Protein AF-A0A4S2KB00-F1 (afdb_monomer)

Organism: NCBI:txid300112

Radius of gyration: 30.95 Å; Cα contacts (8 Å, |Δi|>4): 1066; chains: 1; bounding box: 90×119×76 Å

Sequence (701 aa):
MSARQDRNDSQGSDDGSSSEGDQTPLPVSDSTGADSFLIVTDSTAAQTSSRVTNTDDLDTAAWRSNNGSSSTGMTTKRKRRTRVPEKPNYPLNLWSIMKNCIGKDLSKIPMPVNFSEPLSMLQRLTEDYEYADILDRAAECSDSYEQMAFVAAFTVSSYATTAARTGKPFNPLLGETYECDRTDDLGWRAISEQVSHHPPMLAQHCEGKKWRCWQEFTMASKFRGKYLQVIPLGTAHLEFNSGQQHYTWRKVTTTVHNIIVGKLWVDQSGDMDIVNHKEGIKCHLKYIPYSYFSRDSQRKVKGVVMNSNKEVKWVVQGTWDSKIEIAPVISTSGTPDNPVYKTGPYILAWKRRLPPEDCEKYYSFTELACQLNEPEEGVAPTDSRLRPDQRLMEDGRWDEANAEKLRLEEKQRAVRRAREHDAERAAAQGLPYEAYEPLWFKKKQDPYTDSRCFVYNGEYWDHKSREMVEAMKKVASLDVELTVEERNLLSVAYKNVIGARRASWRIISSIEQKEENKGAEGKLEMIRQYRSQVEKELRDICADILGVLDKHLIPCASTGESKVFYYKMKGDYHRYLAEFAIGNDRKEAAENSLVAYKAASDIAMTELPPTHPIRLGLALNFSVFYYEILNSPDRACRLAKAAFDDAIAELDTLSEESYKDSTLIMQLLRDNLTLWTSDMQGDGEAEQKEQLQDVEDQDVS

Nearest PDB structures (foldseek):
  7dej-assembly2_B  TM=9.333E-01  e=4.538E-31  Homo sapiens
  7cyz-assembly2_B  TM=9.242E-01  e=1.687E-31  Homo sapiens
  7v9b-assembly1_A  TM=9.707E-01  e=9.545E-25  Homo sapiens
  8dgp-assembly2_D  TM=9.718E-01  e=1.761E-24  Homo sapiens
  1o9c-assembly1_A-2  TM=9.526E-01  e=2.495E-21  Nicotiana tabacum

Foldseek 3Di:
DDDDDDDDDDDDDDDDDDDDDDDPDDPPPPDPFPLAAAEDEDPVQPPPPPPPPPPPDDDDFDPPPPFQAPPPQDDPPDDFDQDFDFADDDDDQLQVQCVVCAPHFCLPGDDALSLAALAAVQLLQVLLCVVVVLQVVLLPDPDVLVSVLSVVQSLLLSCQLQFQFRRHHHHAFQQFKAKDDCCRPSQKIKIKGQFDVVVTKMWMWMDGDFKIKIKIWGWTWDDDPFKIKIAIDIKIWMAGRVRLKIKIKGAFIKIWGRSRHDDIGIATFDWMWIATPNFRKIKIKGQDTDDPPDPDDGQKIKIFIAGNVRDTQKIWIDGSNFFIKMWGFPDWDDDPSYIYTYTYDIDTSDGDDQADPCLVRRSSDRSSSRRRLPDDPLDDCSHSNVQVLSVCSSVNNSVVSSVSSVVSVVVSVVVVVVLVVVVVVCVVVVHDRDDDGHDQWDFDQDPPDRDTDTDGPPCPQLVSLVVLLVVLLVVLVVLAADDSVSLVSNVVSLCSNQVVLLVVLVVLVVVLVVVVVVPPVVVNVVSVVVNVVSLVSLVVSLVVLLCSLVPGQCVNDDALLSNLSSLLVNLVSLLSQLLPDDDPSNVVSLVSSVVSLVSSQVSCVPHPQLLALSNLSSLSSVLSSCVRRVVNNVVSLVSLVVSLVRNVVCLVVDDPSSNVSSVSSSSSSVVVNVVSVVVVVVVVVVVVVVVVVVVVVVVPD

pLDDT: mean 83.0, std 20.93, range [21.61, 98.75]

Structure (mmCIF, N/CA/C/O backbone):
data_AF-A0A4S2KB00-F1
#
_entry.id   AF-A0A4S2KB00-F1
#
loop_
_atom_site.group_PDB
_atom_site.id
_atom_site.type_symbol
_atom_site.label_atom_id
_atom_site.label_alt_id
_atom_site.label_comp_id
_atom_site.label_asym_id
_atom_site.label_entity_id
_atom_site.label_seq_id
_atom_site.pdbx_PDB_ins_code
_atom_site.Cartn_x
_atom_site.Cartn_y
_atom_site.Cartn_z
_atom_site.occupancy
_atom_site.B_iso_or_equiv
_atom_site.auth_seq_id
_atom_site.auth_comp_id
_atom_site.auth_asym_id
_atom_site.auth_atom_id
_atom_site.pdbx_PDB_model_num
ATOM 1 N N . MET A 1 1 ? 29.018 76.445 -24.819 1.00 32.91 1 MET A N 1
ATOM 2 C CA . MET A 1 1 ? 27.766 76.064 -25.503 1.00 32.91 1 MET A CA 1
ATOM 3 C C . MET A 1 1 ? 27.960 74.674 -26.074 1.00 32.91 1 MET A C 1
ATOM 5 O O . MET A 1 1 ? 28.898 74.465 -26.826 1.00 32.91 1 MET A O 1
ATOM 9 N N . SER A 1 2 ? 27.148 73.738 -25.591 1.00 26.41 2 SER A N 1
ATOM 10 C CA . SER A 1 2 ? 27.146 72.319 -25.953 1.00 26.41 2 SER A CA 1
ATOM 11 C C . SER A 1 2 ? 26.659 72.120 -27.392 1.00 26.41 2 SER A C 1
ATOM 13 O O . SER A 1 2 ? 25.695 72.770 -27.797 1.00 26.41 2 SER A O 1
ATOM 15 N N . ALA A 1 3 ? 27.299 71.215 -28.136 1.00 28.62 3 ALA A N 1
ATOM 16 C CA . ALA A 1 3 ? 26.804 70.717 -29.413 1.00 28.62 3 ALA A CA 1
ATOM 17 C C . ALA A 1 3 ? 26.997 69.192 -29.518 1.00 28.62 3 ALA A C 1
ATOM 19 O O . ALA A 1 3 ? 28.113 68.689 -29.561 1.00 28.62 3 ALA A O 1
ATOM 20 N N . ARG A 1 4 ? 25.840 68.523 -29.497 1.00 30.25 4 ARG A N 1
ATOM 21 C CA . ARG A 1 4 ? 25.388 67.297 -30.184 1.00 30.25 4 ARG A CA 1
ATOM 22 C C . ARG A 1 4 ? 26.387 66.427 -30.964 1.00 30.25 4 ARG A C 1
ATOM 24 O O . ARG A 1 4 ? 27.035 66.906 -31.884 1.00 30.25 4 ARG A O 1
ATOM 31 N N . GLN A 1 5 ? 26.246 65.121 -30.725 1.00 28.47 5 GLN A N 1
ATOM 32 C CA . GLN A 1 5 ? 26.181 63.982 -31.666 1.00 28.47 5 GLN A CA 1
ATOM 33 C C . GLN A 1 5 ? 25.832 62.742 -30.813 1.00 28.47 5 GLN A C 1
ATOM 35 O O . GLN A 1 5 ? 26.263 62.686 -29.667 1.00 28.47 5 GLN A O 1
ATOM 40 N N . ASP A 1 6 ? 25.126 61.691 -31.216 1.00 28.78 6 ASP A N 1
ATOM 41 C CA . ASP A 1 6 ? 24.029 61.427 -32.151 1.00 28.78 6 ASP A CA 1
ATOM 42 C C . ASP A 1 6 ? 23.448 60.052 -31.719 1.00 28.78 6 ASP A C 1
ATOM 44 O O . ASP A 1 6 ? 24.082 59.319 -30.956 1.00 28.78 6 ASP A O 1
ATOM 48 N N . ARG A 1 7 ? 22.216 59.743 -32.132 1.00 28.72 7 ARG A N 1
ATOM 49 C CA . ARG A 1 7 ? 21.366 58.615 -31.684 1.00 28.72 7 ARG A CA 1
ATOM 50 C C . ARG A 1 7 ? 21.685 57.243 -32.301 1.00 28.72 7 ARG A C 1
ATOM 52 O O . ARG A 1 7 ? 22.163 57.184 -33.427 1.00 28.72 7 ARG A O 1
ATOM 59 N N . ASN A 1 8 ? 21.277 56.186 -31.578 1.00 29.59 8 ASN A N 1
ATOM 60 C CA . ASN A 1 8 ? 20.438 55.016 -31.964 1.00 29.59 8 ASN A CA 1
ATOM 61 C C . ASN A 1 8 ? 20.784 53.853 -31.006 1.00 29.59 8 ASN A C 1
ATOM 63 O O . ASN A 1 8 ? 21.954 53.682 -30.689 1.00 29.59 8 ASN A O 1
ATOM 67 N N . ASP A 1 9 ? 19.941 52.957 -30.492 1.00 28.30 9 ASP A N 1
ATOM 68 C CA . ASP A 1 9 ? 18.507 52.615 -30.497 1.00 28.30 9 ASP A CA 1
ATOM 69 C C . ASP A 1 9 ? 18.497 51.103 -30.170 1.00 28.30 9 ASP A C 1
ATOM 71 O O . ASP A 1 9 ? 19.126 50.323 -30.882 1.00 28.30 9 ASP A O 1
ATOM 75 N N . SER A 1 10 ? 17.782 50.672 -29.130 1.00 27.72 10 SER A N 1
ATOM 76 C CA . SER A 1 10 ? 17.130 49.352 -29.108 1.00 27.72 10 SER A CA 1
ATOM 77 C C . SER A 1 10 ? 16.077 49.342 -28.001 1.00 27.72 10 SER A C 1
ATOM 79 O O . SER A 1 10 ? 16.384 49.187 -26.818 1.00 27.72 10 SER A O 1
ATOM 81 N N . GLN A 1 11 ? 14.836 49.581 -28.419 1.00 27.06 11 GLN A N 1
ATOM 82 C CA . GLN A 1 11 ? 13.616 49.469 -27.630 1.00 27.06 11 GLN A CA 1
ATOM 83 C C . GLN A 1 11 ? 13.303 47.987 -27.375 1.00 27.06 11 GLN A C 1
ATOM 85 O O . GLN A 1 11 ? 13.290 47.194 -28.314 1.00 27.06 11 GLN A O 1
ATOM 90 N N . GLY A 1 12 ? 13.047 47.629 -26.116 1.00 26.09 12 GLY A N 1
ATOM 91 C CA . GLY A 1 12 ? 12.376 46.389 -25.730 1.00 26.09 12 GLY A CA 1
ATOM 92 C C . GLY A 1 12 ? 10.910 46.700 -25.454 1.00 26.09 12 GLY A C 1
ATOM 93 O O . GLY A 1 12 ? 10.616 47.556 -24.622 1.00 26.09 12 GLY A O 1
ATOM 94 N N . SER A 1 13 ? 10.027 46.061 -26.213 1.00 27.88 13 SER A N 1
ATOM 95 C CA . SER A 1 13 ? 8.573 46.168 -26.143 1.00 27.88 13 SER A CA 1
ATOM 96 C C . SER A 1 13 ? 8.002 45.454 -24.917 1.00 27.88 13 SER A C 1
ATOM 98 O O . SER A 1 13 ? 8.426 44.348 -24.584 1.00 27.88 13 SER A O 1
ATOM 100 N N . ASP A 1 14 ? 7.031 46.119 -24.293 1.00 30.31 14 ASP A N 1
ATOM 101 C CA . ASP A 1 14 ? 6.068 45.591 -23.327 1.00 30.31 14 ASP A CA 1
ATOM 102 C C . ASP A 1 14 ? 5.365 44.332 -23.848 1.00 30.31 14 ASP A C 1
ATOM 104 O O . ASP A 1 14 ? 4.786 44.370 -24.930 1.00 30.31 14 ASP A O 1
ATOM 108 N N . ASP A 1 15 ? 5.310 43.289 -23.018 1.00 27.81 15 ASP A N 1
ATOM 109 C CA . ASP A 1 15 ? 4.234 42.297 -23.039 1.00 27.81 15 ASP A CA 1
ATOM 110 C C . ASP A 1 15 ? 3.634 42.220 -21.630 1.00 27.81 15 ASP A C 1
ATOM 112 O O . ASP A 1 15 ? 4.226 41.703 -20.677 1.00 27.81 15 ASP A O 1
ATOM 116 N N . GLY A 1 16 ? 2.448 42.815 -21.499 1.00 25.31 16 GLY A N 1
ATOM 117 C CA . GLY A 1 16 ? 1.637 42.793 -20.294 1.00 25.31 16 GLY A CA 1
ATOM 118 C C . GLY A 1 16 ? 1.024 41.414 -20.069 1.00 25.31 16 GLY A C 1
ATOM 119 O O . GLY A 1 16 ? 0.203 40.951 -20.854 1.00 25.31 16 GLY A O 1
ATOM 120 N N . SER A 1 17 ? 1.378 40.787 -18.949 1.00 26.11 17 SER A N 1
ATOM 121 C CA . SER A 1 17 ? 0.644 39.650 -18.394 1.00 26.11 17 SER A CA 1
ATOM 122 C C . SER A 1 17 ? -0.455 40.180 -17.475 1.00 26.11 17 SER A C 1
ATOM 124 O O . SER A 1 17 ? -0.206 40.516 -16.316 1.00 26.11 17 SER A O 1
ATOM 126 N N . SER A 1 18 ? -1.678 40.251 -17.990 1.00 25.14 18 SER A N 1
ATOM 127 C CA . SER A 1 18 ? -2.905 40.448 -17.220 1.00 25.14 18 SER A CA 1
ATOM 128 C C . SER A 1 18 ? -3.146 39.240 -16.308 1.00 25.14 18 SER A C 1
ATOM 130 O O . SER A 1 18 ? -3.641 38.201 -16.733 1.00 25.14 18 SER A O 1
ATOM 132 N N . SER A 1 19 ? -2.784 39.374 -15.031 1.00 27.70 19 SER A N 1
ATOM 133 C CA . SER A 1 19 ? -3.245 38.481 -13.969 1.00 27.70 19 SER A CA 1
ATOM 134 C C . SER A 1 19 ? -4.617 38.955 -13.483 1.00 27.70 19 SER A C 1
ATOM 136 O O . SER A 1 19 ? -4.701 39.807 -12.594 1.00 27.70 19 SER A O 1
ATOM 138 N N . GLU A 1 20 ? -5.694 38.430 -14.062 1.00 27.11 20 GLU A N 1
ATOM 139 C CA . GLU A 1 20 ? -6.987 38.440 -13.376 1.00 27.11 20 GLU A CA 1
ATOM 140 C C . GLU A 1 20 ? -6.970 37.357 -12.293 1.00 27.11 20 GLU A C 1
ATOM 142 O O . GLU A 1 20 ? -6.526 36.229 -12.508 1.00 27.11 20 GLU A O 1
ATOM 147 N N . GLY A 1 21 ? -7.322 37.773 -11.078 1.00 30.88 21 GLY A N 1
ATOM 148 C CA . GLY A 1 21 ? -7.120 37.010 -9.861 1.00 30.88 21 GLY A CA 1
ATOM 149 C C . GLY A 1 21 ? -8.132 35.891 -9.672 1.00 30.88 21 GLY A C 1
ATOM 150 O O . GLY A 1 21 ? -9.326 36.082 -9.878 1.00 30.88 21 GLY A O 1
ATOM 151 N N . ASP A 1 22 ? -7.642 34.775 -9.146 1.00 24.47 22 ASP A N 1
ATOM 152 C CA . ASP A 1 22 ? -8.459 33.840 -8.386 1.00 24.47 22 ASP A CA 1
ATOM 153 C C . ASP A 1 22 ? -8.050 33.970 -6.912 1.00 24.47 22 ASP A C 1
ATOM 155 O O . ASP A 1 22 ? -7.030 33.444 -6.456 1.00 24.47 22 ASP A O 1
ATOM 159 N N . GLN A 1 23 ? -8.783 34.812 -6.179 1.00 24.95 23 GLN A N 1
ATOM 160 C CA . GLN A 1 23 ? -8.662 34.914 -4.729 1.00 24.95 23 GLN A CA 1
ATOM 161 C C . GLN A 1 23 ? -9.471 33.775 -4.109 1.00 24.95 23 GLN A C 1
ATOM 163 O O . GLN A 1 23 ? -10.619 33.966 -3.725 1.00 24.95 23 GLN A O 1
ATOM 168 N N . THR A 1 24 ? -8.867 32.601 -3.944 1.00 27.31 24 THR A N 1
ATOM 169 C CA . THR A 1 24 ? -9.333 31.665 -2.915 1.00 27.31 24 THR A CA 1
ATOM 170 C C . THR A 1 24 ? -8.935 32.232 -1.549 1.00 27.31 24 THR A C 1
ATOM 172 O O . THR A 1 24 ? -7.731 32.324 -1.272 1.00 27.31 24 THR A O 1
ATOM 175 N N . PRO A 1 25 ? -9.878 32.629 -0.675 1.00 25.02 25 PRO A N 1
ATOM 176 C CA . PRO A 1 25 ? -9.537 33.065 0.667 1.00 25.02 25 PRO A CA 1
ATOM 177 C C . PRO A 1 25 ? -9.071 31.835 1.445 1.00 25.02 25 PRO A C 1
ATOM 179 O O . PRO A 1 25 ? -9.832 30.894 1.663 1.00 25.02 25 PRO A O 1
ATOM 182 N N . LEU A 1 26 ? -7.809 31.831 1.867 1.00 28.41 26 LEU A N 1
ATOM 183 C CA . LEU A 1 26 ? -7.364 30.932 2.925 1.00 28.41 26 LEU A CA 1
ATOM 184 C C . LEU A 1 26 ? -8.170 31.286 4.184 1.00 28.41 26 LEU A C 1
ATOM 186 O O . LEU A 1 26 ? -8.137 32.453 4.586 1.00 28.41 26 LEU A O 1
ATOM 190 N N . PRO A 1 27 ? -8.876 30.342 4.832 1.00 26.69 27 PRO A N 1
ATOM 191 C CA . PRO A 1 27 ? -9.456 30.626 6.127 1.00 26.69 27 PRO A CA 1
ATOM 192 C C . PRO A 1 27 ? -8.299 30.812 7.108 1.00 26.69 27 PRO A C 1
ATOM 194 O O . PRO A 1 27 ? -7.571 29.876 7.440 1.00 26.69 27 PRO A O 1
ATOM 197 N N . VAL A 1 28 ? -8.101 32.055 7.538 1.00 26.45 28 VAL A N 1
ATOM 198 C CA . VAL A 1 28 ? -7.292 32.371 8.710 1.00 26.45 28 VAL A CA 1
ATOM 199 C C . VAL A 1 28 ? -8.089 31.849 9.898 1.00 26.45 28 VAL A C 1
ATOM 201 O O . VAL A 1 28 ? -9.072 32.458 10.313 1.00 26.45 28 VAL A O 1
ATOM 204 N N . SER A 1 29 ? -7.720 30.675 10.403 1.00 28.00 29 SER A N 1
ATOM 205 C CA . SER A 1 29 ? -8.203 30.208 11.695 1.00 28.00 29 SER A CA 1
ATOM 206 C C . SER A 1 29 ? -7.575 31.088 12.775 1.00 28.00 29 SER A C 1
ATOM 208 O O . SER A 1 29 ? -6.460 30.833 13.234 1.00 28.00 29 SER A O 1
ATOM 210 N N . ASP A 1 30 ? -8.286 32.144 13.160 1.00 27.67 30 ASP A N 1
ATOM 211 C CA . ASP A 1 30 ? -8.070 32.819 14.434 1.00 27.67 30 ASP A CA 1
ATOM 212 C C . ASP A 1 30 ? -8.527 31.867 15.548 1.00 27.67 30 ASP A C 1
ATOM 214 O O . ASP A 1 30 ? -9.691 31.820 15.941 1.00 27.67 30 ASP A O 1
ATOM 218 N N . SER A 1 31 ? -7.596 31.052 16.035 1.00 28.83 31 SER A N 1
ATOM 219 C CA . SER A 1 31 ? -7.733 30.336 17.302 1.00 28.83 31 SER A CA 1
ATOM 220 C C . SER A 1 31 ? -6.447 30.484 18.108 1.00 28.83 31 SER A C 1
ATOM 222 O O . SER A 1 31 ? -5.749 29.520 18.418 1.00 28.83 31 SER A O 1
ATOM 224 N N . THR A 1 32 ? -6.115 31.722 18.478 1.00 29.53 32 THR A N 1
ATOM 225 C CA . THR A 1 32 ? -5.234 31.982 19.622 1.00 29.53 32 THR A CA 1
ATOM 226 C C . THR A 1 32 ? -6.024 31.778 20.916 1.00 29.53 32 THR A C 1
ATOM 228 O O . THR A 1 32 ? -6.319 32.724 21.640 1.00 29.53 32 THR A O 1
ATOM 231 N N . GLY A 1 33 ? -6.393 30.528 21.185 1.00 27.52 33 GLY A N 1
ATOM 232 C CA . GLY A 1 33 ? -6.819 30.038 22.489 1.00 27.52 33 GLY A CA 1
ATOM 233 C C . GLY A 1 33 ? -5.844 28.939 22.883 1.00 27.52 33 GLY A C 1
ATOM 234 O O . GLY A 1 33 ? -5.722 27.925 22.198 1.00 27.52 33 GLY A O 1
ATOM 235 N N . ALA A 1 34 ? -5.055 29.158 23.929 1.00 31.03 34 ALA A N 1
ATOM 236 C CA . ALA A 1 34 ? -4.270 28.082 24.505 1.00 31.03 34 ALA A CA 1
ATOM 237 C C . ALA A 1 34 ? -5.241 27.142 25.231 1.00 31.03 34 ALA A C 1
ATOM 239 O O . ALA A 1 34 ? -5.491 27.341 26.412 1.00 31.03 34 ALA A O 1
ATOM 240 N N . ASP A 1 35 ? -5.789 26.146 24.529 1.00 44.03 35 ASP A N 1
ATOM 241 C CA . ASP A 1 35 ? -6.579 25.079 25.153 1.00 44.03 35 ASP A CA 1
ATOM 242 C C . ASP A 1 35 ? -5.647 24.226 26.026 1.00 44.03 35 ASP A C 1
ATOM 244 O O . ASP A 1 35 ? -5.048 23.233 25.592 1.00 44.03 35 ASP A O 1
ATOM 248 N N . SER A 1 36 ? -5.431 24.676 27.260 1.00 57.88 36 SER A N 1
ATOM 249 C CA . SER A 1 36 ? -4.725 23.928 28.287 1.00 57.88 36 SER A CA 1
ATOM 250 C C . SER A 1 36 ? -5.699 22.985 28.977 1.00 57.88 36 SER A C 1
ATOM 252 O O . SER A 1 36 ? -6.566 23.408 29.727 1.00 57.88 36 SER A O 1
ATOM 254 N N . PHE A 1 37 ? -5.529 21.682 28.768 1.00 62.50 37 PHE A N 1
ATOM 255 C CA . PHE A 1 37 ? -6.238 20.658 29.531 1.00 62.50 37 PHE A CA 1
ATOM 256 C C . PHE A 1 37 ? -5.270 19.849 30.397 1.00 62.50 37 PHE A C 1
ATOM 258 O O . PHE A 1 37 ? -4.092 19.660 30.053 1.00 62.50 37 PHE A O 1
ATOM 265 N N . LEU A 1 38 ? -5.775 19.367 31.532 1.00 66.56 38 LEU A N 1
ATOM 266 C CA . LEU A 1 38 ? -5.047 18.504 32.460 1.00 66.56 38 LEU A CA 1
ATOM 267 C C . LEU A 1 38 ? -5.614 17.084 32.394 1.00 66.56 38 LEU A C 1
ATOM 269 O O . LEU A 1 38 ? -6.816 16.887 32.235 1.00 66.56 38 LEU A O 1
ATOM 273 N N . ILE A 1 39 ? -4.743 16.086 32.533 1.00 71.44 39 ILE A N 1
ATOM 274 C CA . ILE A 1 39 ? -5.147 14.681 32.611 1.00 71.44 39 ILE A CA 1
ATOM 275 C C . ILE A 1 39 ? -4.788 14.154 33.998 1.00 71.44 39 ILE A C 1
ATOM 277 O O . ILE A 1 39 ? -3.653 14.320 34.449 1.00 71.44 39 ILE A O 1
ATOM 281 N N . VAL A 1 40 ? -5.752 13.518 34.662 1.00 66.38 40 VAL A N 1
ATOM 282 C CA . VAL A 1 40 ? -5.570 12.853 35.957 1.00 66.38 40 VAL A CA 1
ATOM 283 C C . VAL A 1 40 ? -5.904 11.373 35.787 1.00 66.38 40 VAL A C 1
ATOM 285 O O . VAL A 1 40 ? -6.994 11.016 35.343 1.00 66.38 40 VAL A O 1
ATOM 288 N N . THR A 1 41 ? -4.961 10.498 36.116 1.00 63.38 41 THR A N 1
ATOM 289 C CA . THR A 1 41 ? -5.150 9.042 36.027 1.00 63.38 41 THR A CA 1
ATOM 290 C C . THR A 1 41 ? -5.697 8.511 37.346 1.00 63.38 41 THR A C 1
ATOM 292 O O . THR A 1 41 ? -5.176 8.862 38.406 1.00 63.38 41 THR A O 1
ATOM 295 N N . ASP A 1 42 ? -6.725 7.659 37.309 1.00 52.03 42 ASP A N 1
ATOM 296 C CA . ASP A 1 42 ? -7.190 6.978 38.519 1.00 52.03 42 ASP A CA 1
ATOM 297 C C . ASP A 1 42 ? -6.340 5.736 38.817 1.00 52.03 42 ASP A C 1
ATOM 299 O O . ASP A 1 42 ? -6.522 4.671 38.227 1.00 52.03 42 ASP A O 1
ATOM 303 N N . SER A 1 43 ? -5.405 5.864 39.758 1.00 44.88 43 SER A N 1
ATOM 304 C CA . SER A 1 43 ? -4.525 4.769 40.181 1.00 44.88 43 SER A CA 1
ATOM 305 C C . SER A 1 43 ? -5.252 3.631 40.917 1.00 44.88 43 SER A C 1
ATOM 307 O O . SER A 1 43 ? -4.641 2.592 41.160 1.00 44.88 43 SER A O 1
ATOM 309 N N . THR A 1 44 ? -6.532 3.792 41.288 1.00 45.84 44 THR A N 1
ATOM 310 C CA . THR A 1 44 ? -7.291 2.767 42.036 1.00 45.84 44 THR A CA 1
ATOM 311 C C . THR A 1 44 ? -7.961 1.712 41.150 1.00 45.84 44 THR A C 1
ATOM 313 O O . THR A 1 44 ? -8.322 0.648 41.645 1.00 45.84 44 THR A O 1
ATOM 316 N N . ALA A 1 45 ? -8.033 1.936 39.833 1.00 41.16 45 ALA A N 1
ATOM 317 C CA . ALA A 1 45 ? -8.554 0.962 38.867 1.00 41.16 45 ALA A CA 1
ATOM 318 C C . ALA A 1 45 ? -7.519 -0.102 38.431 1.00 41.16 45 ALA A C 1
ATOM 320 O O . ALA A 1 45 ? -7.840 -1.008 37.668 1.00 41.16 45 ALA A O 1
ATOM 321 N N . ALA A 1 46 ? -6.274 -0.033 38.923 1.00 36.22 46 ALA A N 1
ATOM 322 C CA . ALA A 1 46 ? -5.172 -0.913 38.513 1.00 36.22 46 ALA A CA 1
ATOM 323 C C . ALA A 1 46 ? -5.225 -2.349 39.093 1.00 36.22 46 ALA A C 1
ATOM 325 O O . ALA A 1 46 ? -4.278 -3.116 38.926 1.00 36.22 46 ALA A O 1
ATOM 326 N N . GLN A 1 47 ? -6.312 -2.742 39.767 1.00 31.45 47 GLN A N 1
ATOM 327 C CA . GLN A 1 47 ? -6.477 -4.070 40.375 1.00 31.45 47 GLN A CA 1
ATOM 328 C C . GLN A 1 47 ? -7.647 -4.846 39.763 1.00 31.45 47 GLN A C 1
ATOM 330 O O . GLN A 1 47 ? -8.580 -5.257 40.437 1.00 31.45 47 GLN A O 1
ATOM 335 N N . THR A 1 48 ? -7.584 -5.074 38.459 1.00 31.69 48 THR A N 1
ATOM 336 C CA . THR A 1 48 ? -8.171 -6.254 37.804 1.00 31.69 48 THR A CA 1
ATOM 337 C C . THR A 1 48 ? -7.330 -6.514 36.563 1.00 31.69 48 THR A C 1
ATOM 339 O O . THR A 1 48 ? -7.720 -6.265 35.431 1.00 31.69 48 THR A O 1
ATOM 342 N N . SER A 1 49 ? -6.091 -6.953 36.798 1.00 27.95 49 SER A N 1
ATOM 343 C CA . SER A 1 49 ? -5.236 -7.485 35.741 1.00 27.95 49 SER A CA 1
ATOM 344 C C . SER A 1 49 ? -5.835 -8.813 35.281 1.00 27.95 49 SER A C 1
ATOM 346 O O . SER A 1 49 ? -5.513 -9.878 35.810 1.00 27.95 49 SER A O 1
ATOM 348 N N . SER A 1 50 ? -6.751 -8.761 34.311 1.00 24.77 50 SER A N 1
ATOM 349 C CA . SER A 1 50 ? -6.893 -9.872 33.381 1.00 24.77 50 SER A CA 1
ATOM 350 C C . SER A 1 50 ? -5.551 -9.977 32.677 1.00 24.77 50 SER A C 1
ATOM 352 O O . SER A 1 50 ? -5.129 -9.045 31.996 1.00 24.77 50 SER A O 1
ATOM 354 N N . ARG A 1 51 ? -4.854 -11.079 32.935 1.00 23.81 51 ARG A N 1
ATOM 355 C CA . ARG A 1 51 ? -3.555 -11.440 32.377 1.00 23.81 51 ARG A CA 1
ATOM 356 C C . ARG A 1 51 ? -3.613 -11.281 30.850 1.00 23.81 51 ARG A C 1
ATOM 358 O O . ARG A 1 51 ? -4.048 -12.193 30.159 1.00 23.81 51 ARG A O 1
ATOM 365 N N . VAL A 1 52 ? -3.226 -10.112 30.337 1.00 24.98 52 VAL A N 1
ATOM 366 C CA . VAL A 1 52 ? -3.023 -9.897 28.904 1.00 24.98 52 VAL A CA 1
ATOM 367 C C . VAL A 1 52 ? -1.802 -10.731 28.561 1.00 24.98 52 VAL A C 1
ATOM 369 O O . VAL A 1 52 ? -0.676 -10.407 28.938 1.00 24.98 52 VAL A O 1
ATOM 372 N N . THR A 1 53 ? -2.044 -11.882 27.950 1.00 21.61 53 THR A N 1
ATOM 373 C CA . THR A 1 53 ? -1.009 -12.671 27.299 1.00 21.61 53 THR A CA 1
ATOM 374 C C . THR A 1 53 ? -0.309 -11.774 26.286 1.00 21.61 53 THR A C 1
ATOM 376 O O . THR A 1 53 ? -0.959 -11.244 25.385 1.00 21.61 53 THR A O 1
ATOM 379 N N . ASN A 1 54 ? 1.008 -11.597 26.449 1.00 21.67 54 ASN A N 1
ATOM 380 C CA . ASN A 1 54 ? 1.888 -11.171 25.364 1.00 21.67 54 ASN A CA 1
ATOM 381 C C . ASN A 1 54 ? 1.550 -12.039 24.150 1.00 21.67 54 ASN A C 1
ATOM 383 O O . ASN A 1 54 ? 1.742 -13.252 24.184 1.00 21.67 54 ASN A O 1
ATOM 387 N N . THR A 1 55 ? 0.974 -11.419 23.132 1.00 24.09 55 THR A N 1
ATOM 388 C CA . THR A 1 55 ? 0.578 -12.050 21.875 1.00 24.09 55 THR A CA 1
ATOM 389 C C . THR A 1 55 ? 1.440 -11.444 20.781 1.00 24.09 55 THR A C 1
ATOM 391 O O . THR A 1 55 ? 0.959 -10.755 19.895 1.00 24.09 55 THR A O 1
ATOM 394 N N . ASP A 1 56 ? 2.745 -11.700 20.883 1.00 24.41 56 ASP A N 1
ATOM 395 C CA . ASP A 1 56 ? 3.691 -11.484 19.782 1.00 24.41 56 ASP A CA 1
ATOM 396 C C . ASP A 1 56 ? 3.621 -12.640 18.746 1.00 24.41 56 ASP A C 1
ATOM 398 O O . ASP A 1 56 ? 4.304 -12.579 17.733 1.00 24.41 56 ASP A O 1
ATOM 402 N N . ASP A 1 57 ? 2.762 -13.657 18.953 1.00 24.80 57 ASP A N 1
ATOM 403 C CA . ASP A 1 57 ? 2.756 -14.929 18.195 1.00 24.80 57 ASP A CA 1
ATOM 404 C C . ASP A 1 57 ? 1.363 -15.435 17.722 1.00 24.80 57 ASP A C 1
ATOM 406 O O . ASP A 1 57 ? 1.186 -16.627 17.474 1.00 24.80 57 ASP A O 1
ATOM 410 N N . LEU A 1 58 ? 0.338 -14.583 17.565 1.00 22.77 58 LEU A N 1
ATOM 411 C CA . LEU A 1 58 ? -0.959 -15.021 17.000 1.00 22.77 58 LEU A CA 1
ATOM 412 C C . LEU A 1 58 ? -1.168 -14.522 15.566 1.00 22.77 58 LEU A C 1
ATOM 414 O O . LEU A 1 58 ? -1.845 -13.536 15.283 1.00 22.77 58 LEU A O 1
ATOM 418 N N . ASP A 1 59 ? -0.542 -15.287 14.677 1.00 24.39 59 ASP A N 1
ATOM 419 C CA . ASP A 1 59 ? -0.660 -15.311 13.224 1.00 24.39 59 ASP A CA 1
ATOM 420 C C . ASP A 1 59 ? -2.119 -15.342 12.701 1.00 24.39 59 ASP A C 1
ATOM 422 O O . ASP A 1 59 ? -2.916 -16.223 13.018 1.00 24.39 59 ASP A O 1
ATOM 426 N N . THR A 1 60 ? -2.431 -14.412 11.793 1.00 28.28 60 THR A N 1
ATOM 427 C CA . THR A 1 60 ? -2.736 -14.683 10.367 1.00 28.28 60 THR A CA 1
ATOM 428 C C . THR A 1 60 ? -3.865 -15.682 9.979 1.00 28.28 60 THR A C 1
ATOM 430 O O . THR A 1 60 ? -4.006 -16.006 8.799 1.00 28.28 60 THR A O 1
ATOM 433 N N . ALA A 1 61 ? -4.733 -16.145 10.886 1.00 24.47 61 ALA A N 1
ATOM 434 C CA . ALA A 1 61 ? -5.697 -17.222 10.577 1.00 24.47 61 ALA A CA 1
ATOM 435 C C . ALA A 1 61 ? -7.122 -16.789 10.138 1.00 24.47 61 ALA A C 1
ATOM 437 O O . ALA A 1 61 ? -7.780 -17.518 9.399 1.00 24.47 61 ALA A O 1
ATOM 438 N N . ALA A 1 62 ? -7.620 -15.604 10.509 1.00 23.78 62 ALA A N 1
ATOM 439 C CA . ALA A 1 62 ? -9.073 -15.338 10.506 1.00 23.78 62 ALA A CA 1
ATOM 440 C C . ALA A 1 62 ? -9.715 -14.786 9.204 1.00 23.78 62 ALA A C 1
ATOM 442 O O . ALA A 1 62 ? -10.887 -14.416 9.221 1.00 23.78 62 ALA A O 1
ATOM 443 N N . TRP A 1 63 ? -9.011 -14.719 8.062 1.00 30.22 63 TRP A N 1
ATOM 444 C CA . TRP A 1 63 ? -9.606 -14.240 6.787 1.00 30.22 63 TRP A CA 1
ATOM 445 C C . TRP A 1 63 ? -9.517 -15.227 5.612 1.00 30.22 63 TRP A C 1
ATOM 447 O O . TRP A 1 63 ? -9.922 -14.928 4.490 1.00 30.22 63 TRP A O 1
ATOM 457 N N . ARG A 1 64 ? -9.057 -16.458 5.849 1.00 29.62 64 ARG A N 1
ATOM 458 C CA . ARG A 1 64 ? -9.054 -17.496 4.804 1.00 29.62 64 ARG A CA 1
ATOM 459 C C . ARG A 1 64 ? -10.448 -18.065 4.507 1.00 29.62 64 ARG A C 1
ATOM 461 O O . ARG A 1 64 ? -10.624 -18.715 3.481 1.00 29.62 64 ARG A O 1
ATOM 468 N N . SER A 1 65 ? -11.440 -17.769 5.346 1.00 25.03 65 SER A N 1
ATOM 469 C CA . SER A 1 65 ? -12.745 -18.439 5.321 1.00 25.03 65 SER A CA 1
ATOM 470 C C . SER A 1 65 ? -13.768 -17.877 4.327 1.00 25.03 65 SER A C 1
ATOM 472 O O . SER A 1 65 ? -14.806 -18.495 4.154 1.00 25.03 65 SER A O 1
ATOM 474 N N . ASN A 1 66 ? -13.497 -16.768 3.622 1.00 24.27 66 ASN A N 1
ATOM 475 C CA . ASN A 1 66 ? -14.469 -16.188 2.671 1.00 24.27 66 ASN A CA 1
ATOM 476 C C . ASN A 1 66 ? -14.081 -16.283 1.188 1.00 24.27 66 ASN A C 1
ATOM 478 O O . ASN A 1 66 ? -14.725 -15.679 0.329 1.00 24.27 66 ASN A O 1
ATOM 482 N N . ASN A 1 67 ? -13.059 -17.073 0.856 1.00 26.73 67 ASN A N 1
ATOM 483 C CA . ASN A 1 67 ? -12.739 -17.406 -0.529 1.00 26.73 67 ASN A CA 1
ATOM 484 C C . ASN A 1 67 ? -12.300 -18.875 -0.607 1.00 26.73 67 ASN A C 1
ATOM 486 O O . ASN A 1 67 ? -11.107 -19.174 -0.630 1.00 26.73 67 ASN A O 1
ATOM 490 N N . GLY A 1 68 ? -13.279 -19.790 -0.627 1.00 29.38 68 GLY A N 1
ATOM 491 C CA . GLY A 1 68 ? -13.088 -21.235 -0.780 1.00 29.38 68 GLY A CA 1
ATOM 492 C C . GLY A 1 68 ? -12.226 -21.585 -2.000 1.00 29.38 68 GLY A C 1
ATOM 493 O O . GLY A 1 68 ? -12.714 -21.639 -3.137 1.00 29.38 68 GLY A O 1
ATOM 494 N N . SER A 1 69 ? -10.919 -21.713 -1.741 1.00 31.91 69 SER A N 1
ATOM 495 C CA . SER A 1 69 ? -9.834 -22.367 -2.497 1.00 31.91 69 SER A CA 1
ATOM 496 C C . SER A 1 69 ? -8.473 -21.841 -2.031 1.00 31.91 69 SER A C 1
ATOM 498 O O . SER A 1 69 ? -7.792 -21.093 -2.742 1.00 31.91 69 SER A O 1
ATOM 500 N N . SER A 1 70 ? -8.030 -22.221 -0.841 1.00 32.78 70 SER A N 1
ATOM 501 C CA . SER A 1 70 ? -6.636 -22.045 -0.433 1.00 32.78 70 SER A CA 1
ATOM 502 C C . SER A 1 70 ? -5.797 -23.185 -1.012 1.00 32.78 70 SER A C 1
ATOM 504 O O . SER A 1 70 ? -5.392 -24.118 -0.329 1.00 32.78 70 SER A O 1
ATOM 506 N N . SER A 1 71 ? -5.474 -23.079 -2.303 1.00 31.81 71 SER A N 1
ATOM 507 C CA . SER A 1 71 ? -4.281 -23.728 -2.843 1.00 31.81 71 SER A CA 1
ATOM 508 C C . SER A 1 71 ? -3.045 -22.972 -2.338 1.00 31.81 71 SER A C 1
ATOM 510 O O . SER A 1 71 ? -2.534 -22.073 -3.008 1.00 31.81 71 SER A O 1
ATOM 512 N N . THR A 1 72 ? -2.590 -23.266 -1.124 1.00 37.22 72 THR A N 1
ATOM 513 C CA . THR A 1 72 ? -1.258 -22.863 -0.653 1.00 37.22 72 THR A CA 1
ATOM 514 C C . THR A 1 72 ? -0.218 -23.711 -1.380 1.00 37.22 72 THR A C 1
ATOM 516 O O . THR A 1 72 ? 0.206 -24.754 -0.895 1.00 37.22 72 THR A O 1
ATOM 519 N N . GLY A 1 73 ? 0.133 -23.290 -2.597 1.00 34.97 73 GLY A N 1
ATOM 520 C CA . GLY A 1 73 ? 1.453 -23.587 -3.146 1.00 34.97 73 GLY A CA 1
ATOM 521 C C . GLY A 1 73 ? 2.501 -22.854 -2.310 1.00 34.97 73 GLY A C 1
ATOM 522 O O . GLY A 1 73 ? 2.207 -21.775 -1.794 1.00 34.97 73 GLY A O 1
ATOM 523 N N . MET A 1 74 ? 3.673 -23.467 -2.150 1.00 38.16 74 MET A N 1
ATOM 524 C CA . MET A 1 74 ? 4.840 -22.927 -1.445 1.00 38.16 74 MET A CA 1
ATOM 525 C C . MET A 1 74 ? 5.070 -21.453 -1.809 1.00 38.16 74 MET A C 1
ATOM 527 O O . MET A 1 74 ? 5.582 -21.139 -2.879 1.00 38.16 74 MET A O 1
ATOM 531 N N . THR A 1 75 ? 4.709 -20.531 -0.924 1.00 41.94 75 THR A N 1
ATOM 532 C CA . THR A 1 75 ? 5.237 -19.167 -0.963 1.00 41.94 75 THR A CA 1
ATOM 533 C C . THR A 1 75 ? 6.192 -19.060 0.204 1.00 41.94 75 THR A C 1
ATOM 535 O O . THR A 1 75 ? 5.787 -18.715 1.315 1.00 41.94 75 THR A O 1
ATOM 538 N N . THR A 1 76 ? 7.456 -19.406 -0.027 1.00 47.81 76 THR A N 1
ATOM 539 C CA . THR A 1 76 ? 8.523 -19.031 0.896 1.00 47.81 76 THR A CA 1
ATOM 540 C C . THR A 1 76 ? 8.464 -17.510 1.041 1.00 47.81 76 THR A C 1
ATOM 542 O O . THR A 1 76 ? 8.571 -16.785 0.051 1.00 47.81 76 THR A O 1
ATOM 545 N N . LYS A 1 77 ? 8.196 -17.011 2.261 1.00 61.62 77 LYS A N 1
ATOM 546 C CA . LYS A 1 77 ? 8.184 -15.563 2.536 1.00 61.62 77 LYS A CA 1
ATOM 547 C C . LYS A 1 77 ? 9.476 -14.973 1.983 1.00 61.62 77 LYS A C 1
ATOM 549 O O . LYS A 1 77 ? 10.561 -15.474 2.303 1.00 61.62 77 LYS A O 1
ATOM 554 N N . ARG A 1 78 ? 9.373 -13.937 1.146 1.00 73.94 78 ARG A N 1
ATOM 555 C CA . ARG A 1 78 ? 10.555 -13.355 0.507 1.00 73.94 78 ARG A CA 1
ATOM 556 C C . ARG A 1 78 ? 11.537 -12.905 1.584 1.00 73.94 78 ARG A C 1
ATOM 558 O O . ARG A 1 78 ? 11.205 -12.095 2.448 1.00 73.94 78 ARG A O 1
ATOM 565 N N . LYS A 1 79 ? 12.780 -13.379 1.506 1.00 85.81 79 LYS A N 1
ATOM 566 C CA . LYS A 1 79 ? 13.848 -12.868 2.364 1.00 85.81 79 LYS A CA 1
ATOM 567 C C . LYS A 1 79 ? 14.263 -11.484 1.869 1.00 85.81 79 LYS A C 1
ATOM 569 O O . LYS A 1 79 ? 14.943 -11.373 0.855 1.00 85.81 79 LYS A O 1
ATOM 574 N N . ARG A 1 80 ? 13.841 -10.440 2.581 1.00 92.12 80 ARG A N 1
ATOM 575 C CA . ARG A 1 80 ? 14.147 -9.042 2.248 1.00 92.12 80 ARG A CA 1
ATOM 576 C C . ARG A 1 80 ? 15.465 -8.589 2.872 1.00 92.12 80 ARG A C 1
ATOM 578 O O . ARG A 1 80 ? 15.883 -9.105 3.914 1.00 92.12 80 ARG A O 1
ATOM 585 N N . ARG A 1 81 ? 16.133 -7.615 2.249 1.00 94.62 81 ARG A N 1
ATOM 586 C CA . ARG A 1 81 ? 17.377 -7.045 2.786 1.00 94.62 81 ARG A CA 1
ATOM 587 C C . ARG A 1 81 ? 17.106 -6.247 4.061 1.00 94.62 81 ARG A C 1
ATOM 589 O O . ARG A 1 81 ? 16.116 -5.535 4.167 1.00 94.62 81 ARG A O 1
ATOM 596 N N . THR A 1 82 ? 18.026 -6.305 5.014 1.00 93.50 82 THR A N 1
ATOM 597 C CA . THR A 1 82 ? 17.937 -5.539 6.271 1.00 93.50 82 THR A CA 1
ATOM 598 C C . THR A 1 82 ? 18.767 -4.255 6.240 1.00 93.50 82 THR A C 1
ATOM 600 O O . THR A 1 82 ? 18.662 -3.413 7.130 1.00 93.50 82 THR A O 1
ATOM 603 N N . ARG A 1 83 ? 19.608 -4.087 5.211 1.00 94.62 83 ARG A N 1
ATOM 604 C CA . ARG A 1 83 ? 20.592 -3.007 5.114 1.00 94.62 83 ARG A CA 1
ATOM 605 C C . ARG A 1 83 ? 20.904 -2.648 3.659 1.00 94.62 83 ARG A C 1
ATOM 607 O O . ARG A 1 83 ? 20.847 -3.510 2.783 1.00 94.62 83 ARG A O 1
ATOM 614 N N . VAL A 1 84 ? 21.265 -1.385 3.428 1.00 95.69 84 VAL A N 1
ATOM 615 C CA . VAL A 1 84 ? 21.802 -0.868 2.154 1.00 95.69 84 VAL A CA 1
ATOM 616 C C . VAL A 1 84 ? 23.300 -0.538 2.289 1.00 95.69 84 VAL A C 1
ATOM 618 O O . VAL A 1 84 ? 23.793 -0.452 3.421 1.00 95.69 84 VAL A O 1
ATOM 621 N N . PRO A 1 85 ? 24.047 -0.371 1.180 1.00 95.38 85 PRO A N 1
ATOM 622 C CA . PRO A 1 85 ? 25.455 0.020 1.235 1.00 95.38 85 PRO A CA 1
ATOM 623 C C . PRO A 1 85 ? 25.693 1.286 2.072 1.00 95.38 85 PRO A C 1
ATOM 625 O O . PRO A 1 85 ? 24.829 2.158 2.189 1.00 95.38 85 PRO A O 1
ATOM 628 N N . GLU A 1 86 ? 26.875 1.387 2.683 1.00 94.44 86 GLU A N 1
ATOM 629 C CA . GLU A 1 86 ? 27.235 2.581 3.449 1.00 94.44 86 GLU A CA 1
ATOM 630 C C . GLU A 1 86 ? 27.386 3.793 2.525 1.00 94.44 86 GLU A C 1
ATOM 632 O O . GLU A 1 86 ? 27.998 3.725 1.458 1.00 94.44 86 GLU A O 1
ATOM 637 N N . LYS A 1 87 ? 26.852 4.932 2.965 1.00 90.56 87 LYS A N 1
ATOM 638 C CA . LYS A 1 87 ? 26.964 6.182 2.228 1.00 90.56 87 LYS A CA 1
ATOM 639 C C . LYS A 1 87 ? 28.415 6.685 2.263 1.00 90.56 87 LYS A C 1
ATOM 641 O O . LYS A 1 87 ? 29.039 6.680 3.331 1.00 90.56 87 LYS A O 1
ATOM 646 N N . PRO A 1 88 ? 28.935 7.228 1.154 1.00 88.00 88 PRO A N 1
ATOM 647 C CA . PRO A 1 88 ? 30.221 7.911 1.148 1.00 88.00 88 PRO A CA 1
ATOM 648 C C . PRO A 1 88 ? 30.324 9.030 2.203 1.00 88.00 88 PRO A C 1
ATOM 650 O O . PRO A 1 88 ? 29.368 9.771 2.469 1.00 88.00 88 PRO A O 1
ATOM 653 N N . ASN A 1 89 ? 31.504 9.178 2.811 1.00 79.94 89 ASN A N 1
ATOM 654 C CA . ASN A 1 89 ? 31.752 10.176 3.852 1.00 79.94 89 ASN A CA 1
ATOM 655 C C . ASN A 1 89 ? 32.217 11.514 3.254 1.00 79.94 89 ASN A C 1
ATOM 657 O O . ASN A 1 89 ? 33.407 11.826 3.256 1.00 79.94 89 ASN A O 1
ATOM 661 N N . TYR A 1 90 ? 31.274 12.308 2.740 1.00 71.75 90 TYR A N 1
ATOM 662 C CA . TYR A 1 90 ? 31.542 13.673 2.278 1.00 71.75 90 TYR A CA 1
ATOM 663 C C . TYR A 1 90 ? 30.991 14.713 3.264 1.00 71.75 90 TYR A C 1
ATOM 665 O O . TYR A 1 90 ? 29.821 14.624 3.649 1.00 71.75 90 TYR A O 1
ATOM 673 N N . PRO A 1 91 ? 31.777 15.735 3.651 1.00 66.31 91 PRO A N 1
ATOM 674 C CA . PRO A 1 91 ? 31.263 16.842 4.445 1.00 66.31 91 PRO A CA 1
ATOM 675 C C . PRO A 1 91 ? 30.285 17.675 3.605 1.00 66.31 91 PRO A C 1
ATOM 677 O O . PRO A 1 91 ? 30.644 18.233 2.569 1.00 66.31 91 PRO A O 1
ATOM 680 N N . LEU A 1 92 ? 29.035 17.764 4.056 1.00 66.94 92 LEU A N 1
ATOM 681 C CA . LEU A 1 92 ? 27.976 18.514 3.382 1.00 66.94 92 LEU A CA 1
ATOM 682 C C . LEU A 1 92 ? 27.825 19.905 3.999 1.00 66.94 92 LEU A C 1
ATOM 684 O O . LEU A 1 92 ? 27.667 20.035 5.211 1.00 66.94 92 LEU A O 1
ATOM 688 N N . ASN A 1 93 ? 27.798 20.949 3.167 1.00 69.44 93 ASN A N 1
ATOM 689 C CA . ASN A 1 93 ? 27.475 22.310 3.602 1.00 69.44 93 ASN A CA 1
ATOM 690 C C . ASN A 1 93 ? 26.210 22.820 2.898 1.00 69.44 93 ASN A C 1
ATOM 692 O O . ASN A 1 93 ? 26.286 23.414 1.820 1.00 69.44 93 ASN A O 1
ATOM 696 N N . LEU A 1 94 ? 25.046 22.605 3.520 1.00 68.25 94 LEU A N 1
ATOM 697 C CA . LEU A 1 94 ? 23.739 22.981 2.965 1.00 68.25 94 LEU A CA 1
ATOM 698 C C . LEU A 1 94 ? 23.613 24.498 2.731 1.00 68.25 94 LEU A C 1
ATOM 700 O O . LEU A 1 94 ? 22.997 24.933 1.756 1.00 68.25 94 LEU A O 1
ATOM 704 N N . TRP A 1 95 ? 24.261 25.314 3.568 1.00 69.06 95 TRP A N 1
ATOM 705 C CA . TRP A 1 95 ? 24.240 26.772 3.446 1.00 69.06 95 TRP A CA 1
ATOM 706 C C . TRP A 1 95 ? 24.830 27.276 2.124 1.00 69.06 95 TRP A C 1
ATOM 708 O O . TRP A 1 95 ? 24.342 28.261 1.565 1.00 69.06 95 TRP A O 1
ATOM 718 N N . SER A 1 96 ? 25.843 26.582 1.591 1.00 71.62 96 SER A N 1
ATOM 719 C CA . SER A 1 96 ? 26.486 26.954 0.322 1.00 71.62 96 SER A CA 1
ATOM 720 C C . SER A 1 96 ? 25.494 27.031 -0.848 1.00 71.62 96 SER A C 1
ATOM 722 O O . SER A 1 96 ? 25.654 27.886 -1.722 1.00 71.62 96 SER A O 1
ATOM 724 N N . ILE A 1 97 ? 24.438 26.212 -0.801 1.00 69.50 97 ILE A N 1
ATOM 725 C CA . ILE A 1 97 ? 23.338 26.170 -1.769 1.00 69.50 97 ILE A CA 1
ATOM 726 C C . ILE A 1 97 ? 22.214 27.116 -1.329 1.00 69.50 97 ILE A C 1
ATOM 728 O O . ILE A 1 97 ? 21.767 27.966 -2.101 1.00 69.50 97 ILE A O 1
ATOM 732 N N . MET A 1 98 ? 21.788 27.018 -0.064 1.00 68.38 98 MET A N 1
ATOM 733 C CA . MET A 1 98 ? 20.600 27.715 0.448 1.00 68.38 98 MET A CA 1
ATOM 734 C C . MET A 1 98 ? 20.727 29.244 0.458 1.00 68.38 98 MET A C 1
ATOM 736 O O . MET A 1 98 ? 19.715 29.931 0.322 1.00 68.38 98 MET A O 1
ATOM 740 N N . LYS A 1 99 ? 21.944 29.805 0.539 1.00 71.19 99 LYS A N 1
ATOM 741 C CA . LYS A 1 99 ? 22.157 31.267 0.506 1.00 71.19 99 LYS A CA 1
ATOM 742 C C . LYS A 1 99 ? 21.598 31.939 -0.758 1.00 71.19 99 LYS A C 1
ATOM 744 O O . LYS A 1 99 ? 21.127 33.068 -0.694 1.00 71.19 99 LYS A O 1
ATOM 749 N N . ASN A 1 100 ? 21.598 31.232 -1.892 1.00 66.88 100 ASN A N 1
ATOM 750 C CA . ASN A 1 100 ? 21.089 31.737 -3.176 1.00 66.88 100 ASN A CA 1
ATOM 751 C C . ASN A 1 100 ? 19.578 31.480 -3.361 1.00 66.88 100 ASN A C 1
ATOM 753 O O . ASN A 1 100 ? 18.990 31.862 -4.379 1.00 66.88 100 ASN A O 1
ATOM 757 N N . CYS A 1 101 ? 18.963 30.810 -2.383 1.00 63.97 101 CYS A N 1
ATOM 758 C CA . CYS A 1 101 ? 17.586 30.326 -2.410 1.00 63.97 101 CYS A CA 1
ATOM 759 C C . CYS A 1 101 ? 16.632 31.183 -1.562 1.00 63.97 101 CYS A C 1
ATOM 761 O O . CYS A 1 101 ? 15.438 30.897 -1.498 1.00 63.97 101 CYS A O 1
ATOM 763 N N . ILE A 1 102 ? 17.141 32.222 -0.892 1.00 66.12 102 ILE A N 1
ATOM 764 C CA . ILE A 1 102 ? 16.355 33.076 0.005 1.00 66.12 102 ILE A CA 1
ATOM 765 C C . ILE A 1 102 ? 15.220 33.746 -0.784 1.00 66.12 102 ILE A C 1
ATOM 767 O O . ILE A 1 102 ? 15.466 34.425 -1.776 1.00 66.12 102 ILE A O 1
ATOM 771 N N . GLY A 1 103 ? 13.975 33.530 -0.345 1.00 63.03 103 GLY A N 1
ATOM 772 C CA . GLY A 1 103 ? 12.771 34.082 -0.980 1.00 63.03 103 GLY A CA 1
ATOM 773 C C . GLY A 1 103 ? 12.280 33.338 -2.230 1.00 63.03 103 GLY A C 1
ATOM 774 O O . GLY A 1 103 ? 11.284 33.754 -2.814 1.00 63.03 103 GLY A O 1
ATOM 775 N N . LYS A 1 104 ? 12.938 32.244 -2.641 1.00 66.50 104 LYS A N 1
ATOM 776 C CA . LYS A 1 104 ? 12.533 31.418 -3.790 1.00 66.50 104 LYS A CA 1
ATOM 777 C C . LYS A 1 104 ? 11.821 30.141 -3.341 1.00 66.50 104 LYS A C 1
ATOM 779 O O . LYS A 1 104 ? 12.064 29.623 -2.254 1.00 66.50 104 LYS A O 1
ATOM 784 N N . ASP A 1 105 ? 10.979 29.607 -4.220 1.00 63.81 105 ASP A N 1
ATOM 785 C CA . ASP A 1 105 ? 10.401 28.271 -4.073 1.00 63.81 105 ASP A CA 1
ATOM 786 C C . ASP A 1 105 ? 11.496 27.199 -4.231 1.00 63.81 105 ASP A C 1
ATOM 788 O O . ASP A 1 105 ? 12.078 27.037 -5.307 1.00 63.81 105 ASP A O 1
ATOM 792 N N . LEU A 1 106 ? 11.785 26.473 -3.146 1.00 63.47 106 LEU A N 1
ATOM 793 C CA . LEU A 1 106 ? 12.852 25.467 -3.095 1.00 63.47 106 LEU A CA 1
ATOM 794 C C . LEU A 1 106 ? 12.588 24.244 -3.975 1.00 63.47 106 LEU A C 1
ATOM 796 O O . LEU A 1 106 ? 13.533 23.531 -4.317 1.00 63.47 106 LEU A O 1
ATOM 800 N N . SER A 1 107 ? 11.335 23.989 -4.362 1.00 61.88 107 SER A N 1
ATOM 801 C CA . SER A 1 107 ? 11.009 22.881 -5.267 1.00 61.88 107 SER A CA 1
ATOM 802 C C . SER A 1 107 ? 11.635 23.068 -6.656 1.00 61.88 107 SER A C 1
ATOM 804 O O . SER A 1 107 ? 11.951 22.088 -7.327 1.00 61.88 107 SER A O 1
ATOM 806 N N . LYS A 1 108 ? 11.893 24.324 -7.053 1.00 63.25 108 LYS A N 1
ATOM 807 C CA . LYS A 1 108 ? 12.464 24.708 -8.353 1.00 63.25 108 LYS A CA 1
ATOM 808 C C . LYS A 1 108 ? 13.993 24.736 -8.370 1.00 63.25 108 LYS A C 1
ATOM 810 O O . LYS A 1 108 ? 14.581 25.041 -9.406 1.00 63.25 108 LYS A O 1
ATOM 815 N N . ILE A 1 109 ? 14.641 24.454 -7.240 1.00 66.50 109 ILE A N 1
ATOM 816 C CA . ILE A 1 109 ? 16.096 24.538 -7.105 1.00 66.50 109 ILE A CA 1
ATOM 817 C C . ILE A 1 109 ? 16.681 23.121 -7.119 1.00 66.50 109 ILE A C 1
ATOM 819 O O . ILE A 1 109 ? 16.358 22.318 -6.234 1.00 66.50 109 ILE A O 1
ATOM 823 N N . PRO A 1 110 ? 17.533 22.784 -8.106 1.00 65.69 110 PRO A N 1
ATOM 824 C CA . PRO A 1 110 ? 18.143 21.466 -8.181 1.00 65.69 110 PRO A CA 1
ATOM 825 C C . PRO A 1 110 ? 19.108 21.279 -7.007 1.00 65.69 110 PRO A C 1
ATOM 827 O O . PRO A 1 110 ? 20.094 21.998 -6.856 1.00 65.69 110 PRO A O 1
ATOM 830 N N . MET A 1 111 ? 18.796 20.304 -6.155 1.00 73.88 111 MET A N 1
ATOM 831 C CA . MET A 1 111 ? 19.654 19.901 -5.041 1.00 73.88 111 MET A CA 1
ATOM 832 C C . MET A 1 111 ? 20.646 18.837 -5.527 1.00 73.88 111 MET A C 1
ATOM 834 O O . MET A 1 111 ? 20.195 17.865 -6.144 1.00 73.88 111 MET A O 1
ATOM 838 N N . PRO A 1 112 ? 21.955 18.959 -5.243 1.00 75.25 112 PRO A N 1
ATOM 839 C CA . PRO A 1 112 ? 22.923 17.904 -5.531 1.00 75.25 112 PRO A CA 1
ATOM 840 C C . PRO A 1 112 ? 22.545 16.588 -4.848 1.00 75.25 112 PRO A C 1
ATOM 842 O O . PRO A 1 112 ? 21.972 16.592 -3.751 1.00 75.25 112 PRO A O 1
ATOM 845 N N . VAL A 1 113 ? 22.898 15.463 -5.474 1.00 84.06 113 VAL A N 1
ATOM 846 C CA . VAL A 1 113 ? 22.620 14.109 -4.960 1.00 84.06 113 VAL A CA 1
ATOM 847 C C . VAL A 1 113 ? 23.183 13.906 -3.550 1.00 84.06 113 VAL A C 1
ATOM 849 O O . VAL A 1 113 ? 22.577 13.223 -2.736 1.00 84.06 113 VAL A O 1
ATOM 852 N N . ASN A 1 114 ? 24.265 14.598 -3.198 1.00 82.75 114 ASN A N 1
ATOM 853 C CA . ASN A 1 114 ? 24.914 14.517 -1.892 1.00 82.75 114 ASN A CA 1
ATOM 854 C C . ASN A 1 114 ? 23.999 14.932 -0.715 1.00 82.75 114 ASN A C 1
ATOM 856 O O . ASN A 1 114 ? 24.245 14.524 0.413 1.00 82.75 114 ASN A O 1
ATOM 860 N N . PHE A 1 115 ? 22.956 15.737 -0.959 1.00 83.25 115 PHE A N 1
ATOM 861 C CA . PHE A 1 115 ? 21.941 16.115 0.043 1.00 83.25 115 PHE A CA 1
ATOM 862 C C . PHE A 1 115 ? 20.681 15.251 -0.022 1.00 83.25 115 PHE A C 1
ATOM 864 O O . PHE A 1 115 ? 19.714 15.512 0.696 1.00 83.25 115 PHE A O 1
ATOM 871 N N . SER A 1 116 ? 20.664 14.281 -0.931 1.00 90.12 116 SER A N 1
ATOM 872 C CA . SER A 1 116 ? 19.531 13.397 -1.123 1.00 90.12 116 SER A CA 1
ATOM 873 C C . SER A 1 116 ? 19.662 12.158 -0.237 1.00 90.12 116 SER A C 1
ATOM 875 O O . SER A 1 116 ? 20.632 11.988 0.503 1.00 90.12 116 SER A O 1
ATOM 877 N N . GLU A 1 117 ? 18.674 11.288 -0.315 1.00 93.69 117 GLU A N 1
ATOM 878 C CA . GLU A 1 117 ? 18.708 9.902 0.150 1.00 93.69 117 GLU A CA 1
ATOM 879 C C . GLU A 1 117 ? 18.269 9.010 -1.023 1.00 93.69 117 GLU A C 1
ATOM 881 O O . GLU A 1 117 ? 17.533 9.500 -1.884 1.00 93.69 117 GLU A O 1
ATOM 886 N N . PRO A 1 118 ? 18.703 7.738 -1.106 1.00 96.44 118 PRO A N 1
ATOM 887 C CA . PRO A 1 118 ? 18.444 6.868 -2.259 1.00 96.44 118 PRO A CA 1
ATOM 888 C C . PRO A 1 118 ? 17.004 6.317 -2.312 1.00 96.44 118 PRO A C 1
ATOM 890 O O . PRO A 1 118 ? 16.784 5.163 -2.668 1.00 96.44 118 PRO A O 1
ATOM 893 N N . LEU A 1 119 ? 16.020 7.151 -1.968 1.00 97.88 119 LEU A N 1
ATOM 894 C CA . LEU A 1 119 ? 14.589 6.884 -2.087 1.00 97.88 119 LEU A CA 1
ATOM 895 C C . LEU A 1 119 ? 13.906 8.023 -2.848 1.00 97.88 119 LEU A C 1
ATOM 897 O O . LEU A 1 119 ? 14.232 9.198 -2.652 1.00 97.88 119 LEU A O 1
ATOM 901 N N . SER A 1 120 ? 12.933 7.689 -3.691 1.00 97.31 120 SER A N 1
ATOM 902 C CA . SER A 1 120 ? 12.016 8.656 -4.288 1.00 97.31 120 SER A CA 1
ATOM 903 C C . SER A 1 120 ? 10.989 9.121 -3.255 1.00 97.31 120 SER A C 1
ATOM 905 O O . SER A 1 120 ? 10.772 8.489 -2.217 1.00 97.31 120 SER A O 1
ATOM 907 N N . MET A 1 121 ? 10.313 10.238 -3.523 1.00 95.81 121 MET A N 1
ATOM 908 C CA . MET A 1 121 ? 9.221 10.678 -2.651 1.00 95.81 121 MET A CA 1
ATOM 909 C C . MET A 1 121 ? 8.064 9.652 -2.638 1.00 95.81 121 MET A C 1
ATOM 911 O O . MET A 1 121 ? 7.423 9.481 -1.608 1.00 95.81 121 MET A O 1
ATOM 915 N N . LEU A 1 122 ? 7.834 8.902 -3.728 1.00 98.25 122 LEU A N 1
ATOM 916 C CA . LEU A 1 122 ? 6.826 7.825 -3.762 1.00 98.25 122 LEU A CA 1
ATOM 917 C C . LEU A 1 122 ? 7.148 6.728 -2.731 1.00 98.25 122 LEU A C 1
ATOM 919 O O . LEU A 1 122 ? 6.276 6.277 -1.985 1.00 98.25 122 LEU A O 1
ATOM 923 N N . GLN A 1 123 ? 8.426 6.357 -2.630 1.00 98.50 123 GLN A N 1
ATOM 924 C CA . GLN A 1 123 ? 8.917 5.434 -1.606 1.00 98.50 123 GLN A CA 1
ATOM 92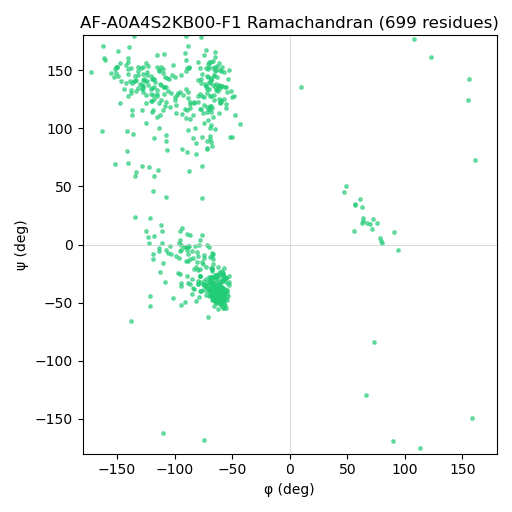5 C C . GLN A 1 123 ? 8.813 6.044 -0.204 1.00 98.50 123 GLN A C 1
ATOM 927 O O . GLN A 1 123 ? 8.285 5.399 0.697 1.00 98.50 123 GLN A O 1
ATOM 932 N N . ARG A 1 124 ? 9.226 7.307 -0.020 1.00 96.25 124 ARG A N 1
ATOM 933 C CA . ARG A 1 124 ? 9.126 8.006 1.275 1.00 96.25 124 ARG A CA 1
ATOM 934 C C . ARG A 1 124 ? 7.691 8.036 1.805 1.00 96.25 124 ARG A C 1
ATOM 936 O O . ARG A 1 124 ? 7.485 7.837 2.995 1.00 96.25 124 ARG A O 1
ATOM 943 N N . LEU A 1 125 ? 6.709 8.260 0.930 1.00 96.19 125 LEU A N 1
ATOM 944 C CA . LEU A 1 125 ? 5.291 8.258 1.296 1.00 96.19 125 LEU A CA 1
ATOM 945 C C . LEU A 1 125 ? 4.787 6.860 1.671 1.00 96.19 125 LEU A C 1
ATOM 947 O O . LEU A 1 125 ? 3.869 6.725 2.469 1.00 96.19 125 LEU A O 1
ATOM 951 N N . THR A 1 126 ? 5.378 5.805 1.109 1.00 98.06 126 THR A N 1
ATOM 952 C CA . THR A 1 126 ? 5.024 4.415 1.442 1.00 98.06 126 THR A CA 1
ATOM 953 C C . THR A 1 126 ? 5.417 4.051 2.878 1.00 98.06 126 THR A C 1
ATOM 955 O O . THR A 1 126 ? 4.781 3.196 3.488 1.00 98.06 126 THR A O 1
ATOM 958 N N . GLU A 1 127 ? 6.383 4.754 3.477 1.00 97.06 127 GLU A N 1
ATOM 959 C CA . GLU A 1 127 ? 6.742 4.580 4.894 1.00 97.06 127 GLU A CA 1
ATOM 960 C C . GLU A 1 127 ? 5.640 5.013 5.871 1.00 97.06 127 GLU A C 1
ATOM 962 O O . GLU A 1 127 ? 5.710 4.653 7.045 1.00 97.06 127 GLU A O 1
ATOM 967 N N . ASP A 1 128 ? 4.596 5.717 5.415 1.00 96.75 128 ASP A N 1
ATOM 968 C CA . ASP A 1 128 ? 3.398 5.966 6.231 1.00 96.75 128 ASP A CA 1
ATOM 969 C C . ASP A 1 128 ? 2.781 4.652 6.748 1.00 96.75 128 ASP A C 1
ATOM 971 O O . ASP A 1 128 ? 2.195 4.627 7.829 1.00 96.75 128 ASP A O 1
ATOM 975 N N . TYR A 1 129 ? 2.962 3.554 6.007 1.00 97.75 129 TYR A N 1
ATOM 976 C CA . TYR A 1 129 ? 2.463 2.219 6.340 1.00 97.75 129 TYR A CA 1
ATOM 977 C C . TYR A 1 129 ? 3.484 1.359 7.091 1.00 97.75 129 TYR A C 1
ATOM 979 O O . TYR A 1 129 ? 3.277 0.154 7.232 1.00 97.75 129 TYR A O 1
ATOM 987 N N . GLU A 1 130 ? 4.569 1.947 7.619 1.00 96.50 130 GLU A N 1
ATOM 988 C CA . GLU A 1 130 ? 5.511 1.210 8.467 1.00 96.50 130 GLU A CA 1
ATOM 989 C C . GLU A 1 130 ? 4.760 0.533 9.626 1.00 96.50 130 GLU A C 1
ATOM 991 O O . GLU A 1 130 ? 4.962 -0.652 9.868 1.00 96.50 130 GLU A O 1
ATOM 996 N N . TYR A 1 131 ? 3.830 1.237 10.275 1.00 97.69 131 TYR A N 1
ATOM 997 C CA . TYR A 1 131 ? 3.027 0.732 11.400 1.00 97.69 131 TYR A CA 1
ATOM 998 C C . TYR A 1 131 ? 1.566 0.463 11.004 1.00 97.69 131 TYR A C 1
ATOM 1000 O O . TYR A 1 131 ? 0.631 0.808 11.730 1.00 97.69 131 TYR A O 1
ATOM 1008 N N . ALA A 1 132 ? 1.355 -0.105 9.814 1.00 97.50 132 ALA A N 1
ATOM 1009 C CA . ALA A 1 132 ? 0.021 -0.420 9.302 1.00 97.50 132 ALA A CA 1
ATOM 1010 C C . ALA A 1 132 ? -0.751 -1.446 10.159 1.00 97.50 132 ALA A C 1
ATOM 1012 O O . ALA A 1 132 ? -1.978 -1.482 10.113 1.00 97.50 132 ALA A O 1
ATOM 1013 N N . ASP A 1 133 ? -0.061 -2.219 11.001 1.00 96.25 133 ASP A N 1
ATOM 1014 C CA . ASP A 1 133 ? -0.654 -3.123 11.993 1.00 96.25 133 ASP A CA 1
ATOM 1015 C C . ASP A 1 133 ? -1.579 -2.401 12.993 1.00 96.25 133 ASP A C 1
ATOM 1017 O O . ASP A 1 133 ? -2.553 -2.980 13.478 1.00 96.25 133 ASP A O 1
ATOM 1021 N N . ILE A 1 134 ? -1.358 -1.102 13.235 1.00 98.31 134 ILE A N 1
ATOM 1022 C CA . ILE A 1 134 ? -2.270 -0.270 14.034 1.00 98.31 134 ILE A CA 1
ATOM 1023 C C . ILE A 1 134 ? -3.654 -0.194 13.378 1.00 98.31 134 ILE A C 1
ATOM 1025 O O . ILE A 1 134 ? -4.665 -0.191 14.079 1.00 98.31 134 ILE A O 1
ATOM 1029 N N . LEU A 1 135 ? -3.716 -0.136 12.044 1.00 98.50 135 LEU A N 1
ATOM 1030 C CA . LEU A 1 135 ? -4.978 -0.100 11.306 1.00 98.50 135 LEU A CA 1
ATOM 1031 C C . LEU A 1 135 ? -5.676 -1.458 11.327 1.00 98.50 135 LEU A C 1
ATOM 1033 O O . LEU A 1 135 ? -6.897 -1.502 11.455 1.00 98.50 135 LEU A O 1
ATOM 1037 N N . ASP A 1 136 ? -4.923 -2.558 11.271 1.00 96.38 136 ASP A N 1
ATOM 1038 C CA . ASP A 1 136 ? -5.490 -3.896 11.464 1.00 96.38 136 ASP A CA 1
ATOM 1039 C C . ASP A 1 136 ? -6.168 -4.002 12.839 1.00 96.38 136 ASP A C 1
ATOM 1041 O O . ASP A 1 136 ? -7.327 -4.406 12.919 1.00 96.38 136 ASP A O 1
ATOM 1045 N N . ARG A 1 137 ? -5.501 -3.530 13.902 1.00 96.12 137 ARG A N 1
ATOM 1046 C CA . ARG A 1 137 ? -6.075 -3.474 15.255 1.00 96.12 137 ARG A CA 1
ATOM 1047 C C . ARG A 1 137 ? -7.277 -2.530 15.344 1.00 96.12 137 ARG A C 1
ATOM 1049 O O . ARG A 1 137 ? -8.284 -2.876 15.953 1.00 96.12 137 ARG A O 1
ATOM 1056 N N . ALA A 1 138 ? -7.203 -1.357 14.716 1.00 97.81 138 ALA A N 1
ATOM 1057 C CA . ALA A 1 138 ? -8.310 -0.402 14.682 1.00 97.81 138 ALA A CA 1
ATOM 1058 C C . ALA A 1 138 ? -9.562 -1.005 14.021 1.00 97.81 138 ALA A C 1
ATOM 1060 O O . ALA A 1 138 ? -10.679 -0.765 14.479 1.00 97.81 138 ALA A O 1
ATOM 1061 N N . ALA A 1 139 ? -9.389 -1.820 12.976 1.00 96.19 139 ALA A N 1
ATOM 1062 C CA . ALA A 1 139 ? -10.486 -2.480 12.269 1.00 96.19 139 ALA A CA 1
ATOM 1063 C C . ALA A 1 139 ? -11.235 -3.525 13.120 1.00 96.19 139 ALA A C 1
ATOM 1065 O O . ALA A 1 139 ? -12.333 -3.938 12.745 1.00 96.19 139 ALA A O 1
ATOM 1066 N N . GLU A 1 140 ? -10.648 -3.967 14.234 1.00 94.62 140 GLU A N 1
ATOM 1067 C CA . GLU A 1 140 ? -11.227 -4.944 15.166 1.00 94.62 140 GLU A CA 1
ATOM 1068 C C . GLU A 1 140 ? -11.940 -4.289 16.358 1.00 94.62 140 GLU A C 1
ATOM 1070 O O . GLU A 1 140 ? -12.680 -4.958 17.081 1.00 94.62 140 GLU A O 1
ATOM 1075 N N . CYS A 1 141 ? -11.767 -2.979 16.553 1.00 94.44 141 CYS A N 1
ATOM 1076 C CA . CYS A 1 141 ? -12.446 -2.238 17.610 1.00 94.44 141 CYS A CA 1
ATOM 1077 C C . CYS A 1 141 ? -13.969 -2.249 17.416 1.00 94.44 141 CYS A C 1
ATOM 1079 O O . CYS A 1 141 ? -14.480 -1.971 16.332 1.00 94.44 141 CYS A O 1
ATOM 1081 N N . SER A 1 142 ? -14.691 -2.514 18.507 1.00 92.50 142 SER A N 1
ATOM 1082 C CA . SER A 1 142 ? -16.155 -2.386 18.560 1.00 92.50 142 SER A CA 1
ATOM 1083 C C . SER A 1 142 ? -16.606 -0.981 18.980 1.00 92.50 142 SER A C 1
ATOM 1085 O O . SER A 1 142 ? -17.693 -0.553 18.606 1.00 92.50 142 SER A O 1
ATOM 1087 N N . ASP A 1 143 ? -15.779 -0.262 19.748 1.00 94.81 143 ASP A N 1
ATOM 1088 C CA . ASP A 1 143 ? -15.990 1.149 20.083 1.00 94.81 143 ASP A CA 1
ATOM 1089 C C . ASP A 1 143 ? -15.381 2.048 18.994 1.00 94.81 143 ASP A C 1
ATOM 1091 O O . ASP A 1 143 ? -14.164 2.070 18.790 1.00 94.81 143 ASP A O 1
ATOM 1095 N N . SER A 1 144 ? -16.218 2.837 18.316 1.00 96.75 144 SER A N 1
ATOM 1096 C CA . SER A 1 144 ? -15.785 3.787 17.285 1.00 96.75 144 SER A CA 1
ATOM 1097 C C . SER A 1 144 ? -14.864 4.893 17.823 1.00 96.75 144 SER A C 1
ATOM 1099 O O . SER A 1 144 ? -14.040 5.433 17.072 1.00 96.75 144 SER A O 1
ATOM 1101 N N . TYR A 1 145 ? -14.950 5.238 19.115 1.00 97.62 145 TYR A N 1
ATOM 1102 C CA . TYR A 1 145 ? -14.045 6.214 19.730 1.00 97.62 145 TYR A CA 1
ATOM 1103 C C . TYR A 1 145 ? -12.653 5.622 19.980 1.00 97.62 145 TYR A C 1
ATOM 1105 O O . TYR A 1 145 ? -11.651 6.301 19.738 1.00 97.62 145 TYR A O 1
ATOM 1113 N N . GLU A 1 146 ? -12.585 4.357 20.401 1.00 97.75 146 GLU A N 1
ATOM 1114 C CA . GLU A 1 146 ? -11.335 3.600 20.493 1.00 97.75 146 GLU A CA 1
ATOM 1115 C C . GLU A 1 146 ? -10.701 3.426 19.106 1.00 97.75 146 GLU A C 1
ATOM 1117 O O . GLU A 1 146 ? -9.517 3.721 18.928 1.00 97.75 146 GLU A O 1
ATOM 1122 N N . GLN A 1 147 ? -11.501 3.052 18.097 1.00 98.12 147 GLN A N 1
ATOM 1123 C CA . GLN A 1 147 ? -11.053 2.965 16.704 1.00 98.12 147 GLN A CA 1
ATOM 1124 C C . GLN A 1 147 ? -10.423 4.290 16.246 1.00 98.12 147 GLN A C 1
ATOM 1126 O O . GLN A 1 147 ? -9.314 4.297 15.715 1.00 98.12 147 GLN A O 1
ATOM 1131 N N . MET A 1 148 ? -11.078 5.428 16.513 1.00 98.56 148 MET A N 1
ATOM 1132 C CA . MET A 1 148 ? -10.530 6.758 16.220 1.00 98.56 148 MET A CA 1
ATOM 1133 C C . MET A 1 148 ? -9.210 7.033 16.965 1.00 98.56 148 MET A C 1
ATOM 1135 O O . MET A 1 148 ? -8.303 7.641 16.395 1.00 98.56 148 MET A O 1
ATOM 1139 N N . ALA A 1 149 ? -9.065 6.588 18.216 1.00 98.50 149 ALA A N 1
ATOM 1140 C CA . ALA A 1 149 ? -7.826 6.750 18.977 1.00 98.50 149 ALA A CA 1
ATOM 1141 C C . ALA A 1 149 ? -6.658 5.936 18.376 1.00 98.50 149 ALA A C 1
ATOM 1143 O O . ALA A 1 149 ? -5.530 6.434 18.325 1.00 98.50 149 ALA A O 1
ATOM 1144 N N . PHE A 1 150 ? -6.916 4.733 17.847 1.00 98.69 150 PHE A N 1
ATOM 1145 C CA . PHE A 1 150 ? -5.918 3.975 17.079 1.00 98.69 150 PHE A CA 1
ATOM 1146 C C . PHE A 1 150 ? -5.592 4.624 15.733 1.00 98.69 150 PHE A C 1
ATOM 1148 O O . PHE A 1 150 ? -4.416 4.723 15.384 1.00 98.69 150 PHE A O 1
ATOM 1155 N N . VAL A 1 151 ? -6.591 5.144 15.008 1.00 98.75 151 VAL A N 1
ATOM 1156 C CA . VAL A 1 151 ? -6.350 5.925 13.780 1.00 98.75 151 VAL A CA 1
ATOM 1157 C C . VAL A 1 151 ? -5.442 7.121 14.084 1.00 98.75 151 VAL A C 1
ATOM 1159 O O . VAL A 1 151 ? -4.482 7.361 13.355 1.00 98.75 151 VAL A O 1
ATOM 1162 N N . ALA A 1 152 ? -5.662 7.822 15.199 1.00 98.75 152 ALA A N 1
ATOM 1163 C CA . ALA A 1 152 ? -4.789 8.905 15.649 1.00 98.75 152 ALA A CA 1
ATOM 1164 C C . ALA A 1 152 ? -3.354 8.441 15.955 1.00 98.75 152 ALA A C 1
ATOM 1166 O O . ALA A 1 152 ? -2.393 9.121 15.597 1.00 98.75 152 ALA A O 1
ATOM 1167 N N . ALA A 1 153 ? -3.175 7.273 16.575 1.00 98.75 153 ALA A N 1
ATOM 1168 C CA . ALA A 1 153 ? -1.843 6.705 16.785 1.00 98.75 153 ALA A CA 1
ATOM 1169 C C . ALA A 1 153 ? -1.142 6.369 15.453 1.00 98.75 153 ALA A C 1
ATOM 1171 O O . ALA A 1 153 ? 0.045 6.666 15.296 1.00 98.75 153 ALA A O 1
ATOM 1172 N N . PHE A 1 154 ? -1.878 5.828 14.475 1.00 98.62 154 PHE A N 1
ATOM 1173 C CA . PHE A 1 154 ? -1.371 5.563 13.127 1.00 98.62 154 PHE A CA 1
ATOM 1174 C C . PHE A 1 154 ? -0.901 6.849 12.432 1.00 98.62 154 PHE A C 1
ATOM 1176 O O . PHE A 1 154 ? 0.234 6.894 11.949 1.00 98.62 154 PHE A O 1
ATOM 1183 N N . THR A 1 155 ? -1.696 7.928 12.443 1.00 98.38 155 THR A N 1
ATOM 1184 C CA . THR A 1 155 ? -1.282 9.189 11.799 1.00 98.38 155 THR A CA 1
ATOM 1185 C C . THR A 1 155 ? -0.022 9.777 12.438 1.00 98.38 155 THR A C 1
ATOM 1187 O O . THR A 1 155 ? 0.850 10.278 11.722 1.00 98.38 155 THR A O 1
ATOM 119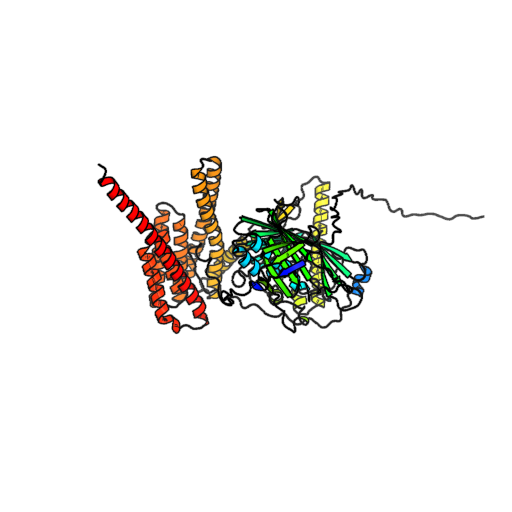0 N N . VAL A 1 156 ? 0.131 9.669 13.764 1.00 98.44 156 VAL A N 1
ATOM 1191 C CA . VAL A 1 156 ? 1.346 10.096 14.474 1.00 98.44 156 VAL A CA 1
ATOM 1192 C C . VAL A 1 156 ? 2.555 9.240 14.090 1.00 98.44 156 VAL A C 1
ATOM 1194 O O . VAL A 1 156 ? 3.638 9.793 13.876 1.00 98.44 156 VAL A O 1
ATOM 1197 N N . SER A 1 157 ? 2.378 7.923 13.952 1.00 97.94 157 SER A N 1
ATOM 1198 C CA . SER A 1 157 ? 3.465 6.985 13.637 1.00 97.94 157 SER A CA 1
ATOM 1199 C C . SER A 1 157 ? 4.195 7.322 12.327 1.00 97.94 157 SER A C 1
ATOM 1201 O O . SER A 1 157 ? 5.415 7.162 12.249 1.00 97.94 157 SER A O 1
ATOM 1203 N N . SER A 1 158 ? 3.485 7.898 11.345 1.00 95.88 158 SER A N 1
ATOM 1204 C CA . SER A 1 158 ? 4.044 8.293 10.040 1.00 95.88 158 SER A CA 1
ATOM 1205 C C . SER A 1 158 ? 5.195 9.309 10.128 1.00 95.88 158 SER A C 1
ATOM 1207 O O . SER A 1 158 ? 6.053 9.379 9.248 1.00 95.88 158 SER A O 1
ATOM 1209 N N . TYR A 1 159 ? 5.283 10.073 11.222 1.00 96.00 159 TYR A N 1
ATOM 1210 C CA . TYR A 1 159 ? 6.352 11.056 11.420 1.00 96.00 159 TYR A CA 1
ATOM 1211 C C . TYR A 1 159 ? 7.606 10.479 12.080 1.00 96.00 159 TYR A C 1
ATOM 1213 O O . TYR A 1 159 ? 8.658 11.124 12.048 1.00 96.00 159 TYR A O 1
ATOM 1221 N N . ALA A 1 160 ? 7.545 9.281 12.664 1.00 93.56 160 ALA A N 1
ATOM 1222 C CA . ALA A 1 160 ? 8.632 8.732 13.473 1.00 93.56 160 ALA A CA 1
ATOM 1223 C C . ALA A 1 160 ? 9.943 8.573 12.687 1.00 93.56 160 ALA A C 1
ATOM 1225 O O . ALA A 1 160 ? 11.033 8.835 13.205 1.00 93.56 160 ALA A O 1
ATOM 1226 N N . THR A 1 161 ? 9.841 8.215 11.405 1.00 88.19 161 THR A N 1
ATOM 1227 C CA . THR A 1 161 ? 10.989 8.044 10.502 1.00 88.19 161 THR A CA 1
ATOM 1228 C C . THR A 1 161 ? 11.703 9.368 10.200 1.00 88.19 161 THR A C 1
ATOM 1230 O O . THR A 1 161 ? 12.879 9.374 9.845 1.00 88.19 161 THR A O 1
ATOM 1233 N N . THR A 1 162 ? 11.035 10.516 10.379 1.00 90.50 162 THR A N 1
ATOM 1234 C CA . THR A 1 162 ? 11.616 11.851 10.136 1.00 90.50 162 THR A CA 1
ATOM 1235 C C . THR A 1 162 ? 12.582 12.297 11.237 1.00 90.50 162 THR A C 1
ATOM 1237 O O . THR A 1 162 ? 13.403 13.181 11.006 1.00 90.50 162 THR A O 1
ATOM 1240 N N . ALA A 1 163 ? 12.554 11.659 12.416 1.00 87.12 163 ALA A N 1
ATOM 1241 C CA . ALA A 1 163 ? 13.334 12.084 13.583 1.00 87.12 163 ALA A CA 1
ATOM 1242 C C . ALA A 1 163 ? 14.856 12.099 13.349 1.00 87.12 163 ALA A C 1
ATOM 1244 O O . ALA A 1 163 ? 15.564 12.897 13.965 1.00 87.12 163 ALA A O 1
ATOM 1245 N N . ALA A 1 164 ? 15.353 11.199 12.494 1.00 83.69 164 ALA A N 1
ATOM 1246 C CA . ALA A 1 164 ? 16.781 11.009 12.220 1.00 83.69 164 ALA A CA 1
ATOM 1247 C C . ALA A 1 164 ? 17.154 11.192 10.737 1.00 83.69 164 ALA A C 1
ATOM 1249 O O . ALA A 1 164 ? 18.324 11.042 10.382 1.00 83.69 164 ALA A O 1
ATOM 1250 N N . ARG A 1 165 ? 16.181 11.520 9.873 1.00 88.75 165 ARG A N 1
ATOM 1251 C CA . ARG A 1 165 ? 16.359 11.595 8.417 1.00 88.75 165 ARG A CA 1
ATOM 1252 C C . ARG A 1 165 ? 16.242 13.023 7.917 1.00 88.75 165 ARG A C 1
ATOM 1254 O O . ARG A 1 165 ? 15.172 13.622 7.941 1.00 88.75 165 ARG A O 1
ATOM 1261 N N . THR A 1 166 ? 17.370 13.553 7.461 1.00 83.75 166 THR A N 1
ATOM 1262 C CA . THR A 1 166 ? 17.503 14.920 6.932 1.00 83.75 166 THR A CA 1
ATOM 1263 C C . THR A 1 166 ? 17.836 14.951 5.440 1.00 83.75 166 THR A C 1
ATOM 1265 O O . THR A 1 166 ? 17.910 16.035 4.861 1.00 83.75 166 THR A O 1
ATOM 1268 N N . GLY A 1 167 ? 18.031 13.782 4.816 1.00 87.00 167 GLY A N 1
ATOM 1269 C CA . GLY A 1 167 ? 18.213 13.649 3.374 1.00 87.00 167 GLY A CA 1
ATOM 1270 C C . GLY A 1 167 ? 16.924 13.977 2.624 1.00 87.00 167 GLY A C 1
ATOM 1271 O O . GLY A 1 167 ? 15.826 13.655 3.075 1.00 87.00 167 GLY A O 1
ATOM 1272 N N . LYS A 1 168 ? 17.050 14.652 1.481 1.00 87.88 168 LYS A N 1
ATOM 1273 C CA . LYS A 1 168 ? 15.915 14.953 0.603 1.00 87.88 168 LYS A CA 1
ATOM 1274 C C . LYS A 1 168 ? 15.629 13.738 -0.299 1.00 87.88 168 LYS A C 1
ATOM 1276 O O . LYS A 1 168 ? 16.515 13.370 -1.066 1.00 87.88 168 LYS A O 1
ATOM 1281 N N . PRO A 1 169 ? 14.426 13.148 -0.303 1.00 93.25 169 PRO A N 1
ATOM 1282 C CA . PRO A 1 169 ? 14.109 12.108 -1.278 1.00 93.25 169 PRO A CA 1
ATOM 1283 C C . PRO A 1 169 ? 14.149 12.668 -2.710 1.00 93.25 169 PRO A C 1
ATOM 1285 O O . PRO A 1 169 ? 13.938 13.869 -2.936 1.00 93.25 169 PRO A O 1
ATOM 1288 N N . PHE A 1 170 ? 14.413 11.812 -3.696 1.00 94.00 170 PHE A N 1
ATOM 1289 C CA . PHE A 1 170 ? 14.368 12.208 -5.102 1.00 94.00 170 PHE A CA 1
ATOM 1290 C C . PHE A 1 170 ? 12.962 12.687 -5.466 1.00 94.00 170 PHE A C 1
ATOM 1292 O O . PHE A 1 170 ? 11.962 12.053 -5.128 1.00 94.00 170 PHE A O 1
ATOM 1299 N N . ASN A 1 171 ? 12.888 13.817 -6.174 1.00 92.88 171 ASN A N 1
ATOM 1300 C CA . ASN A 1 171 ? 11.632 14.266 -6.763 1.00 92.88 171 ASN A CA 1
ATOM 1301 C C . ASN A 1 171 ? 11.278 13.303 -7.909 1.00 92.88 171 ASN A C 1
ATOM 1303 O O . ASN A 1 171 ? 12.088 13.197 -8.843 1.00 92.88 171 ASN A O 1
ATOM 1307 N N . PRO A 1 172 ? 10.142 12.593 -7.854 1.00 95.94 172 PRO A N 1
ATOM 1308 C CA . PRO A 1 172 ? 9.784 11.644 -8.896 1.00 95.94 172 PRO A CA 1
ATOM 1309 C C . PRO A 1 172 ? 9.561 12.344 -10.245 1.00 95.94 172 PRO A C 1
ATOM 1311 O O . PRO A 1 172 ? 9.179 13.522 -10.313 1.00 95.94 172 PRO A O 1
ATOM 1314 N N . LEU A 1 173 ? 9.837 11.628 -11.332 1.00 96.19 173 LEU A N 1
ATOM 1315 C CA . LEU A 1 173 ? 9.517 12.074 -12.687 1.00 96.19 173 LEU A CA 1
ATOM 1316 C C . LEU A 1 173 ? 8.000 11.992 -12.918 1.00 96.19 173 LEU A C 1
ATOM 1318 O O . LEU A 1 173 ? 7.325 11.177 -12.304 1.00 96.19 173 LEU A O 1
ATOM 1322 N N . LEU A 1 174 ? 7.440 12.826 -13.794 1.00 96.81 174 LEU A N 1
ATOM 1323 C CA . LEU A 1 174 ? 6.025 12.750 -14.172 1.00 96.81 174 LEU A CA 1
ATOM 1324 C C . LEU A 1 174 ? 5.724 11.370 -14.777 1.00 96.81 174 LEU A C 1
ATOM 1326 O O . LEU A 1 174 ? 6.374 10.984 -15.750 1.00 96.81 174 LEU A O 1
ATOM 1330 N N . GLY A 1 175 ? 4.743 10.662 -14.215 1.00 96.88 175 GLY A N 1
ATOM 1331 C CA . GLY A 1 175 ? 4.413 9.283 -14.593 1.00 96.88 175 GLY A CA 1
ATOM 1332 C C . GLY A 1 175 ? 5.339 8.215 -14.000 1.00 96.88 175 GLY A C 1
ATOM 1333 O O . GLY A 1 175 ? 5.162 7.038 -14.297 1.00 96.88 175 GLY A O 1
ATOM 1334 N N . GLU A 1 176 ? 6.314 8.589 -13.163 1.00 98.50 176 GLU A N 1
ATOM 1335 C CA . GLU A 1 176 ? 7.028 7.622 -12.323 1.00 98.50 176 GLU A CA 1
ATOM 1336 C C . GLU A 1 176 ? 6.030 6.960 -11.367 1.00 98.50 176 GLU A C 1
ATOM 1338 O O . GLU A 1 176 ? 5.177 7.633 -10.777 1.00 98.50 176 GLU A O 1
ATOM 1343 N N . THR A 1 177 ? 6.142 5.643 -11.224 1.00 98.62 177 THR A N 1
ATOM 1344 C CA . THR A 1 177 ? 5.305 4.828 -10.345 1.00 98.62 177 THR A CA 1
ATOM 1345 C C . THR A 1 177 ? 6.146 4.202 -9.245 1.00 98.62 177 THR A C 1
ATOM 1347 O O . THR A 1 177 ? 7.365 4.106 -9.351 1.00 98.62 177 THR A O 1
ATOM 1350 N N . TYR A 1 178 ? 5.501 3.736 -8.187 1.00 98.75 178 TYR A N 1
ATOM 1351 C CA . TYR A 1 178 ? 6.141 2.869 -7.208 1.00 98.75 178 TYR A CA 1
ATOM 1352 C C . TYR A 1 178 ? 5.125 1.895 -6.629 1.00 98.75 178 TYR A C 1
ATOM 1354 O O . TYR A 1 178 ? 4.127 2.327 -6.045 1.00 98.75 178 TYR A O 1
ATOM 1362 N N . GLU A 1 179 ? 5.390 0.600 -6.776 1.00 98.12 179 GLU A N 1
ATOM 1363 C CA . GLU A 1 179 ? 4.627 -0.456 -6.115 1.00 98.12 179 GLU A CA 1
ATOM 1364 C C . GLU A 1 179 ? 5.355 -1.031 -4.893 1.00 98.12 179 GLU A C 1
ATOM 1366 O O . GLU A 1 179 ? 6.580 -1.173 -4.860 1.00 98.12 179 GLU A O 1
ATOM 1371 N N . CYS A 1 180 ? 4.594 -1.418 -3.876 1.00 97.62 180 CYS A N 1
ATOM 1372 C CA . CYS A 1 180 ? 5.102 -2.130 -2.712 1.00 97.62 180 CYS A CA 1
ATOM 1373 C C . CYS A 1 180 ? 4.073 -3.177 -2.297 1.00 97.62 180 CYS A C 1
ATOM 1375 O O . CYS A 1 180 ? 3.092 -2.841 -1.640 1.00 97.62 180 CYS A O 1
ATOM 1377 N N . ASP A 1 181 ? 4.273 -4.428 -2.715 1.00 94.75 181 ASP A N 1
ATOM 1378 C CA . ASP A 1 181 ? 3.445 -5.551 -2.279 1.00 94.75 181 ASP A CA 1
ATOM 1379 C C . ASP A 1 181 ? 4.096 -6.232 -1.070 1.00 94.75 181 ASP A C 1
ATOM 1381 O O . ASP A 1 181 ? 5.193 -6.797 -1.158 1.00 94.75 181 ASP A O 1
ATOM 1385 N N . ARG A 1 182 ? 3.426 -6.107 0.075 1.00 93.75 182 ARG A N 1
ATOM 1386 C CA . ARG A 1 182 ? 3.786 -6.691 1.369 1.00 93.75 182 ARG A CA 1
ATOM 1387 C C . ARG A 1 182 ? 2.665 -7.594 1.874 1.00 93.75 182 ARG A C 1
ATOM 1389 O O . ARG A 1 182 ? 2.521 -7.798 3.075 1.00 93.75 182 ARG A O 1
ATOM 1396 N N . THR A 1 183 ? 1.813 -8.100 0.981 1.00 90.06 183 THR A N 1
ATOM 1397 C CA . THR A 1 183 ? 0.635 -8.887 1.372 1.00 90.06 183 THR A CA 1
ATOM 1398 C C . THR A 1 183 ? 1.033 -10.203 2.053 1.00 90.06 183 THR A C 1
ATOM 1400 O O . THR A 1 183 ? 0.300 -10.696 2.907 1.00 90.06 183 THR A O 1
ATOM 1403 N N . ASP A 1 184 ? 2.197 -10.758 1.706 1.00 82.38 184 ASP A N 1
ATOM 1404 C CA . ASP A 1 184 ? 2.728 -12.021 2.229 1.00 82.38 184 ASP A CA 1
ATOM 1405 C C . ASP A 1 184 ? 3.342 -11.912 3.637 1.00 82.38 184 ASP A C 1
ATOM 1407 O O . ASP A 1 184 ? 3.345 -12.897 4.384 1.00 82.38 184 ASP A O 1
ATOM 1411 N N . ASP A 1 185 ? 3.849 -10.734 4.014 1.00 87.38 185 ASP A N 1
ATOM 1412 C CA . ASP A 1 185 ? 4.546 -10.513 5.283 1.00 87.38 185 ASP A CA 1
ATOM 1413 C C . ASP A 1 185 ? 3.914 -9.440 6.191 1.00 87.38 185 ASP A C 1
ATOM 1415 O O . ASP A 1 185 ? 3.763 -9.697 7.384 1.00 87.38 185 ASP A O 1
ATOM 1419 N N . LEU A 1 186 ? 3.506 -8.280 5.665 1.00 91.81 186 LEU A N 1
ATOM 1420 C CA . LEU A 1 186 ? 2.883 -7.188 6.434 1.00 91.81 186 LEU A CA 1
ATOM 1421 C C . LEU A 1 186 ? 1.368 -7.044 6.209 1.00 91.81 186 LEU A C 1
ATOM 1423 O O . LEU A 1 186 ? 0.718 -6.269 6.906 1.00 91.81 186 LEU A O 1
ATOM 1427 N N . GLY A 1 187 ? 0.786 -7.786 5.264 1.00 92.12 187 GLY A N 1
ATOM 1428 C CA . GLY A 1 187 ? -0.658 -7.823 5.016 1.00 92.12 187 GLY A CA 1
ATOM 1429 C C . GLY A 1 187 ? -1.228 -6.608 4.278 1.00 92.12 187 GLY A C 1
ATOM 1430 O O . GLY A 1 187 ? -2.439 -6.391 4.336 1.00 92.12 187 GLY A O 1
ATOM 1431 N N . TRP A 1 188 ? -0.389 -5.825 3.596 1.00 96.50 188 TRP A N 1
ATOM 1432 C CA . TRP A 1 188 ? -0.819 -4.675 2.802 1.00 96.50 188 TRP A CA 1
ATOM 1433 C C . TRP A 1 188 ? -0.041 -4.553 1.494 1.00 96.50 188 TRP A C 1
ATOM 1435 O O . TRP A 1 188 ? 1.059 -5.079 1.351 1.00 96.50 188 TRP A O 1
ATOM 1445 N N . ARG A 1 189 ? -0.595 -3.814 0.536 1.00 96.94 189 ARG A N 1
ATOM 1446 C CA . ARG A 1 189 ? 0.100 -3.433 -0.697 1.00 96.94 189 ARG A CA 1
ATOM 1447 C C . ARG A 1 189 ? -0.238 -2.005 -1.092 1.00 96.94 189 ARG A C 1
ATOM 1449 O O . ARG A 1 189 ? -1.362 -1.556 -0.880 1.00 96.94 189 ARG A O 1
ATOM 1456 N N . ALA A 1 190 ? 0.713 -1.304 -1.696 1.00 98.38 190 ALA A N 1
ATOM 1457 C CA . ALA A 1 190 ? 0.556 0.083 -2.112 1.00 98.38 190 ALA A CA 1
ATOM 1458 C C . ALA A 1 190 ? 1.013 0.310 -3.555 1.00 98.38 190 ALA A C 1
ATOM 1460 O O . ALA A 1 190 ? 1.983 -0.292 -4.012 1.00 98.38 190 ALA A O 1
ATOM 1461 N N . ILE A 1 191 ? 0.330 1.219 -4.246 1.00 98.50 191 ILE A N 1
ATOM 1462 C CA . ILE A 1 191 ? 0.725 1.767 -5.544 1.00 98.50 191 ILE A CA 1
ATOM 1463 C C . ILE A 1 191 ? 0.707 3.291 -5.455 1.00 98.50 191 ILE A C 1
ATOM 1465 O O . ILE A 1 191 ? -0.208 3.887 -4.883 1.00 98.50 191 ILE A O 1
ATOM 1469 N N . SER A 1 192 ? 1.737 3.925 -6.001 1.00 98.44 192 SER A N 1
ATOM 1470 C CA . SER A 1 192 ? 1.854 5.379 -6.078 1.00 98.44 192 SER A CA 1
ATOM 1471 C C . SER A 1 192 ? 2.239 5.817 -7.487 1.00 98.44 192 SER A C 1
ATOM 1473 O O . SER A 1 192 ? 2.972 5.108 -8.174 1.00 98.44 192 SER A O 1
ATOM 1475 N N . GLU A 1 193 ? 1.792 7.001 -7.900 1.00 98.62 193 GLU A N 1
ATOM 1476 C CA . GLU A 1 193 ? 2.156 7.629 -9.174 1.00 98.62 193 GLU A CA 1
ATOM 1477 C C . GLU A 1 193 ? 2.410 9.129 -8.979 1.00 98.62 193 GLU A C 1
ATOM 1479 O O . GLU A 1 193 ? 1.685 9.824 -8.258 1.00 98.62 193 GLU A O 1
ATOM 1484 N N . GLN A 1 194 ? 3.428 9.658 -9.655 1.00 97.88 194 GLN A N 1
ATOM 1485 C CA . GLN A 1 194 ? 3.616 11.099 -9.794 1.00 97.88 194 GLN A CA 1
ATOM 1486 C C . GLN A 1 194 ? 2.630 11.645 -10.836 1.00 97.88 194 GLN A C 1
ATOM 1488 O O . GLN A 1 194 ? 2.913 11.683 -12.036 1.00 97.88 194 GLN A O 1
ATOM 1493 N N . VAL A 1 195 ? 1.470 12.093 -10.360 1.00 96.62 195 VAL A N 1
ATOM 1494 C CA . VAL A 1 195 ? 0.335 12.526 -11.190 1.00 96.62 195 VAL A CA 1
ATOM 1495 C C . VAL A 1 195 ? 0.477 13.944 -11.757 1.00 96.62 195 VAL A C 1
ATOM 1497 O O . VAL A 1 195 ? -0.149 14.275 -12.760 1.00 96.62 195 VAL A O 1
ATOM 1500 N N . SER A 1 196 ? 1.311 14.794 -11.147 1.00 93.12 196 SER A N 1
ATOM 1501 C CA . SER A 1 196 ? 1.655 16.123 -11.678 1.00 93.12 196 SER A CA 1
ATOM 1502 C C . SER A 1 196 ? 3.066 16.539 -11.269 1.00 93.12 196 SER A C 1
ATOM 1504 O O . SER A 1 196 ? 3.574 16.127 -10.228 1.00 93.12 196 SER A O 1
ATOM 1506 N N . HIS A 1 197 ? 3.714 17.385 -12.074 1.00 86.94 197 HIS A N 1
ATOM 1507 C CA . HIS A 1 197 ? 5.051 17.922 -11.786 1.00 86.94 197 HIS A CA 1
ATOM 1508 C C . HIS A 1 197 ? 5.063 19.436 -11.501 1.00 86.94 197 HIS A C 1
ATOM 1510 O O . HIS A 1 197 ? 5.952 19.919 -10.797 1.00 86.94 197 HIS A O 1
ATOM 1516 N N . HIS A 1 198 ? 4.069 20.195 -11.981 1.00 83.25 198 HIS A N 1
ATOM 1517 C CA . HIS A 1 198 ? 3.942 21.637 -11.736 1.00 83.25 198 HIS A CA 1
ATOM 1518 C C . HIS A 1 198 ? 2.492 22.025 -11.392 1.00 83.25 198 HIS A C 1
ATOM 1520 O O . HIS A 1 198 ? 1.708 22.266 -12.305 1.00 83.25 198 HIS A O 1
ATOM 1526 N N . PRO A 1 199 ? 2.135 22.113 -10.094 1.00 85.12 199 PRO A N 1
ATOM 1527 C CA . PRO A 1 199 ? 2.959 21.768 -8.929 1.00 85.12 199 PRO A CA 1
ATOM 1528 C C . PRO A 1 199 ? 3.215 20.250 -8.820 1.00 85.12 199 PRO A C 1
ATOM 1530 O O . PRO A 1 199 ? 2.447 19.461 -9.380 1.00 85.12 199 PRO A O 1
ATOM 1533 N N . PRO A 1 200 ? 4.292 19.822 -8.130 1.00 88.00 200 PRO A N 1
ATOM 1534 C CA . PRO A 1 200 ? 4.568 18.408 -7.915 1.00 88.00 200 PRO A CA 1
ATOM 1535 C C . PRO A 1 200 ? 3.480 17.805 -7.029 1.00 88.00 200 PRO A C 1
ATOM 1537 O O . PRO A 1 200 ? 3.230 18.293 -5.928 1.00 88.00 200 PRO A O 1
ATOM 1540 N N . MET A 1 201 ? 2.838 16.753 -7.515 1.00 94.00 201 MET A N 1
ATOM 1541 C CA . MET A 1 201 ? 1.736 16.083 -6.842 1.00 94.00 201 MET A CA 1
ATOM 1542 C C . MET A 1 201 ? 1.846 14.587 -7.076 1.00 94.00 201 MET A C 1
ATOM 1544 O O . MET A 1 201 ? 2.160 14.141 -8.183 1.00 94.00 201 MET A O 1
ATOM 1548 N N . LEU A 1 202 ? 1.581 13.837 -6.019 1.00 96.12 202 LEU A N 1
ATOM 1549 C CA . LEU A 1 202 ? 1.658 12.392 -5.989 1.00 96.12 202 LEU A CA 1
ATOM 1550 C C . LEU A 1 202 ? 0.304 11.867 -5.540 1.00 96.12 202 LEU A C 1
ATOM 1552 O O . LEU A 1 202 ? -0.306 12.440 -4.636 1.00 96.12 202 LEU A O 1
ATOM 1556 N N . ALA A 1 203 ? -0.137 10.781 -6.152 1.00 97.81 203 ALA A N 1
ATOM 1557 C CA . ALA A 1 203 ? -1.283 10.024 -5.686 1.00 97.81 203 ALA A CA 1
ATOM 1558 C C . ALA A 1 203 ? -0.791 8.671 -5.178 1.00 97.81 203 ALA A C 1
ATOM 1560 O O . ALA A 1 203 ? 0.080 8.054 -5.792 1.00 97.81 203 ALA A O 1
ATOM 1561 N N . GLN A 1 204 ? -1.330 8.229 -4.047 1.00 98.38 204 GLN A N 1
ATOM 1562 C CA . GLN A 1 204 ? -1.018 6.939 -3.448 1.00 98.38 204 GLN A CA 1
ATOM 1563 C C . GLN A 1 204 ? -2.305 6.246 -3.027 1.00 98.38 204 GLN A C 1
ATOM 1565 O O . GLN A 1 204 ? -3.211 6.875 -2.481 1.00 98.38 204 GLN A O 1
ATOM 1570 N N . HIS A 1 205 ? -2.340 4.935 -3.230 1.00 98.50 205 HIS A N 1
ATOM 1571 C CA . HIS A 1 205 ? -3.392 4.048 -2.761 1.00 98.50 205 HIS A CA 1
ATOM 1572 C C . HIS A 1 205 ? -2.773 2.816 -2.110 1.00 98.50 205 HIS A C 1
ATOM 1574 O O . HIS A 1 205 ? -1.863 2.209 -2.672 1.00 98.50 205 HIS A O 1
ATOM 1580 N N . CYS A 1 206 ? -3.260 2.462 -0.928 1.00 98.44 206 CYS A N 1
ATOM 1581 C CA . CYS A 1 206 ? -2.812 1.331 -0.132 1.00 98.44 206 CYS A CA 1
ATOM 1582 C C . CYS A 1 206 ? -4.018 0.520 0.342 1.00 98.44 206 CYS A C 1
ATOM 1584 O O . CYS A 1 206 ? -5.018 1.071 0.808 1.00 98.44 206 CYS A O 1
ATOM 1586 N N . GLU A 1 207 ? -3.917 -0.796 0.222 1.00 96.31 207 GLU A N 1
ATOM 1587 C CA . GLU A 1 207 ? -4.947 -1.754 0.611 1.00 96.31 207 GLU A CA 1
ATOM 1588 C C . GLU A 1 207 ? -4.361 -2.692 1.660 1.00 96.31 207 GLU A C 1
ATOM 1590 O O . GLU A 1 207 ? -3.340 -3.333 1.406 1.00 96.31 207 GLU A O 1
ATOM 1595 N N . GLY A 1 208 ? -5.003 -2.764 2.824 1.00 95.56 208 GLY A N 1
ATOM 1596 C CA . GLY A 1 208 ? -4.733 -3.757 3.860 1.00 95.56 208 GLY A CA 1
ATOM 1597 C C . GLY A 1 208 ? -5.877 -4.763 3.986 1.00 95.56 208 GLY A C 1
ATOM 1598 O O . GLY A 1 208 ? -6.724 -4.888 3.102 1.00 95.56 208 GLY A O 1
ATOM 1599 N N . LYS A 1 209 ? -5.936 -5.477 5.115 1.00 89.00 209 LYS A N 1
ATOM 1600 C CA . LYS A 1 209 ? -6.889 -6.587 5.317 1.00 89.00 209 LYS A CA 1
ATOM 1601 C C . LYS A 1 209 ? -8.353 -6.139 5.345 1.00 89.00 209 LYS A C 1
ATOM 1603 O O . LYS A 1 209 ? -9.196 -6.689 4.645 1.00 89.00 209 LYS A O 1
ATOM 1608 N N . LYS A 1 210 ? -8.664 -5.159 6.195 1.00 93.62 210 LYS A N 1
ATOM 1609 C CA . LYS A 1 210 ? -10.025 -4.630 6.425 1.00 93.62 210 LYS A CA 1
ATOM 1610 C C . LYS A 1 210 ? -10.106 -3.122 6.211 1.00 93.62 210 LYS A C 1
ATOM 1612 O O . LYS A 1 210 ? -11.097 -2.490 6.575 1.00 93.62 210 LYS A O 1
ATOM 1617 N N . TRP A 1 211 ? -9.060 -2.541 5.641 1.00 97.25 211 TRP A N 1
ATOM 1618 C CA . TRP A 1 211 ? -8.936 -1.109 5.459 1.00 97.25 211 TRP A CA 1
ATOM 1619 C C . TRP A 1 211 ? -8.283 -0.782 4.125 1.00 97.25 211 TRP A C 1
ATOM 1621 O O . TRP A 1 211 ? -7.522 -1.571 3.567 1.00 97.25 211 TRP A O 1
ATOM 1631 N N . ARG A 1 212 ? -8.580 0.410 3.620 1.00 97.56 212 ARG A N 1
ATOM 1632 C CA . ARG A 1 212 ? -7.865 1.016 2.498 1.00 97.56 212 ARG A CA 1
ATOM 1633 C C . ARG A 1 212 ? -7.582 2.469 2.817 1.00 97.56 212 ARG A C 1
ATOM 1635 O O . ARG A 1 212 ? -8.425 3.152 3.395 1.00 97.56 212 ARG A O 1
ATOM 1642 N N . CYS A 1 213 ? -6.404 2.929 2.439 1.00 98.12 213 CYS A N 1
ATOM 1643 C CA . CYS A 1 213 ? -5.944 4.283 2.676 1.00 98.12 213 CYS A CA 1
ATOM 1644 C C . CYS A 1 213 ? -5.453 4.875 1.360 1.00 98.12 213 CYS A C 1
ATOM 1646 O O . CYS A 1 213 ? -4.723 4.227 0.614 1.00 98.12 213 CYS A O 1
ATOM 1648 N N . TRP A 1 214 ? -5.848 6.103 1.059 1.00 97.25 214 TRP A N 1
ATOM 1649 C CA . TRP A 1 214 ? -5.354 6.814 -0.112 1.00 97.25 214 TRP A CA 1
ATOM 1650 C C . TRP A 1 214 ? -5.118 8.274 0.226 1.00 97.25 214 TRP A C 1
ATOM 1652 O O . TRP A 1 214 ? -5.755 8.846 1.112 1.00 97.25 214 TRP A O 1
ATOM 1662 N N . GLN A 1 215 ? -4.172 8.884 -0.472 1.00 95.88 215 GLN A N 1
ATOM 1663 C CA . GLN A 1 215 ? -3.851 10.285 -0.268 1.00 95.88 215 GLN A CA 1
ATOM 1664 C C . GLN A 1 215 ? -3.322 10.914 -1.546 1.00 95.88 215 GLN A C 1
ATOM 1666 O O . GLN A 1 215 ? -2.621 10.285 -2.342 1.00 95.88 215 GLN A O 1
ATOM 1671 N N . GLU A 1 216 ? -3.635 12.194 -1.691 1.00 93.25 216 GLU A N 1
ATOM 1672 C CA . GLU A 1 216 ? -2.883 13.092 -2.548 1.00 93.25 216 GLU A CA 1
ATOM 1673 C C . GLU A 1 216 ? -1.859 13.810 -1.674 1.00 93.25 216 GLU A C 1
ATOM 1675 O O . GLU A 1 216 ? -2.197 14.345 -0.615 1.00 93.25 216 GLU A O 1
ATOM 1680 N N . PHE A 1 217 ? -0.608 13.829 -2.116 1.00 93.50 217 PHE A N 1
ATOM 1681 C CA . PHE A 1 217 ? 0.443 14.570 -1.443 1.00 93.50 217 PHE A CA 1
ATOM 1682 C C . PHE A 1 217 ? 1.003 15.623 -2.387 1.00 93.50 217 PHE A C 1
ATOM 1684 O O . PHE A 1 217 ? 1.419 15.342 -3.509 1.00 93.50 217 PHE A O 1
ATOM 1691 N N . THR A 1 218 ? 1.061 16.854 -1.910 1.00 92.38 218 THR A N 1
ATOM 1692 C CA . THR A 1 218 ? 1.912 17.907 -2.452 1.00 92.38 218 THR A CA 1
ATOM 1693 C C . THR A 1 218 ? 2.499 18.682 -1.276 1.00 92.38 218 THR A C 1
ATOM 16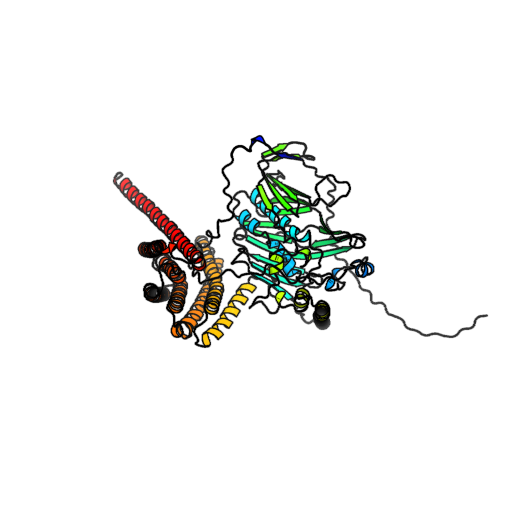95 O O . THR A 1 218 ? 2.123 18.468 -0.125 1.00 92.38 218 THR A O 1
ATOM 1698 N N . MET A 1 219 ? 3.468 19.558 -1.511 1.00 89.56 219 MET A N 1
ATOM 1699 C CA . MET A 1 219 ? 4.080 20.320 -0.428 1.00 89.56 219 MET A CA 1
ATOM 1700 C C . MET A 1 219 ? 4.484 21.715 -0.876 1.00 89.56 219 MET A C 1
ATOM 1702 O O . MET A 1 219 ? 5.044 21.908 -1.954 1.00 89.56 219 MET A O 1
ATOM 1706 N N . ALA A 1 220 ? 4.265 22.683 0.008 1.00 87.88 220 ALA A N 1
ATOM 1707 C CA . ALA A 1 220 ? 4.863 24.003 -0.081 1.00 87.88 220 ALA A CA 1
ATOM 1708 C C . ALA A 1 220 ? 6.068 24.082 0.861 1.00 87.88 220 ALA A C 1
ATOM 1710 O O . ALA A 1 220 ? 6.064 23.529 1.958 1.00 87.88 220 ALA A O 1
ATOM 1711 N N . SER A 1 221 ? 7.111 24.796 0.449 1.00 84.31 221 SER A N 1
ATOM 1712 C CA . SER A 1 221 ? 8.311 25.002 1.263 1.00 84.31 221 SER A CA 1
ATOM 1713 C C . SER A 1 221 ? 8.528 26.488 1.534 1.00 84.31 221 SER A C 1
ATOM 1715 O O . SER A 1 221 ? 8.430 27.305 0.620 1.00 84.31 221 SER A O 1
ATOM 1717 N N . LYS A 1 222 ? 8.843 26.853 2.782 1.00 83.44 222 LYS A N 1
ATOM 1718 C CA . LYS A 1 222 ? 9.132 28.236 3.199 1.00 83.44 222 LYS A CA 1
ATOM 1719 C C . LYS A 1 222 ? 10.450 28.302 3.962 1.00 83.44 222 LYS A C 1
ATOM 1721 O O . LYS A 1 222 ? 10.573 27.762 5.060 1.00 83.44 222 LYS A O 1
ATOM 1726 N N . PHE A 1 223 ? 11.433 29.005 3.407 1.00 80.50 223 PHE A N 1
ATOM 1727 C CA . PHE A 1 223 ? 12.695 29.276 4.090 1.00 80.50 223 PHE A CA 1
ATOM 1728 C C . PHE A 1 223 ? 12.583 30.537 4.959 1.00 80.50 223 PHE A C 1
ATOM 1730 O O . PHE A 1 223 ? 12.284 31.615 4.449 1.00 80.50 223 PHE A O 1
ATOM 1737 N N . ARG A 1 224 ? 12.849 30.420 6.266 1.00 80.94 224 ARG A N 1
ATOM 1738 C CA . ARG A 1 224 ? 12.775 31.526 7.242 1.00 80.94 224 ARG A CA 1
ATOM 1739 C C . ARG A 1 224 ? 14.129 31.800 7.906 1.00 80.94 224 ARG A C 1
ATOM 1741 O O . ARG A 1 224 ? 14.243 31.922 9.126 1.00 80.94 224 ARG A O 1
ATOM 1748 N N . GLY A 1 225 ? 15.191 31.863 7.105 1.00 78.56 225 GLY A N 1
ATOM 1749 C CA . GLY A 1 225 ? 16.548 32.119 7.590 1.00 78.56 225 GLY A CA 1
ATOM 1750 C C . GLY A 1 225 ? 17.139 30.912 8.321 1.00 78.56 225 GLY A C 1
ATOM 1751 O O . GLY A 1 225 ? 17.860 30.121 7.731 1.00 78.56 225 GLY A O 1
ATOM 1752 N N . LYS A 1 226 ? 16.858 30.737 9.615 1.00 82.00 226 LYS A N 1
ATOM 1753 C CA . LYS A 1 226 ? 17.485 29.660 10.411 1.00 82.00 226 LYS A CA 1
ATOM 1754 C C . LYS A 1 226 ? 16.883 28.271 10.174 1.00 82.00 226 LYS A C 1
ATOM 1756 O O . LYS A 1 226 ? 17.536 27.273 10.479 1.00 82.00 226 LYS A O 1
ATOM 1761 N N . TYR A 1 227 ? 15.659 28.206 9.660 1.00 85.75 227 TYR A N 1
ATOM 1762 C CA . TYR A 1 227 ? 14.916 26.964 9.472 1.00 85.75 227 TYR A CA 1
ATOM 1763 C C . TYR A 1 227 ? 14.142 26.955 8.149 1.00 85.75 227 TYR A C 1
ATOM 1765 O O . TYR A 1 227 ? 13.830 28.003 7.572 1.00 85.75 227 TYR A O 1
ATOM 1773 N N . LEU A 1 228 ? 13.844 25.747 7.682 1.00 85.75 228 LEU A N 1
ATOM 1774 C CA . LEU A 1 228 ? 13.012 25.455 6.524 1.00 85.75 228 LEU A CA 1
ATOM 1775 C C . LEU A 1 228 ? 11.716 24.796 7.004 1.00 85.75 228 LEU A C 1
ATOM 1777 O O . LEU A 1 228 ? 11.770 23.777 7.681 1.00 85.75 228 LEU A O 1
ATOM 1781 N N . GLN A 1 229 ? 10.566 25.359 6.643 1.00 89.88 229 GLN A N 1
ATOM 1782 C CA . GLN A 1 229 ? 9.261 24.740 6.876 1.00 89.88 229 GLN A CA 1
ATOM 1783 C C . GLN A 1 229 ? 8.791 24.025 5.612 1.00 89.88 229 GLN A C 1
ATOM 1785 O O . GLN A 1 229 ? 8.750 24.634 4.542 1.00 89.88 229 GLN A O 1
ATOM 1790 N N . VAL A 1 230 ? 8.412 22.762 5.756 1.00 90.50 230 VAL A N 1
ATOM 1791 C CA . VAL A 1 230 ? 7.750 21.945 4.741 1.00 90.50 230 VAL A CA 1
ATOM 1792 C C . VAL A 1 230 ? 6.303 21.772 5.183 1.00 90.50 230 VAL A C 1
ATOM 1794 O O . VAL A 1 230 ? 6.035 21.268 6.272 1.00 90.50 230 VAL A O 1
ATOM 1797 N N . ILE A 1 231 ? 5.380 22.244 4.353 1.00 92.69 231 ILE A N 1
ATOM 1798 C CA . ILE A 1 231 ? 3.945 22.284 4.620 1.00 92.69 231 ILE A CA 1
ATOM 1799 C C . ILE A 1 231 ? 3.284 21.324 3.630 1.00 92.69 231 ILE A C 1
ATOM 1801 O O . ILE A 1 231 ? 3.126 21.692 2.461 1.00 92.69 231 ILE A O 1
ATOM 1805 N N . PRO A 1 232 ? 2.940 20.098 4.055 1.00 92.75 232 PRO A N 1
ATOM 1806 C CA . PRO A 1 232 ? 2.153 19.187 3.239 1.00 92.75 232 PRO A CA 1
ATOM 1807 C C . PRO A 1 232 ? 0.798 19.814 2.901 1.00 92.75 232 PRO A C 1
ATOM 1809 O O . PRO A 1 232 ? 0.148 20.403 3.764 1.00 92.75 232 PRO A O 1
ATOM 1812 N N . LEU A 1 233 ? 0.372 19.678 1.651 1.00 90.25 233 LEU A N 1
ATOM 1813 C CA . LEU A 1 233 ? -0.974 20.004 1.200 1.00 90.25 233 LEU A CA 1
ATOM 1814 C C . LEU A 1 233 ? -1.591 18.725 0.632 1.00 90.25 233 LEU A C 1
ATOM 1816 O O . LEU A 1 233 ? -0.896 17.898 0.042 1.00 90.25 233 LEU A O 1
ATOM 1820 N N . GLY A 1 234 ? -2.893 18.575 0.831 1.00 90.06 234 GLY A N 1
ATOM 1821 C CA . GLY A 1 234 ? -3.622 17.361 0.488 1.00 90.06 234 GLY A CA 1
ATOM 1822 C C . GLY A 1 234 ? -4.335 16.772 1.697 1.00 90.06 234 GLY A C 1
ATOM 1823 O O . GLY A 1 234 ? -4.052 17.115 2.849 1.00 90.06 234 GLY A O 1
ATOM 1824 N N . THR A 1 235 ? -5.308 15.920 1.405 1.00 94.00 235 THR A N 1
ATOM 1825 C CA . THR A 1 235 ? -6.097 15.194 2.396 1.00 94.00 235 THR A CA 1
ATOM 1826 C C . THR A 1 235 ? -5.795 13.710 2.234 1.00 94.00 235 THR A C 1
ATOM 1828 O O . THR A 1 235 ? -5.775 13.192 1.116 1.00 94.00 235 THR A O 1
ATOM 1831 N N . ALA A 1 236 ? -5.544 13.040 3.352 1.00 96.56 236 ALA A N 1
ATOM 1832 C CA . ALA A 1 236 ? -5.479 11.592 3.418 1.00 96.56 236 ALA A CA 1
ATOM 1833 C C . ALA A 1 236 ? -6.843 11.042 3.833 1.00 96.56 236 ALA A C 1
ATOM 1835 O O . ALA A 1 236 ? -7.565 11.667 4.617 1.00 96.56 236 ALA A O 1
ATOM 1836 N N . HIS A 1 237 ? -7.178 9.878 3.299 1.00 97.62 237 HIS A N 1
ATOM 1837 C CA . HIS A 1 237 ? -8.436 9.186 3.505 1.00 97.62 237 HIS A CA 1
ATOM 1838 C C . HIS A 1 237 ? -8.156 7.764 3.967 1.00 97.62 237 HIS A C 1
ATOM 1840 O O . HIS A 1 237 ? -7.244 7.113 3.465 1.00 97.62 237 HIS A O 1
ATOM 1846 N N . LEU A 1 238 ? -8.984 7.270 4.878 1.00 98.25 238 LEU A N 1
ATOM 1847 C CA . LEU A 1 238 ? -8.954 5.897 5.356 1.00 98.25 238 LEU A CA 1
ATOM 1848 C C . LEU A 1 238 ? -10.383 5.388 5.456 1.00 98.25 238 LEU A C 1
ATOM 1850 O O . LEU A 1 238 ? -11.238 6.030 6.065 1.00 98.25 238 LEU A O 1
ATOM 1854 N N . GLU A 1 239 ? -10.628 4.218 4.894 1.00 97.31 239 GLU A N 1
ATOM 1855 C CA . GLU A 1 239 ? -11.889 3.510 5.046 1.00 97.31 239 GLU A CA 1
ATOM 1856 C C . GLU A 1 239 ? -11.669 2.160 5.709 1.00 97.31 239 GLU A C 1
ATOM 1858 O O . GLU A 1 239 ? -10.716 1.458 5.375 1.00 97.31 239 GLU A O 1
ATOM 1863 N N . PHE A 1 240 ? -12.606 1.775 6.574 1.00 96.31 240 PHE A N 1
ATOM 1864 C CA . PHE A 1 240 ? -12.699 0.425 7.126 1.00 96.31 240 PHE A CA 1
ATOM 1865 C C . PHE A 1 240 ? -13.922 -0.309 6.578 1.00 96.31 240 PHE A C 1
ATOM 1867 O O . PHE A 1 240 ? -14.941 0.312 6.257 1.00 96.31 240 PHE A O 1
ATOM 1874 N N . ASN A 1 241 ? -13.818 -1.638 6.502 1.00 87.88 241 ASN A N 1
ATOM 1875 C CA . ASN A 1 241 ? -14.916 -2.566 6.219 1.00 87.88 241 ASN A CA 1
ATOM 1876 C C . ASN A 1 241 ? -15.748 -2.150 4.991 1.00 87.88 241 ASN A C 1
ATOM 1878 O O . ASN A 1 241 ? -16.970 -2.034 5.053 1.00 87.88 241 ASN A O 1
ATOM 1882 N N . SER A 1 242 ? -15.065 -1.875 3.875 1.00 82.94 242 SER A N 1
ATOM 1883 C CA . SER A 1 242 ? -15.691 -1.484 2.600 1.00 82.94 242 SER A CA 1
ATOM 1884 C C . SER A 1 242 ? -16.519 -0.189 2.669 1.00 82.94 242 SER A C 1
ATOM 1886 O O . SER A 1 242 ? -17.571 -0.081 2.041 1.00 82.94 242 SER A O 1
ATOM 1888 N N . GLY A 1 243 ? -16.032 0.806 3.417 1.00 85.50 243 GLY A N 1
ATOM 1889 C CA . GLY A 1 243 ? -16.615 2.152 3.471 1.00 85.50 243 GLY A CA 1
ATOM 1890 C C . GLY A 1 243 ? -17.680 2.343 4.555 1.00 85.50 243 GLY A C 1
ATOM 1891 O O . GLY A 1 243 ? -18.361 3.373 4.567 1.00 85.50 243 GLY A O 1
ATOM 1892 N N . GLN A 1 244 ? -17.820 1.382 5.476 1.00 88.88 244 GLN A N 1
ATOM 1893 C CA . GLN A 1 244 ? -18.676 1.521 6.662 1.00 88.88 244 GLN A CA 1
ATOM 1894 C C . GLN A 1 244 ? -18.225 2.668 7.565 1.00 88.88 244 GLN A C 1
ATOM 1896 O O . GLN A 1 244 ? -19.068 3.348 8.138 1.00 88.88 244 GLN A O 1
ATOM 1901 N N . GLN A 1 245 ? -16.915 2.897 7.652 1.00 93.62 245 GLN A N 1
ATOM 1902 C CA . GLN A 1 245 ? -16.318 4.035 8.344 1.00 93.62 245 GLN A CA 1
ATOM 1903 C C . GLN A 1 245 ? -15.388 4.772 7.385 1.00 93.62 245 GLN A C 1
ATOM 1905 O O . GLN A 1 245 ? -14.685 4.129 6.604 1.00 93.62 245 GLN A O 1
ATOM 1910 N N . HIS A 1 246 ? -15.379 6.106 7.443 1.00 96.88 246 HIS A N 1
ATOM 1911 C CA . HIS A 1 246 ? -14.551 6.950 6.575 1.00 96.88 246 HIS A CA 1
ATOM 1912 C C . HIS A 1 246 ? -13.907 8.072 7.375 1.00 96.88 246 HIS A C 1
ATOM 1914 O O . HIS A 1 246 ? -14.595 8.968 7.865 1.00 96.88 246 HIS A O 1
ATOM 1920 N N . TYR A 1 247 ? -12.583 8.037 7.451 1.00 98.12 247 TYR A N 1
ATOM 1921 C CA . TYR A 1 247 ? -11.750 9.010 8.133 1.00 98.12 247 TYR A CA 1
ATOM 1922 C C . TYR A 1 247 ? -11.010 9.899 7.138 1.00 98.12 247 TYR A C 1
ATOM 1924 O O . TYR A 1 247 ? -10.532 9.420 6.109 1.00 98.12 247 TYR A O 1
ATOM 1932 N N . THR A 1 248 ? -10.858 11.179 7.467 1.00 97.56 248 THR A N 1
ATOM 1933 C CA . THR A 1 248 ? -9.965 12.087 6.735 1.00 97.56 248 THR A CA 1
ATOM 1934 C C . THR A 1 248 ? -9.112 12.917 7.672 1.00 97.56 248 THR A C 1
ATOM 1936 O O . THR A 1 248 ? -9.607 13.359 8.710 1.00 97.56 248 THR A O 1
ATOM 1939 N N . TRP A 1 249 ? -7.873 13.197 7.273 1.00 97.56 249 TRP A N 1
ATOM 1940 C CA . TRP A 1 249 ? -6.984 14.116 7.983 1.00 97.56 249 TRP A CA 1
ATOM 1941 C C . TRP A 1 249 ? -6.029 14.832 7.026 1.00 97.56 249 TRP A C 1
ATOM 1943 O O . TRP A 1 249 ? -5.858 14.447 5.867 1.00 97.56 249 TRP A O 1
ATOM 1953 N N . ARG A 1 250 ? -5.385 15.888 7.527 1.00 95.81 250 ARG A N 1
ATOM 1954 C CA . ARG A 1 250 ? -4.287 16.583 6.845 1.00 95.81 250 ARG A CA 1
ATOM 1955 C C . ARG A 1 250 ? -3.017 16.474 7.675 1.00 95.81 250 ARG A C 1
ATOM 1957 O O . ARG A 1 250 ? -3.073 16.506 8.902 1.00 95.81 250 ARG A O 1
ATOM 1964 N N . LYS A 1 251 ? -1.875 16.312 7.007 1.00 96.06 251 LYS A N 1
ATOM 1965 C CA . LYS A 1 251 ? -0.564 16.223 7.664 1.00 96.06 251 LYS A CA 1
ATOM 1966 C C . LYS A 1 251 ? -0.151 17.582 8.261 1.00 96.06 251 LYS A C 1
ATOM 1968 O O . LYS A 1 251 ? -0.573 18.630 7.778 1.00 96.06 251 LYS A O 1
ATOM 1973 N N . VAL A 1 252 ? 0.672 17.556 9.310 1.00 96.88 252 VAL A N 1
ATOM 1974 C CA . VAL A 1 252 ? 1.169 18.754 10.009 1.00 96.88 252 VAL A CA 1
ATOM 1975 C C . VAL A 1 252 ? 2.460 19.284 9.386 1.00 96.88 252 VAL A C 1
ATOM 1977 O O . VAL A 1 252 ? 3.057 18.659 8.511 1.00 96.88 252 VAL A O 1
ATOM 1980 N N . THR A 1 253 ? 2.895 20.466 9.828 1.00 95.69 253 THR A N 1
ATOM 1981 C CA . THR A 1 253 ? 4.095 21.118 9.292 1.00 95.69 253 THR A CA 1
ATOM 1982 C C . THR A 1 253 ? 5.362 20.497 9.870 1.00 95.69 253 THR A C 1
ATOM 1984 O O . THR A 1 253 ? 5.543 20.448 11.089 1.00 95.69 253 THR A O 1
ATOM 1987 N N . THR A 1 254 ? 6.287 20.132 8.983 1.00 94.62 254 THR A N 1
ATOM 1988 C CA . THR A 1 254 ? 7.643 19.706 9.335 1.00 94.62 254 THR A CA 1
ATOM 1989 C C . THR A 1 254 ? 8.594 20.898 9.295 1.00 94.62 254 THR A C 1
ATOM 1991 O O . THR A 1 254 ? 8.670 21.609 8.291 1.00 94.62 254 THR A O 1
ATOM 1994 N N . THR A 1 255 ? 9.365 21.113 10.360 1.00 92.12 255 THR A N 1
ATOM 1995 C CA . THR A 1 255 ? 10.387 22.165 10.424 1.00 92.12 255 THR A CA 1
ATOM 1996 C C . THR A 1 255 ? 11.779 21.551 10.507 1.00 92.12 255 THR A C 1
ATOM 1998 O O . THR A 1 255 ? 12.091 20.807 11.430 1.00 92.12 255 THR A O 1
ATOM 2001 N N . VAL A 1 256 ? 12.642 21.890 9.550 1.00 89.56 256 VAL A N 1
ATOM 2002 C CA . VAL A 1 256 ? 14.057 21.512 9.546 1.00 89.56 256 VAL A CA 1
ATOM 2003 C C . VAL A 1 256 ? 14.875 22.686 10.072 1.00 89.56 256 VAL A C 1
ATOM 2005 O O . VAL A 1 256 ? 14.947 23.750 9.449 1.00 89.56 256 VAL A O 1
ATOM 2008 N N . HIS A 1 257 ? 15.482 22.503 11.236 1.00 88.81 257 HIS A N 1
ATOM 2009 C CA . HIS A 1 257 ? 16.264 23.518 11.930 1.00 88.81 257 HIS A CA 1
ATOM 2010 C C . HIS A 1 257 ? 17.745 23.469 11.545 1.00 88.81 257 HIS A C 1
ATOM 2012 O O . HIS A 1 257 ? 18.238 22.477 11.010 1.00 88.81 257 HIS A O 1
ATOM 2018 N N . ASN A 1 258 ? 18.466 24.545 11.874 1.00 86.25 258 ASN A N 1
ATOM 2019 C CA . ASN A 1 258 ? 19.918 24.671 11.706 1.00 86.25 258 ASN A CA 1
ATOM 2020 C C . ASN A 1 258 ? 20.399 24.588 10.246 1.00 86.25 258 ASN A C 1
ATOM 2022 O O . ASN A 1 258 ? 21.517 24.162 9.981 1.00 86.25 258 ASN A O 1
ATOM 2026 N N . ILE A 1 259 ? 19.587 25.069 9.296 1.00 78.38 259 ILE A N 1
ATOM 2027 C CA . ILE A 1 259 ? 19.913 25.060 7.855 1.00 78.38 259 ILE A CA 1
ATOM 2028 C C . ILE A 1 259 ? 21.196 25.854 7.532 1.00 78.38 259 ILE A C 1
ATOM 2030 O O . ILE A 1 259 ? 21.864 25.575 6.538 1.00 78.38 259 ILE A O 1
ATOM 2034 N N . ILE A 1 260 ? 21.540 26.844 8.365 1.00 74.19 260 ILE A N 1
ATOM 2035 C CA . ILE A 1 260 ? 22.729 27.695 8.192 1.00 74.19 260 ILE A CA 1
ATOM 2036 C C . ILE A 1 260 ? 23.932 27.156 8.983 1.00 74.19 260 ILE A C 1
ATOM 2038 O O . ILE A 1 260 ? 25.019 27.019 8.431 1.00 74.19 260 ILE A O 1
ATOM 2042 N N . VAL A 1 261 ? 23.752 26.894 10.284 1.00 78.31 261 VAL A N 1
ATOM 2043 C CA . VAL A 1 261 ? 24.826 26.511 11.218 1.00 78.31 261 VAL A CA 1
ATOM 2044 C C . VAL A 1 261 ? 24.295 25.496 12.228 1.00 78.31 261 VAL A C 1
ATOM 2046 O O . VAL A 1 261 ? 23.248 25.727 12.832 1.00 78.31 261 VAL A O 1
ATOM 2049 N N . GLY A 1 262 ? 25.061 24.426 12.459 1.00 80.06 262 GLY A N 1
ATOM 2050 C CA . GLY A 1 262 ? 24.771 23.373 13.439 1.00 80.06 262 GLY A CA 1
ATOM 2051 C C . GLY A 1 262 ? 24.351 22.046 12.801 1.00 80.06 262 GLY A C 1
ATOM 2052 O O . GLY A 1 262 ? 24.223 21.939 11.583 1.00 80.06 262 GLY A O 1
ATOM 2053 N N . LYS A 1 263 ? 24.137 21.014 13.630 1.00 82.69 263 LYS A N 1
ATOM 2054 C CA . LYS A 1 263 ? 23.565 19.737 13.171 1.00 82.69 263 LYS A CA 1
ATOM 2055 C C . LYS A 1 263 ? 22.097 19.968 12.800 1.00 82.69 263 LYS A C 1
ATOM 2057 O O . LYS A 1 263 ? 21.351 20.533 13.606 1.00 82.69 263 LYS A O 1
ATOM 2062 N N . LEU A 1 264 ? 21.708 19.550 11.594 1.00 85.88 264 LEU A N 1
ATOM 2063 C CA . LEU A 1 264 ? 20.315 19.563 11.145 1.00 85.88 264 LEU A CA 1
ATOM 2064 C C . LEU A 1 264 ? 19.474 18.661 12.047 1.00 85.88 264 LEU A C 1
ATOM 2066 O O . LEU A 1 264 ? 19.894 17.553 12.384 1.00 85.88 264 LEU A O 1
ATOM 2070 N N . TRP A 1 265 ? 18.285 19.124 12.408 1.00 88.75 265 TRP A N 1
ATOM 2071 C CA . TRP A 1 265 ? 17.307 18.325 13.136 1.00 88.75 265 TRP A CA 1
ATOM 2072 C C . TRP A 1 265 ? 15.889 18.725 12.733 1.00 88.75 265 TRP A C 1
ATOM 2074 O O . TRP A 1 265 ? 15.665 19.827 12.225 1.00 88.75 265 TRP A O 1
ATOM 2084 N N . VAL A 1 266 ? 14.956 17.797 12.925 1.00 91.75 266 VAL A N 1
ATOM 2085 C CA . VAL A 1 266 ? 13.572 17.907 12.462 1.00 91.75 266 VAL A CA 1
ATOM 2086 C C . VAL A 1 266 ? 12.627 18.030 13.652 1.00 91.75 266 VAL A C 1
ATOM 2088 O O . VAL A 1 266 ? 12.785 17.316 14.647 1.00 91.75 266 VAL A O 1
ATOM 2091 N N . ASP A 1 267 ? 11.645 18.916 13.519 1.00 94.12 267 ASP A N 1
ATOM 2092 C CA . ASP A 1 267 ? 10.497 19.050 14.410 1.00 94.12 267 ASP A CA 1
ATOM 2093 C C . ASP A 1 267 ? 9.181 18.912 13.640 1.00 94.12 267 ASP A C 1
ATOM 2095 O O . ASP A 1 267 ? 9.112 19.228 12.449 1.00 94.12 267 ASP A O 1
ATOM 2099 N N . GLN A 1 268 ? 8.132 18.484 14.337 1.00 95.75 268 GLN A N 1
ATOM 2100 C CA . GLN A 1 268 ? 6.771 18.398 13.810 1.00 95.75 268 GLN A CA 1
ATOM 2101 C C . GLN A 1 268 ? 5.866 19.278 14.662 1.00 95.75 268 GLN A C 1
ATOM 2103 O O . GLN A 1 268 ? 5.894 19.185 15.889 1.00 95.75 268 GLN A O 1
ATOM 2108 N N . SER A 1 269 ? 5.078 20.142 14.024 1.00 94.94 269 SER A N 1
ATOM 2109 C CA . SER A 1 269 ? 4.294 21.153 14.739 1.00 94.94 269 SER A CA 1
ATOM 2110 C C . SER A 1 269 ? 3.000 21.518 14.023 1.00 94.94 269 SER A C 1
ATOM 2112 O O . SER A 1 269 ? 2.924 21.476 12.791 1.00 94.94 269 SER A O 1
ATOM 2114 N N . GLY A 1 270 ? 2.018 21.945 14.813 1.00 95.94 270 GLY A N 1
ATOM 2115 C CA . GLY A 1 270 ? 0.696 22.348 14.346 1.00 95.94 270 GLY A CA 1
ATOM 2116 C C . GLY A 1 270 ? -0.394 21.394 14.816 1.00 95.94 270 GLY A C 1
ATOM 2117 O O . GLY A 1 270 ? -0.143 20.466 15.588 1.00 95.94 270 GLY A O 1
ATOM 2118 N N . ASP A 1 271 ? -1.602 21.644 14.337 1.00 97.00 271 ASP A N 1
ATOM 2119 C CA . ASP A 1 271 ? -2.786 20.887 14.716 1.00 97.00 271 ASP A CA 1
ATOM 2120 C C . ASP A 1 271 ? -3.200 19.941 13.582 1.00 97.00 271 ASP A C 1
ATOM 2122 O O . ASP A 1 271 ? -3.092 20.274 12.399 1.00 97.00 271 ASP A O 1
ATOM 2126 N N . MET A 1 272 ? -3.670 18.750 13.946 1.00 98.12 272 MET A N 1
ATOM 2127 C CA . MET A 1 272 ? -4.246 17.768 13.035 1.00 98.12 272 MET A CA 1
ATOM 2128 C C . MET A 1 272 ? -5.642 17.403 13.516 1.00 98.12 272 MET A C 1
ATOM 2130 O O . MET A 1 272 ? -5.821 16.878 14.612 1.00 98.12 272 MET A O 1
ATOM 2134 N N . ASP A 1 273 ? -6.616 17.624 12.645 1.00 97.81 273 ASP A N 1
ATOM 2135 C CA . ASP A 1 273 ? -7.978 17.153 12.834 1.00 97.81 273 ASP A CA 1
ATOM 2136 C C . ASP A 1 273 ? -8.199 15.877 12.021 1.00 97.81 273 ASP A C 1
ATOM 2138 O O . ASP A 1 273 ? -8.010 15.867 10.802 1.00 97.81 273 ASP A O 1
ATOM 2142 N N . ILE A 1 274 ? -8.624 14.817 12.705 1.00 98.44 274 ILE A N 1
ATOM 2143 C CA . ILE A 1 274 ? -9.072 13.564 12.099 1.00 98.44 274 ILE A CA 1
ATOM 2144 C C . ILE A 1 274 ? -10.584 13.500 12.266 1.00 98.44 274 ILE A C 1
ATOM 2146 O O . ILE A 1 274 ? -11.095 13.573 13.384 1.00 98.44 274 ILE A O 1
ATOM 2150 N N . VAL A 1 275 ? -11.306 13.381 11.159 1.00 97.69 275 VAL A N 1
ATOM 2151 C CA . VAL A 1 275 ? -12.773 13.395 11.148 1.00 97.69 275 VAL A CA 1
ATOM 2152 C C . VAL A 1 275 ? -13.279 12.066 10.624 1.00 97.69 275 VAL A C 1
ATOM 2154 O O . VAL A 1 275 ? -12.894 11.675 9.526 1.00 97.69 275 VAL A O 1
ATOM 2157 N N . ASN A 1 276 ? -14.143 11.400 11.389 1.00 97.19 276 ASN A N 1
ATOM 2158 C CA . ASN A 1 276 ? -14.984 10.315 10.904 1.00 97.19 276 ASN A CA 1
ATOM 2159 C C . ASN A 1 276 ? -16.297 10.918 10.390 1.00 97.19 276 ASN A C 1
ATOM 2161 O O . ASN A 1 276 ? -17.086 11.469 11.160 1.00 97.19 276 ASN A O 1
ATOM 2165 N N . HIS A 1 277 ? -16.540 10.789 9.089 1.00 95.00 277 HIS A N 1
ATOM 2166 C CA . HIS A 1 277 ? -17.695 11.397 8.424 1.00 95.00 277 HIS A CA 1
ATOM 2167 C C . HIS A 1 277 ? -19.004 10.625 8.587 1.00 95.00 277 HIS A C 1
ATOM 2169 O O . HIS A 1 277 ? -20.067 11.165 8.292 1.00 95.00 277 HIS A O 1
ATOM 2175 N N . LYS A 1 278 ? -18.949 9.365 9.024 1.00 94.00 278 LYS A N 1
ATOM 2176 C CA . LYS A 1 278 ? -20.131 8.510 9.192 1.00 94.00 278 LYS A CA 1
ATOM 2177 C C . LYS A 1 278 ? -20.821 8.754 10.527 1.00 94.00 278 LYS A C 1
ATOM 2179 O O . LYS A 1 278 ? -22.044 8.796 10.579 1.00 94.00 278 LYS A O 1
ATOM 2184 N N . GLU A 1 279 ? -20.036 8.976 11.578 1.00 92.25 279 GLU A N 1
ATOM 2185 C CA . GLU A 1 279 ? -20.543 9.156 12.946 1.00 92.25 279 GLU A CA 1
ATOM 2186 C C . GLU A 1 279 ? -20.316 10.568 13.508 1.00 92.25 279 GLU A C 1
ATOM 2188 O O . GLU A 1 279 ? -20.756 10.882 14.613 1.00 92.25 279 GLU A O 1
ATOM 2193 N N . GLY A 1 280 ? -19.611 11.439 12.777 1.00 92.06 280 GLY A N 1
ATOM 2194 C CA . GLY A 1 280 ? -19.286 12.792 13.237 1.00 92.06 280 GLY A CA 1
ATOM 2195 C C . GLY A 1 280 ? -18.277 12.829 14.392 1.00 92.06 280 GLY A C 1
ATOM 2196 O O . GLY A 1 280 ? -18.169 13.843 15.083 1.00 92.06 280 GLY A O 1
ATOM 2197 N N . ILE A 1 281 ? -17.546 11.732 14.622 1.00 96.81 281 ILE A N 1
ATOM 2198 C CA . ILE A 1 281 ? -16.476 11.651 15.623 1.00 96.81 281 ILE A CA 1
ATOM 2199 C C . ILE A 1 281 ? -15.274 12.451 15.128 1.00 96.81 281 ILE A C 1
ATOM 2201 O O . ILE A 1 281 ? -14.863 12.327 13.972 1.00 96.81 281 ILE A O 1
ATOM 2205 N N . LYS A 1 282 ? -14.665 13.238 16.016 1.00 98.06 282 LYS A N 1
ATOM 2206 C CA . LYS A 1 282 ? -13.483 14.043 15.699 1.00 98.06 282 LYS A CA 1
ATOM 2207 C C . LYS A 1 282 ? -12.360 13.779 16.693 1.00 98.06 282 LYS A C 1
ATOM 2209 O O . LYS A 1 282 ? -12.578 13.851 17.897 1.00 98.06 282 LYS A O 1
ATOM 2214 N N . CYS A 1 283 ? -11.150 13.538 16.204 1.00 98.56 283 CYS A N 1
ATOM 2215 C CA . CYS A 1 283 ? -9.938 13.624 17.009 1.00 98.56 283 CYS A CA 1
ATOM 2216 C C . CYS A 1 283 ? -9.196 14.920 16.683 1.00 98.56 283 CYS A C 1
ATOM 2218 O O . CYS A 1 283 ? -8.964 15.216 15.512 1.00 98.56 283 CYS A O 1
ATOM 2220 N N . HIS A 1 284 ? -8.827 15.677 17.713 1.00 98.31 284 HIS A N 1
ATOM 2221 C CA . HIS A 1 284 ? -7.957 16.842 17.587 1.00 98.31 284 HIS A CA 1
ATOM 2222 C C . HIS A 1 284 ? -6.603 16.520 18.219 1.00 98.31 284 HIS A C 1
ATOM 2224 O O . HIS A 1 284 ? -6.525 16.273 19.425 1.00 98.31 284 HIS A O 1
ATOM 2230 N N . LEU A 1 285 ? -5.550 16.507 17.405 1.00 98.19 285 LEU A N 1
ATOM 2231 C CA . LEU A 1 285 ? -4.166 16.291 17.812 1.00 98.19 285 LEU A CA 1
ATOM 2232 C C . LEU A 1 285 ? -3.389 17.601 17.719 1.00 98.19 285 LEU A C 1
ATOM 2234 O O . LEU A 1 285 ? -3.435 18.292 16.707 1.00 98.19 285 LEU A O 1
ATOM 2238 N N . LYS A 1 286 ? -2.594 17.883 18.744 1.00 96.88 286 LYS A N 1
ATOM 2239 C CA . LYS A 1 286 ? -1.719 19.044 18.845 1.00 96.88 286 LYS A CA 1
ATOM 2240 C C . LYS A 1 286 ? -0.271 18.600 18.964 1.00 96.88 286 LYS A C 1
ATOM 2242 O O . LYS A 1 286 ? 0.122 17.979 19.958 1.00 96.88 286 LYS A O 1
ATOM 2247 N N . TYR A 1 287 ? 0.522 18.947 17.957 1.00 96.69 287 TYR A N 1
ATOM 2248 C CA . TYR A 1 287 ? 1.963 18.730 17.926 1.00 96.69 287 TYR A CA 1
ATOM 2249 C C . TYR A 1 287 ? 2.642 19.960 18.514 1.00 96.69 287 TYR A C 1
ATOM 2251 O O . TYR A 1 287 ? 2.622 21.046 17.926 1.00 96.69 287 TYR A O 1
ATOM 2259 N N . ILE A 1 288 ? 3.206 19.796 19.710 1.00 92.94 288 ILE A N 1
ATOM 2260 C CA . ILE A 1 288 ? 3.767 20.907 20.471 1.00 92.94 288 ILE A CA 1
ATOM 2261 C C . ILE A 1 288 ? 5.123 21.275 19.858 1.00 92.94 288 ILE A C 1
ATOM 2263 O O . ILE A 1 288 ? 6.039 20.448 19.906 1.00 92.94 288 ILE A O 1
ATOM 2267 N N . PRO A 1 289 ? 5.275 22.496 19.310 1.00 90.00 289 PRO A N 1
ATOM 2268 C CA . PRO A 1 289 ? 6.526 22.913 18.698 1.00 90.00 289 PRO A CA 1
ATOM 2269 C C . PRO A 1 289 ? 7.636 22.986 19.741 1.00 90.00 289 PRO A C 1
ATOM 2271 O O . PRO A 1 289 ? 7.412 23.343 20.906 1.00 90.00 289 PRO A O 1
ATOM 2274 N N . TYR A 1 290 ? 8.861 22.724 19.303 1.00 86.56 290 TYR A N 1
ATOM 2275 C CA . TYR A 1 290 ? 10.041 22.950 20.115 1.00 86.56 290 TYR A CA 1
ATOM 2276 C C . TYR A 1 290 ? 10.099 24.399 20.620 1.00 86.56 290 TYR A C 1
ATOM 2278 O O . TYR A 1 290 ? 10.002 25.365 19.859 1.00 86.56 290 TYR A O 1
ATOM 2286 N N . SER A 1 291 ? 10.331 24.552 21.923 1.00 83.81 291 SER A N 1
ATOM 2287 C CA . SER A 1 291 ? 10.545 25.845 22.565 1.00 83.81 291 SER A CA 1
ATOM 2288 C C . SER A 1 291 ? 11.636 25.729 23.619 1.00 83.81 291 SER A C 1
ATOM 2290 O O . SER A 1 291 ? 11.555 24.895 24.517 1.00 83.81 291 SER A O 1
ATOM 2292 N N . TYR A 1 292 ? 12.635 26.611 23.535 1.00 73.44 292 TYR A N 1
ATOM 2293 C CA . TYR A 1 292 ? 13.758 26.661 24.478 1.00 73.44 292 TYR A CA 1
ATOM 2294 C C . TYR A 1 292 ? 13.317 26.965 25.921 1.00 73.44 292 TYR A C 1
ATOM 2296 O O . TYR A 1 292 ? 13.978 26.566 26.873 1.00 73.44 292 TYR A O 1
ATOM 2304 N N . PHE A 1 293 ? 12.195 27.671 26.085 1.00 74.31 293 PHE A N 1
ATOM 2305 C CA . PHE A 1 293 ? 11.677 28.093 27.389 1.00 74.31 293 PHE A CA 1
ATOM 2306 C C . PHE A 1 293 ? 10.628 27.135 27.965 1.00 74.31 293 PHE A C 1
ATOM 2308 O O . PHE A 1 293 ? 10.168 27.340 29.088 1.00 74.31 293 PHE A O 1
ATOM 2315 N N . SER A 1 294 ? 10.220 26.111 27.209 1.00 74.44 294 SER A N 1
ATOM 2316 C CA . SER A 1 294 ? 9.219 25.158 27.679 1.00 74.44 294 SER A CA 1
ATOM 2317 C C . SER A 1 294 ? 9.836 24.114 28.607 1.00 74.44 294 SER A C 1
ATOM 2319 O O . SER A 1 294 ? 10.944 23.633 28.378 1.00 74.44 294 SER A O 1
ATOM 2321 N N . ARG A 1 295 ? 9.088 23.739 29.652 1.00 71.81 295 ARG A N 1
ATOM 2322 C CA . ARG A 1 295 ? 9.410 22.596 30.524 1.00 71.81 295 ARG A CA 1
ATOM 2323 C C . ARG A 1 295 ? 8.795 21.286 30.018 1.00 71.81 295 ARG A C 1
ATOM 2325 O O . ARG A 1 295 ? 9.021 20.248 30.634 1.00 71.81 295 ARG A O 1
ATOM 2332 N N . ASP A 1 296 ? 7.998 21.327 28.948 1.00 70.94 296 ASP A N 1
ATOM 2333 C CA . ASP A 1 296 ? 7.440 20.122 28.334 1.00 70.94 296 ASP A CA 1
ATOM 2334 C C . ASP A 1 296 ? 8.536 19.259 27.697 1.00 70.94 296 ASP A C 1
ATOM 2336 O O . ASP A 1 296 ? 9.564 19.751 27.227 1.00 70.94 296 ASP A O 1
ATOM 2340 N N . SER A 1 297 ? 8.281 17.950 27.634 1.00 78.50 297 SER A N 1
ATOM 2341 C CA . SER A 1 297 ? 9.086 17.040 26.824 1.00 78.50 297 SER A CA 1
ATOM 2342 C C . SER A 1 297 ? 9.054 17.483 25.360 1.00 78.50 297 SER A C 1
ATOM 2344 O O . SER A 1 297 ? 7.995 17.821 24.828 1.00 78.50 297 SER A O 1
ATOM 2346 N N . GLN A 1 298 ? 10.207 17.464 24.695 1.00 87.69 298 GLN A N 1
ATOM 2347 C CA . GLN A 1 298 ? 10.285 17.742 23.260 1.00 87.69 298 GLN A CA 1
ATOM 2348 C C . GLN A 1 298 ? 9.463 16.710 22.475 1.00 87.69 298 GLN A C 1
ATOM 2350 O O . GLN A 1 298 ? 9.252 15.595 22.954 1.00 87.69 298 GLN A O 1
ATOM 2355 N N . ARG A 1 299 ? 9.019 17.078 21.264 1.00 92.75 299 ARG A N 1
ATOM 2356 C CA . ARG A 1 299 ? 8.314 16.175 20.329 1.00 92.75 299 ARG A CA 1
ATOM 2357 C C . ARG A 1 299 ? 6.966 15.655 20.837 1.00 92.75 299 ARG A C 1
ATOM 2359 O O . ARG A 1 299 ? 6.462 14.630 20.379 1.00 92.75 299 ARG A O 1
ATOM 2366 N N . LYS A 1 300 ? 6.384 16.355 21.808 1.00 95.06 300 LYS A N 1
ATOM 2367 C CA . LYS A 1 300 ? 5.153 15.954 22.480 1.00 95.06 300 LYS A CA 1
ATOM 2368 C C . LYS A 1 300 ? 3.944 16.125 21.571 1.00 95.06 300 LYS A C 1
ATOM 2370 O O . LYS A 1 300 ? 3.774 17.159 20.926 1.00 95.06 300 LYS A O 1
ATOM 2375 N N . VAL A 1 301 ? 3.084 15.117 21.596 1.00 96.44 301 VAL A N 1
ATOM 2376 C CA . VA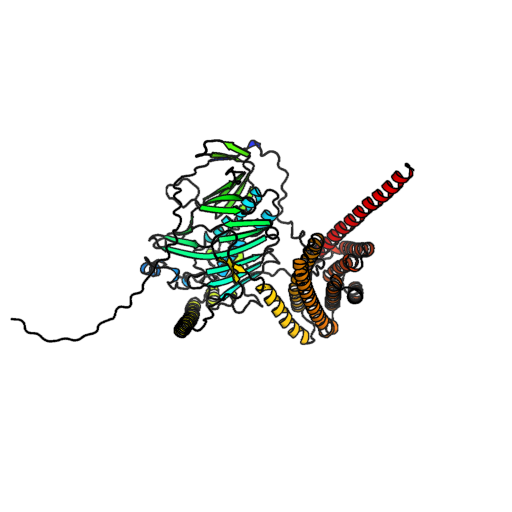L A 1 301 ? 1.770 15.131 20.960 1.00 96.44 301 VAL A CA 1
ATOM 2377 C C . VAL A 1 301 ? 0.725 14.907 22.043 1.00 96.44 301 VAL A C 1
ATOM 2379 O O . VAL A 1 301 ? 0.878 14.033 22.901 1.00 96.44 301 VAL A O 1
ATOM 2382 N N . LYS A 1 302 ? -0.324 15.723 22.021 1.00 95.75 302 LYS A N 1
ATOM 2383 C CA . LYS A 1 302 ? -1.514 15.560 22.858 1.00 95.75 302 LYS A CA 1
ATOM 2384 C C . LYS A 1 302 ? -2.743 15.587 21.970 1.00 95.75 302 LYS A C 1
ATOM 2386 O O . LYS A 1 302 ? -2.768 16.344 21.010 1.00 95.75 302 LYS A O 1
ATOM 2391 N N . GLY A 1 303 ? -3.777 14.849 22.323 1.00 96.69 303 GLY A N 1
ATOM 2392 C CA . GLY A 1 303 ? -5.048 14.948 21.638 1.00 96.69 303 GLY A CA 1
ATOM 2393 C C . GLY A 1 303 ? -6.206 14.369 22.414 1.00 96.69 303 GLY A C 1
ATOM 2394 O O . GLY A 1 303 ? -6.042 13.732 23.457 1.00 96.69 303 GLY A O 1
ATOM 2395 N N . VAL A 1 304 ? -7.386 14.633 21.877 1.00 97.56 304 VAL A N 1
ATOM 2396 C CA . VAL A 1 304 ? -8.670 14.223 22.434 1.00 97.56 304 VAL A CA 1
ATOM 2397 C C . VAL A 1 304 ? -9.566 13.720 21.312 1.00 97.56 304 VAL A C 1
ATOM 2399 O O . VAL A 1 304 ? -9.594 14.299 20.226 1.00 97.56 304 VAL A O 1
ATOM 2402 N N . VAL A 1 305 ? -10.292 12.637 21.569 1.00 98.31 305 VAL A N 1
ATOM 2403 C CA . VAL A 1 305 ? -11.354 12.122 20.701 1.00 98.31 305 VAL A CA 1
ATOM 2404 C C . VAL A 1 305 ? -12.686 12.577 21.270 1.00 98.31 305 VAL A C 1
ATOM 2406 O O . VAL A 1 305 ? -12.967 12.357 22.449 1.00 98.31 305 VAL A O 1
ATOM 2409 N N . MET A 1 306 ? -13.499 13.204 20.433 1.00 96.81 306 MET A N 1
ATOM 2410 C CA . MET A 1 306 ? -14.758 13.833 20.799 1.00 96.81 306 MET A CA 1
ATOM 2411 C C . MET A 1 306 ? -15.910 13.280 19.968 1.00 96.81 306 MET A C 1
ATOM 2413 O O . MET A 1 306 ? -15.753 12.992 18.779 1.00 96.81 306 MET A O 1
ATOM 2417 N N . ASN A 1 307 ? -17.084 13.187 20.589 1.00 94.56 307 ASN A N 1
ATOM 2418 C CA . ASN A 1 307 ? -18.332 12.975 19.860 1.00 94.56 307 ASN A CA 1
ATOM 2419 C C . ASN A 1 307 ? -18.821 14.275 19.188 1.00 94.56 307 ASN A C 1
ATOM 2421 O O . ASN A 1 307 ? -18.232 15.347 19.348 1.00 94.56 307 ASN A O 1
ATOM 2425 N N . SER A 1 308 ? -19.944 14.190 18.474 1.00 91.81 308 SER A N 1
ATOM 2426 C CA . SER A 1 308 ? -20.593 15.329 17.809 1.00 91.81 308 SER A CA 1
ATOM 2427 C C . SER A 1 308 ? -20.966 16.478 18.758 1.00 91.81 308 SER A C 1
ATOM 2429 O O . SER A 1 308 ? -21.021 17.632 18.340 1.00 91.81 308 SER A O 1
ATOM 2431 N N . ASN A 1 309 ? -21.177 16.180 20.043 1.00 90.75 309 ASN A N 1
ATOM 2432 C CA . ASN A 1 309 ? -21.509 17.156 21.084 1.00 90.75 309 ASN A CA 1
ATOM 2433 C C . ASN A 1 309 ? -20.263 17.795 21.724 1.00 90.75 309 ASN A C 1
ATOM 2435 O O . ASN A 1 309 ? -20.390 18.523 22.706 1.00 90.75 309 ASN A O 1
ATOM 2439 N N . LYS A 1 310 ? -19.064 17.539 21.177 1.00 89.69 310 LYS A N 1
ATOM 2440 C CA . LYS A 1 310 ? -17.761 17.977 21.708 1.00 89.69 310 LYS A CA 1
ATOM 2441 C C . LYS A 1 310 ? -17.413 17.402 23.086 1.00 89.69 310 LYS A C 1
ATOM 2443 O O . LYS A 1 310 ? -16.525 17.913 23.764 1.00 89.69 310 LYS A O 1
ATOM 2448 N N . GLU A 1 311 ? -18.067 16.322 23.504 1.00 92.94 311 GLU A N 1
ATOM 2449 C CA . GLU A 1 311 ? -17.689 15.612 24.724 1.00 92.94 311 GLU A CA 1
ATOM 2450 C C . GLU A 1 311 ? -16.485 14.717 24.443 1.00 92.94 311 GLU A C 1
ATOM 2452 O O . GLU A 1 311 ? -16.527 13.882 23.535 1.00 92.94 311 GLU A O 1
ATOM 2457 N N . VAL A 1 312 ? -15.433 14.848 25.250 1.00 96.00 312 VAL A N 1
ATOM 2458 C CA . VAL A 1 312 ? -14.240 14.005 25.131 1.00 96.00 312 VAL A CA 1
ATOM 2459 C C . VAL A 1 312 ? -14.524 12.604 25.666 1.00 96.00 312 VAL A C 1
ATOM 2461 O O . VAL A 1 312 ? -14.961 12.436 26.804 1.00 96.00 312 VAL A O 1
ATOM 2464 N N . LYS A 1 313 ? -14.246 11.597 24.835 1.00 97.12 313 LYS A N 1
ATOM 2465 C CA . LYS A 1 313 ? -14.411 10.171 25.148 1.00 97.12 313 LYS A CA 1
ATOM 2466 C C . LYS A 1 313 ? -13.081 9.453 25.335 1.00 97.12 313 LYS A C 1
ATOM 2468 O O . LYS A 1 313 ? -13.000 8.562 26.170 1.00 97.12 313 LYS A O 1
ATOM 2473 N N . TRP A 1 314 ? -12.038 9.867 24.620 1.00 97.88 314 TRP A N 1
ATOM 2474 C CA . TRP A 1 314 ? -10.694 9.302 24.749 1.00 97.88 314 TRP A CA 1
ATOM 2475 C C . TRP A 1 314 ? -9.632 10.396 24.719 1.00 97.88 314 TRP A C 1
ATOM 2477 O O . TRP A 1 314 ? -9.815 11.440 24.090 1.00 97.88 314 TRP A O 1
ATOM 2487 N N . VAL A 1 315 ? -8.504 10.141 25.376 1.00 97.81 315 VAL A N 1
ATOM 2488 C CA . VAL A 1 315 ? -7.293 10.965 25.278 1.00 97.81 315 VAL A CA 1
ATOM 2489 C C . VAL A 1 315 ? -6.203 10.212 24.526 1.00 97.81 315 VAL A C 1
ATOM 2491 O O . VAL A 1 315 ? -6.094 8.991 24.629 1.00 97.81 315 VAL A O 1
ATOM 2494 N N . VAL A 1 316 ? -5.378 10.959 23.799 1.00 98.06 316 VAL A N 1
ATOM 2495 C CA . VAL A 1 316 ? -4.201 10.469 23.073 1.00 98.06 316 VAL A CA 1
ATOM 2496 C C . VAL A 1 316 ? -2.998 11.278 23.546 1.00 98.06 316 VAL A C 1
ATOM 2498 O O . VAL A 1 316 ? -3.045 12.509 23.556 1.00 98.06 316 VAL A O 1
ATOM 2501 N N . GLN A 1 317 ? -1.909 10.631 23.953 1.00 96.56 317 GLN A N 1
ATOM 2502 C CA . GLN A 1 317 ? -0.700 11.349 24.362 1.00 96.56 317 GLN A CA 1
ATOM 2503 C C . GLN A 1 317 ? 0.584 10.560 24.118 1.00 96.56 317 GLN A C 1
ATOM 2505 O O . GLN A 1 317 ? 0.599 9.334 24.142 1.00 96.56 317 GLN A O 1
ATOM 2510 N N . GLY A 1 318 ? 1.688 11.278 23.929 1.00 96.69 318 GLY A N 1
ATOM 2511 C CA . GLY A 1 318 ? 3.018 10.682 23.834 1.00 96.69 318 GLY A CA 1
ATOM 2512 C C . GLY A 1 318 ? 4.002 11.589 23.110 1.00 96.69 318 GLY A C 1
ATOM 2513 O O . GLY A 1 318 ? 3.888 12.817 23.175 1.00 96.69 318 GLY A O 1
ATOM 2514 N N . THR A 1 319 ? 4.969 10.991 22.417 1.00 96.81 319 THR A N 1
ATOM 2515 C CA . THR A 1 319 ? 5.892 11.716 21.536 1.00 96.81 319 THR A CA 1
ATOM 2516 C C . THR A 1 319 ? 5.961 11.044 20.173 1.00 96.81 319 THR A C 1
ATOM 2518 O O . THR A 1 319 ? 6.025 9.817 20.079 1.00 96.81 319 THR A O 1
ATOM 2521 N N . TRP A 1 320 ? 5.961 11.846 19.105 1.00 96.38 320 TRP A N 1
ATOM 2522 C CA . TRP A 1 320 ? 5.892 11.346 17.724 1.00 96.38 320 TRP A CA 1
ATOM 2523 C C . TRP A 1 320 ? 7.135 10.558 17.284 1.00 96.38 320 TRP A C 1
ATOM 2525 O O . TRP A 1 320 ? 7.146 9.962 16.213 1.00 96.38 320 TRP A O 1
ATOM 2535 N N . ASP A 1 321 ? 8.187 10.537 18.099 1.00 94.88 321 ASP A N 1
ATOM 2536 C CA . ASP A 1 321 ? 9.454 9.860 17.841 1.00 94.88 321 ASP A CA 1
ATOM 2537 C C . ASP A 1 321 ? 9.717 8.645 18.746 1.00 94.88 321 ASP A C 1
ATOM 2539 O O . ASP A 1 321 ? 10.793 8.052 18.628 1.00 94.88 321 ASP A O 1
ATOM 2543 N N . SER A 1 322 ? 8.787 8.293 19.644 1.00 96.00 322 SER A N 1
ATOM 2544 C CA . SER A 1 322 ? 8.978 7.219 20.629 1.00 96.00 322 SER A CA 1
ATOM 2545 C C . SER A 1 322 ? 7.748 6.333 20.807 1.00 96.00 322 SER A C 1
ATOM 2547 O O . SER A 1 322 ? 7.811 5.146 20.488 1.00 96.00 322 SER A O 1
ATOM 2549 N N . LYS A 1 323 ? 6.635 6.866 21.327 1.00 97.56 323 LYS A N 1
ATOM 2550 C CA . LYS A 1 323 ? 5.416 6.087 21.591 1.00 97.56 323 LYS A CA 1
ATOM 2551 C C . LYS A 1 323 ? 4.174 6.964 21.716 1.00 97.56 323 LYS A C 1
ATOM 2553 O O . LYS A 1 323 ? 4.282 8.139 22.069 1.00 97.56 323 LYS A O 1
ATOM 2558 N N . ILE A 1 324 ? 3.007 6.356 21.511 1.00 98.44 324 ILE A N 1
ATOM 2559 C CA . ILE A 1 324 ? 1.684 6.931 21.771 1.00 98.44 324 ILE A CA 1
ATOM 2560 C C . ILE A 1 324 ? 0.876 5.983 22.656 1.00 98.44 324 ILE A C 1
ATOM 2562 O O . ILE A 1 324 ? 0.818 4.773 22.430 1.00 98.44 324 ILE A O 1
ATOM 2566 N N . GLU A 1 325 ? 0.243 6.567 23.665 1.00 98.38 325 GLU A N 1
ATOM 2567 C CA . GLU A 1 325 ? -0.648 5.913 24.613 1.00 98.38 325 GLU A CA 1
ATOM 2568 C C . GLU A 1 325 ? -2.040 6.547 24.515 1.00 98.38 325 GLU A C 1
ATOM 2570 O O . GLU A 1 325 ? -2.177 7.761 24.330 1.00 98.38 325 GLU A O 1
ATOM 2575 N N . ILE A 1 326 ? -3.070 5.715 24.642 1.00 98.25 326 ILE A N 1
ATOM 2576 C CA . ILE A 1 326 ? -4.478 6.115 24.579 1.00 98.25 326 ILE A CA 1
ATOM 2577 C C . ILE A 1 326 ? -5.198 5.664 25.847 1.00 98.25 326 ILE A C 1
ATOM 2579 O O . ILE A 1 326 ? -4.828 4.648 26.433 1.00 98.25 326 ILE A O 1
ATOM 2583 N N . ALA A 1 327 ? -6.206 6.408 26.291 1.00 97.69 327 ALA A N 1
ATOM 2584 C CA . ALA A 1 327 ? -7.017 6.011 27.441 1.00 97.69 327 ALA A CA 1
ATOM 2585 C C . ALA A 1 327 ? -8.461 6.517 27.320 1.00 97.69 327 ALA A C 1
ATOM 2587 O O . ALA A 1 327 ? -8.667 7.641 26.842 1.00 97.69 327 ALA A O 1
ATOM 2588 N N . PRO A 1 328 ? -9.454 5.743 27.795 1.00 97.38 328 PRO A N 1
ATOM 2589 C CA . PRO A 1 328 ? -10.833 6.201 27.858 1.00 97.38 328 PRO A CA 1
ATOM 2590 C C . PRO A 1 328 ? -10.991 7.263 28.953 1.00 97.38 328 PRO A C 1
ATOM 2592 O O . PRO A 1 328 ? -10.376 7.186 30.024 1.00 97.38 328 PRO A O 1
ATOM 2595 N N . VAL A 1 329 ? -11.839 8.257 28.705 1.00 96.06 329 VAL A N 1
ATOM 2596 C CA . VAL A 1 329 ? -12.227 9.265 29.697 1.00 96.06 329 VAL A CA 1
ATOM 2597 C C . VAL A 1 329 ? -13.401 8.735 30.512 1.00 96.06 329 VAL A C 1
ATOM 2599 O O . VAL A 1 329 ? -14.467 8.448 29.978 1.00 96.06 329 VAL A O 1
ATOM 2602 N N . ILE A 1 330 ? -13.202 8.632 31.826 1.00 94.44 330 ILE A N 1
ATOM 2603 C CA . ILE A 1 330 ? -14.209 8.164 32.788 1.00 94.44 330 ILE A CA 1
ATOM 2604 C C . ILE A 1 330 ? -15.112 9.321 33.217 1.00 94.44 330 ILE A C 1
ATOM 2606 O O . ILE A 1 330 ? -16.325 9.171 33.331 1.00 94.44 330 ILE A O 1
ATOM 2610 N N . SER A 1 331 ? -14.522 10.488 33.480 1.00 91.00 331 SER A N 1
ATOM 2611 C CA . SER A 1 331 ? -15.269 11.679 33.882 1.00 91.00 331 SER A CA 1
ATOM 2612 C C . SER A 1 331 ? -14.505 12.951 33.540 1.00 91.00 331 SER A C 1
ATOM 2614 O O . SER A 1 331 ? -13.278 12.986 33.644 1.00 91.00 331 SER A O 1
ATOM 2616 N N . THR A 1 332 ? -15.234 14.017 33.225 1.00 89.81 332 THR A N 1
ATOM 2617 C CA . THR A 1 332 ? -14.668 15.349 32.979 1.00 89.81 332 THR A CA 1
ATOM 2618 C C . THR A 1 332 ? -15.034 16.282 34.128 1.00 89.81 332 THR A C 1
ATOM 2620 O O . THR A 1 332 ? -16.172 16.289 34.590 1.00 89.81 332 THR A O 1
ATOM 2623 N N . SER A 1 333 ? -14.064 17.060 34.597 1.00 88.19 333 SER A N 1
ATOM 2624 C CA . SER A 1 333 ? -14.233 18.095 35.624 1.00 88.19 333 SER A CA 1
ATOM 2625 C C . SER A 1 333 ? -13.497 19.374 35.206 1.00 88.19 333 SER A C 1
ATOM 2627 O O . SER A 1 333 ? -12.886 19.403 34.142 1.00 88.19 333 SER A O 1
ATOM 2629 N N . GLY A 1 334 ? -13.544 20.436 36.012 1.00 85.06 334 GLY A N 1
ATOM 2630 C CA . GLY A 1 334 ? -12.923 21.723 35.671 1.00 85.06 334 GLY A CA 1
ATOM 2631 C C . GLY A 1 334 ? -13.856 22.661 34.901 1.00 85.06 334 GLY A C 1
ATOM 2632 O O . GLY A 1 334 ? -15.066 22.440 34.842 1.00 85.06 334 GLY A O 1
ATOM 2633 N N . THR A 1 335 ? -13.301 23.748 34.364 1.00 81.56 335 THR A N 1
ATOM 2634 C CA . THR A 1 335 ? -14.057 24.720 33.561 1.00 81.56 335 THR A CA 1
ATOM 2635 C C . THR A 1 335 ? -14.017 24.337 32.080 1.00 81.56 335 THR A C 1
ATOM 2637 O O . THR A 1 335 ? -13.092 23.635 31.672 1.00 81.56 335 THR A O 1
ATOM 2640 N N . PRO A 1 336 ? -14.963 24.815 31.249 1.00 76.94 336 PRO A N 1
ATOM 2641 C CA . PRO A 1 336 ? -14.919 24.592 29.801 1.00 76.94 336 PRO A CA 1
ATOM 2642 C C . PRO A 1 336 ? -13.585 24.998 29.155 1.00 76.94 336 PRO A C 1
ATOM 2644 O O . PRO A 1 336 ? -13.112 24.302 28.265 1.00 76.94 336 PRO A O 1
ATOM 2647 N N . ASP A 1 337 ? -12.952 26.066 29.655 1.00 77.31 337 ASP A N 1
ATOM 2648 C CA . ASP A 1 337 ? -11.662 26.564 29.151 1.00 77.31 337 ASP A CA 1
ATOM 2649 C C . ASP A 1 337 ? -10.442 25.798 29.696 1.00 77.31 337 ASP A C 1
ATOM 2651 O O . ASP A 1 337 ? -9.352 25.891 29.141 1.00 77.31 337 ASP A O 1
ATOM 2655 N N . ASN A 1 338 ? -10.596 25.068 30.806 1.00 81.75 338 ASN A N 1
ATOM 2656 C CA . ASN A 1 338 ? -9.534 24.276 31.434 1.00 81.75 338 ASN A CA 1
ATOM 2657 C C . ASN A 1 338 ? -10.093 22.941 31.946 1.00 81.75 338 ASN A C 1
ATOM 2659 O O . ASN A 1 338 ? -10.217 22.734 33.164 1.00 81.75 338 ASN A O 1
ATOM 2663 N N . PRO A 1 339 ? -10.461 22.028 31.033 1.00 86.62 339 PRO A N 1
ATOM 2664 C CA . PRO A 1 339 ? -11.027 20.752 31.416 1.00 86.62 339 PRO A CA 1
ATOM 2665 C C . PRO A 1 339 ? -9.958 19.840 32.027 1.00 86.62 339 PRO A C 1
ATOM 2667 O O . PRO A 1 339 ? -8.787 19.819 31.628 1.00 86.62 339 PRO A O 1
ATOM 2670 N N . VAL A 1 340 ? -10.392 19.056 33.007 1.00 89.25 340 VAL A N 1
ATOM 2671 C CA . VAL A 1 340 ? -9.613 18.019 33.676 1.00 89.25 340 VAL A CA 1
ATOM 2672 C C . VAL A 1 340 ? -10.257 16.674 33.370 1.00 89.25 340 VAL A C 1
ATOM 2674 O O . VAL A 1 340 ? -11.346 16.365 33.866 1.00 89.25 340 VAL A O 1
ATOM 2677 N N . TYR A 1 341 ? -9.574 15.866 32.563 1.00 91.75 341 TYR A N 1
ATOM 2678 C CA . TYR A 1 341 ? -10.047 14.542 32.169 1.00 91.75 341 TYR A CA 1
ATOM 2679 C C . TYR A 1 341 ? -9.528 13.490 33.143 1.00 91.75 341 TYR A C 1
ATOM 2681 O O . TYR A 1 341 ? -8.318 13.263 33.247 1.00 91.75 341 TYR A O 1
ATOM 2689 N N . LYS A 1 342 ? -10.449 12.831 33.849 1.00 92.75 342 LYS A N 1
ATOM 2690 C CA . LYS A 1 342 ? -10.150 11.632 34.628 1.00 92.75 342 LYS A CA 1
ATOM 2691 C C . LYS A 1 342 ? -10.181 10.431 33.693 1.00 92.75 342 LYS A C 1
ATOM 2693 O O . LYS A 1 342 ? -11.199 10.184 33.047 1.00 92.75 342 LYS A O 1
ATOM 2698 N N . THR A 1 343 ? -9.077 9.701 33.615 1.00 94.69 343 THR A N 1
ATOM 2699 C CA . THR A 1 343 ? -8.883 8.625 32.630 1.00 94.69 343 THR A CA 1
ATOM 2700 C C . THR A 1 343 ? -8.833 7.249 33.277 1.00 94.69 343 THR A C 1
ATOM 2702 O O . THR A 1 343 ? -8.465 7.115 34.449 1.00 94.69 343 THR A O 1
ATOM 2705 N N . GLY A 1 344 ? -9.219 6.240 32.496 1.00 94.19 344 GLY A N 1
ATOM 2706 C CA . GLY A 1 344 ? -8.953 4.838 32.793 1.00 94.19 344 GLY A CA 1
ATOM 2707 C C . GLY A 1 344 ? -7.490 4.456 32.542 1.00 94.19 344 GLY A C 1
ATOM 2708 O O . GLY A 1 344 ? -6.639 5.331 32.362 1.00 94.19 344 GLY A O 1
ATOM 2709 N N . PRO A 1 345 ? -7.169 3.152 32.546 1.00 93.94 345 PRO A N 1
ATOM 2710 C CA . PRO A 1 345 ? -5.813 2.690 32.285 1.00 93.94 345 PRO A CA 1
ATOM 2711 C C . PRO A 1 345 ? -5.368 3.054 30.866 1.00 93.94 345 PRO A C 1
ATOM 2713 O O . PRO A 1 345 ? -6.152 3.015 29.918 1.00 93.94 345 PRO A O 1
ATOM 2716 N N . TYR A 1 346 ? -4.084 3.383 30.729 1.00 95.38 346 TYR A N 1
ATOM 2717 C CA . TYR A 1 346 ? -3.481 3.645 29.429 1.00 95.38 346 TYR A CA 1
ATOM 2718 C C . TYR A 1 346 ? -3.190 2.351 28.682 1.00 95.38 346 TYR A C 1
ATOM 2720 O O . TYR A 1 346 ? -2.668 1.387 29.243 1.00 95.38 346 TYR A O 1
ATOM 2728 N N . ILE A 1 347 ? -3.462 2.388 27.386 1.00 96.56 347 ILE A N 1
ATOM 2729 C CA . ILE A 1 347 ? -3.142 1.351 26.417 1.00 96.56 347 ILE A CA 1
ATOM 2730 C C . ILE A 1 347 ? -2.016 1.887 25.534 1.00 96.56 347 ILE A C 1
ATOM 2732 O O . ILE A 1 347 ? -2.107 2.992 24.995 1.00 96.56 347 ILE A O 1
ATOM 2736 N N . LEU A 1 348 ? -0.950 1.104 25.365 1.00 98.06 348 LEU A N 1
ATOM 2737 C CA . LEU A 1 348 ? 0.090 1.408 24.385 1.00 98.06 348 LEU A CA 1
ATOM 2738 C C . LEU A 1 348 ? -0.481 1.176 22.980 1.00 98.06 348 LEU A C 1
ATOM 2740 O O . LEU A 1 348 ? -0.709 0.032 22.579 1.00 98.06 348 LEU A O 1
ATOM 2744 N N . ALA A 1 349 ? -0.740 2.265 22.256 1.00 97.94 349 ALA A N 1
ATOM 2745 C CA . ALA A 1 349 ? -1.311 2.211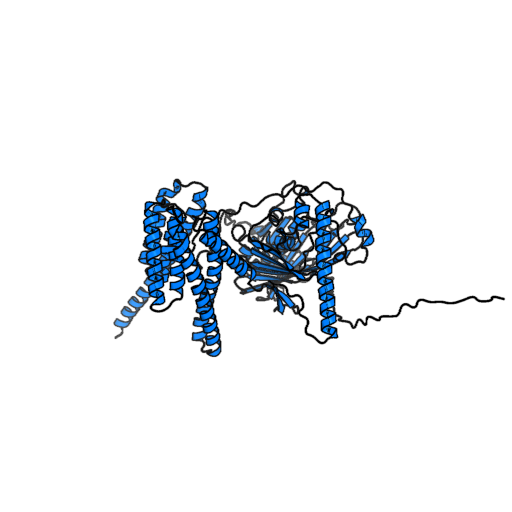 20.913 1.00 97.94 349 ALA A CA 1
ATOM 2746 C C . ALA A 1 349 ? -0.233 2.098 19.834 1.00 97.94 349 ALA A C 1
ATOM 2748 O O . ALA A 1 349 ? -0.443 1.446 18.819 1.00 97.94 349 ALA A O 1
ATOM 2749 N N . TRP A 1 350 ? 0.928 2.712 20.066 1.00 98.38 350 TRP A N 1
ATOM 2750 C CA . TRP A 1 350 ? 2.064 2.637 19.157 1.00 98.38 350 TRP A CA 1
ATOM 2751 C C . TRP A 1 350 ? 3.384 2.816 19.904 1.00 98.38 350 TRP A C 1
ATOM 2753 O O . TRP A 1 350 ? 3.489 3.621 20.833 1.00 98.38 350 TRP A O 1
ATOM 2763 N N . LYS A 1 351 ? 4.415 2.101 19.455 1.00 97.69 351 LYS A N 1
ATOM 2764 C CA . LYS A 1 351 ? 5.801 2.284 19.879 1.00 97.69 351 LYS A CA 1
ATOM 2765 C C . LYS A 1 351 ? 6.709 2.194 18.661 1.00 97.69 351 LYS A C 1
ATOM 2767 O O . LYS A 1 351 ? 6.600 1.270 17.859 1.00 97.69 351 LYS A O 1
ATOM 2772 N N . ARG A 1 352 ? 7.627 3.145 18.545 1.00 95.56 352 ARG A N 1
ATOM 2773 C CA . ARG A 1 352 ? 8.600 3.201 17.462 1.00 95.56 352 ARG A CA 1
ATOM 2774 C C . ARG A 1 352 ? 9.537 1.996 17.513 1.00 95.56 352 ARG A C 1
ATOM 2776 O O . ARG A 1 352 ? 10.133 1.706 18.553 1.00 95.56 352 ARG A O 1
ATOM 2783 N N . ARG A 1 353 ? 9.740 1.365 16.358 1.00 93.88 353 ARG A N 1
ATOM 2784 C CA . ARG A 1 353 ? 10.848 0.439 16.114 1.00 93.88 353 ARG A CA 1
ATOM 2785 C C . ARG A 1 353 ? 12.112 1.258 15.877 1.00 93.88 353 ARG A C 1
ATOM 2787 O O . ARG A 1 353 ? 12.175 2.078 14.959 1.00 93.88 353 ARG A O 1
ATOM 2794 N N . LEU A 1 354 ? 13.090 1.107 16.766 1.00 89.69 354 LEU A N 1
ATOM 2795 C CA . LEU A 1 354 ? 14.352 1.826 16.634 1.00 89.69 354 LEU A CA 1
ATOM 2796 C C . LEU A 1 354 ? 15.138 1.252 15.448 1.00 89.69 354 LEU A C 1
ATOM 2798 O O . LEU A 1 354 ? 15.227 0.030 15.330 1.00 89.69 354 LEU A O 1
ATOM 2802 N N . PRO A 1 355 ? 15.700 2.106 14.573 1.00 86.88 355 PRO A N 1
ATOM 2803 C CA . PRO A 1 355 ? 16.613 1.632 13.546 1.00 86.88 355 PRO A CA 1
ATOM 2804 C C . PRO A 1 355 ? 17.887 1.064 14.202 1.00 86.88 355 PRO A C 1
ATOM 2806 O O . PRO A 1 355 ? 18.167 1.385 15.363 1.00 86.88 355 PRO A O 1
ATOM 2809 N N . PRO A 1 356 ? 18.679 0.252 13.482 1.00 87.94 356 PRO A N 1
ATOM 2810 C CA . PRO A 1 356 ? 19.919 -0.289 14.030 1.00 87.94 356 PRO A CA 1
ATOM 2811 C C . PRO A 1 356 ? 20.898 0.822 14.451 1.00 87.94 356 PRO A C 1
ATOM 2813 O O . PRO A 1 356 ? 20.889 1.919 13.887 1.00 87.94 356 PRO A O 1
ATOM 2816 N N . GLU A 1 357 ? 21.766 0.542 15.429 1.00 88.44 357 GLU A N 1
ATOM 2817 C CA . GLU A 1 357 ? 22.660 1.548 16.036 1.00 88.44 357 GLU A CA 1
ATOM 2818 C C . GLU A 1 357 ? 23.575 2.255 15.022 1.00 88.44 357 GLU A C 1
ATOM 2820 O O . GLU A 1 357 ? 23.916 3.424 15.195 1.00 88.44 357 GLU A O 1
ATOM 2825 N N . ASP A 1 358 ? 23.944 1.577 13.934 1.00 92.88 358 ASP A N 1
ATOM 2826 C CA . ASP A 1 358 ? 24.818 2.105 12.887 1.00 92.88 358 ASP A CA 1
ATOM 2827 C C . ASP A 1 358 ? 24.070 2.709 11.684 1.00 92.88 358 ASP A C 1
ATOM 2829 O O . ASP A 1 358 ? 24.699 3.023 10.669 1.00 92.88 358 ASP A O 1
ATOM 2833 N N . CYS A 1 359 ? 22.751 2.923 11.792 1.00 91.62 359 CYS A N 1
ATOM 2834 C CA . CYS A 1 359 ? 21.911 3.423 10.699 1.00 91.62 359 CYS A CA 1
ATOM 2835 C C . CYS A 1 359 ? 22.366 4.759 10.106 1.00 91.62 359 CYS A C 1
ATOM 2837 O O . CYS A 1 359 ? 22.180 4.984 8.910 1.00 91.62 359 CYS A O 1
ATOM 2839 N N . GLU A 1 360 ? 23.044 5.623 10.871 1.00 91.19 360 GLU A N 1
ATOM 2840 C CA . GLU A 1 360 ? 23.604 6.884 10.358 1.00 91.19 360 GLU A CA 1
ATOM 2841 C C . GLU A 1 360 ? 24.589 6.667 9.186 1.00 91.19 360 GLU A C 1
ATOM 2843 O O . GLU A 1 360 ? 24.761 7.554 8.341 1.00 91.19 360 GLU A O 1
ATOM 2848 N N . LYS A 1 361 ? 25.209 5.480 9.088 1.00 92.50 361 LYS A N 1
ATOM 2849 C CA . LYS A 1 361 ? 26.091 5.105 7.972 1.00 92.50 361 LYS A CA 1
ATOM 2850 C C . LYS A 1 361 ? 25.338 4.834 6.672 1.00 92.50 361 LYS A C 1
ATOM 2852 O O . LYS A 1 361 ? 25.944 4.896 5.612 1.00 92.50 361 LYS A O 1
ATOM 2857 N N . TYR A 1 362 ? 24.039 4.565 6.730 1.00 93.50 362 TYR A N 1
ATOM 2858 C CA . TYR A 1 362 ? 23.183 4.291 5.576 1.00 93.50 362 TYR A CA 1
ATOM 2859 C C . TYR A 1 362 ? 21.873 5.077 5.690 1.00 93.50 362 TYR A C 1
ATOM 2861 O O . TYR A 1 362 ? 20.769 4.539 5.688 1.00 93.50 362 TYR A O 1
ATOM 2869 N N . TYR A 1 363 ? 22.028 6.402 5.768 1.00 93.06 363 TYR A N 1
ATOM 2870 C CA . TYR A 1 363 ? 20.938 7.378 5.651 1.00 93.06 363 TYR A CA 1
ATOM 2871 C C . TYR A 1 363 ? 19.909 7.355 6.796 1.00 93.06 363 TYR A C 1
ATOM 2873 O O . TYR A 1 363 ? 18.825 7.916 6.656 1.00 93.06 363 TYR A O 1
ATOM 2881 N N . SER A 1 364 ? 20.252 6.760 7.943 1.00 93.94 364 SER A N 1
ATOM 2882 C CA . SER A 1 364 ? 19.362 6.590 9.101 1.00 93.94 364 SER A CA 1
ATOM 2883 C C . SER A 1 364 ? 18.071 5.841 8.749 1.00 93.94 364 SER A C 1
ATOM 2885 O O . SER A 1 364 ? 16.998 6.151 9.275 1.00 93.94 364 SER A O 1
ATOM 2887 N N . PHE A 1 365 ? 18.160 4.896 7.811 1.00 95.88 365 PHE A N 1
ATOM 2888 C CA . PHE A 1 365 ? 17.020 4.115 7.348 1.00 95.88 365 PHE A CA 1
ATOM 2889 C C . PHE A 1 365 ? 16.499 3.159 8.424 1.00 95.88 365 PHE A C 1
ATOM 2891 O O . PHE A 1 365 ? 17.265 2.562 9.183 1.00 95.88 365 PHE A O 1
ATOM 2898 N N . THR A 1 366 ? 15.171 3.025 8.474 1.00 95.25 366 THR A N 1
ATOM 2899 C CA . THR A 1 366 ? 14.503 1.904 9.140 1.00 95.25 366 THR A CA 1
ATOM 2900 C C . THR A 1 366 ? 14.671 0.640 8.301 1.00 95.25 366 THR A C 1
ATOM 2902 O O . THR A 1 366 ? 15.076 0.699 7.139 1.00 95.25 366 THR A O 1
ATOM 2905 N N . GLU A 1 367 ? 14.345 -0.518 8.872 1.00 94.44 367 GLU A N 1
ATOM 2906 C CA . GLU A 1 367 ? 14.396 -1.776 8.127 1.00 94.44 367 GLU A CA 1
ATOM 2907 C C . GLU A 1 367 ? 13.481 -1.741 6.892 1.00 94.44 367 GLU A C 1
ATOM 2909 O O . GLU A 1 367 ? 13.915 -2.110 5.804 1.00 94.44 367 GLU A O 1
ATOM 2914 N N . LEU A 1 368 ? 12.263 -1.193 7.017 1.00 95.62 368 LEU A N 1
ATOM 2915 C CA . LEU A 1 368 ? 11.376 -0.993 5.870 1.00 95.62 368 LEU A CA 1
ATOM 2916 C C . LEU A 1 368 ? 12.025 -0.083 4.822 1.00 95.62 368 LEU A C 1
ATOM 2918 O O . LEU A 1 368 ? 12.059 -0.450 3.653 1.00 95.62 368 LEU A O 1
ATOM 2922 N N . ALA A 1 369 ? 12.590 1.061 5.223 1.00 96.94 369 ALA A N 1
ATOM 2923 C CA . ALA A 1 369 ? 13.247 1.982 4.294 1.00 96.94 369 ALA A CA 1
ATOM 2924 C C . ALA A 1 369 ? 14.421 1.328 3.543 1.00 96.94 369 ALA A C 1
ATOM 2926 O O . ALA A 1 369 ? 14.588 1.567 2.346 1.00 96.94 369 ALA A O 1
ATOM 2927 N N . CYS A 1 370 ? 15.185 0.448 4.202 1.00 97.00 370 CYS A N 1
ATOM 2928 C CA . CYS A 1 370 ? 16.187 -0.372 3.526 1.00 97.00 370 CYS A CA 1
ATOM 2929 C C . CYS A 1 370 ? 15.548 -1.239 2.433 1.00 97.00 370 CYS A C 1
ATOM 2931 O O . CYS A 1 370 ? 16.123 -1.364 1.362 1.00 97.00 370 CYS A O 1
ATOM 2933 N N . GLN A 1 371 ? 14.361 -1.799 2.646 1.00 97.19 371 GLN A N 1
ATOM 2934 C CA . GLN A 1 371 ? 13.697 -2.720 1.714 1.00 97.19 371 GLN A CA 1
ATOM 2935 C C . GLN A 1 371 ? 13.030 -2.026 0.516 1.00 97.19 371 GLN A C 1
ATOM 2937 O O . GLN A 1 371 ? 12.930 -2.631 -0.547 1.00 97.19 371 GLN A O 1
ATOM 2942 N N . LEU A 1 372 ? 12.602 -0.764 0.644 1.00 98.00 372 LEU A N 1
ATOM 2943 C CA . LEU A 1 372 ? 11.757 -0.094 -0.364 1.00 98.00 372 LEU A CA 1
ATOM 2944 C C . LEU A 1 372 ? 12.375 -0.009 -1.767 1.00 98.00 372 LEU A C 1
ATOM 2946 O O . LEU A 1 372 ? 11.648 0.012 -2.760 1.00 98.00 372 LEU A O 1
ATOM 2950 N N . ASN A 1 373 ? 13.702 0.055 -1.850 1.00 98.12 373 ASN A N 1
ATOM 2951 C CA . ASN A 1 373 ? 14.436 0.155 -3.109 1.00 98.12 373 ASN A CA 1
ATOM 2952 C C . ASN A 1 373 ? 15.256 -1.104 -3.433 1.00 98.12 373 ASN A C 1
ATOM 2954 O O . ASN A 1 373 ? 16.175 -1.068 -4.252 1.00 98.12 373 ASN A O 1
ATOM 2958 N N . GLU A 1 374 ? 14.956 -2.227 -2.777 1.00 96.94 374 GLU A N 1
ATOM 2959 C CA . GLU A 1 374 ? 15.499 -3.528 -3.165 1.00 96.94 374 GLU A CA 1
ATOM 2960 C C . GLU A 1 374 ? 15.009 -3.878 -4.583 1.00 96.94 374 GLU A C 1
ATOM 2962 O O . GLU A 1 374 ? 13.815 -3.724 -4.842 1.00 96.94 374 GLU A O 1
ATOM 2967 N N . PRO A 1 375 ? 15.881 -4.316 -5.514 1.00 94.44 375 PRO A N 1
ATOM 2968 C CA . PRO A 1 375 ? 15.449 -4.758 -6.837 1.00 94.44 375 PRO A CA 1
ATOM 2969 C C . PRO A 1 375 ? 14.400 -5.873 -6.759 1.00 94.44 375 PRO A C 1
ATOM 2971 O O . PRO A 1 375 ? 14.537 -6.826 -5.989 1.00 94.44 375 PRO A O 1
ATOM 2974 N N . GLU A 1 376 ? 13.357 -5.764 -7.575 1.00 90.19 376 GLU A N 1
ATOM 2975 C CA . GLU A 1 376 ? 12.316 -6.781 -7.701 1.00 90.19 376 GLU A CA 1
ATOM 2976 C C . GLU A 1 376 ? 12.045 -7.043 -9.184 1.00 90.19 376 GLU A C 1
ATOM 2978 O O . GLU A 1 376 ? 12.072 -6.120 -10.000 1.00 90.19 376 GLU A O 1
ATOM 2983 N N . GLU A 1 377 ? 11.817 -8.306 -9.535 1.00 84.50 377 GLU A N 1
ATOM 2984 C CA . GLU A 1 377 ? 11.451 -8.696 -10.895 1.00 84.50 377 GLU A CA 1
ATOM 2985 C C . GLU A 1 377 ? 9.973 -8.392 -11.169 1.00 84.50 377 GLU A C 1
ATOM 2987 O O . GLU A 1 377 ? 9.142 -8.388 -10.261 1.00 84.50 377 GLU A O 1
ATOM 2992 N N . GLY A 1 378 ? 9.634 -8.131 -12.434 1.00 82.56 378 GLY A N 1
ATOM 2993 C CA . GLY A 1 378 ? 8.247 -7.899 -12.851 1.00 82.56 378 GLY A CA 1
ATOM 2994 C C . GLY A 1 378 ? 7.637 -6.568 -12.391 1.00 82.56 378 GLY A C 1
ATOM 2995 O O . GLY A 1 378 ? 6.421 -6.409 -12.477 1.00 82.56 378 GLY A O 1
ATOM 2996 N N . VAL A 1 379 ? 8.449 -5.620 -11.907 1.00 92.56 379 VAL A N 1
ATOM 2997 C CA . VAL A 1 379 ? 8.006 -4.240 -11.653 1.00 92.56 379 VAL A CA 1
ATOM 2998 C C . VAL A 1 379 ? 7.766 -3.503 -12.975 1.00 92.56 379 VAL A C 1
ATOM 3000 O O . VAL A 1 379 ? 8.419 -3.778 -13.985 1.00 92.56 379 VAL A O 1
ATOM 3003 N N . ALA A 1 380 ? 6.852 -2.530 -12.974 1.00 93.19 380 ALA A N 1
ATOM 3004 C CA . ALA A 1 380 ? 6.578 -1.723 -14.162 1.00 93.19 380 ALA A CA 1
ATOM 3005 C C . ALA A 1 380 ? 7.836 -0.956 -14.637 1.00 93.19 380 ALA A C 1
ATOM 3007 O O . ALA A 1 380 ? 8.634 -0.527 -13.801 1.00 93.19 380 ALA A O 1
ATOM 3008 N N . PRO A 1 381 ? 7.994 -0.661 -15.945 1.00 94.62 381 PRO A N 1
ATOM 3009 C CA . PRO A 1 381 ? 9.124 0.127 -16.462 1.00 94.62 381 PRO A CA 1
ATOM 3010 C C . PRO A 1 381 ? 9.268 1.526 -15.840 1.00 94.62 381 PRO A C 1
ATOM 3012 O O . PRO A 1 381 ? 10.326 2.146 -15.930 1.00 94.62 381 PRO A O 1
ATOM 3015 N N . THR A 1 382 ? 8.189 2.039 -15.250 1.00 97.25 382 THR A N 1
ATOM 3016 C CA . THR A 1 382 ? 8.110 3.328 -14.557 1.00 97.25 382 THR A CA 1
ATOM 3017 C C . THR A 1 382 ? 8.401 3.236 -13.057 1.00 97.25 382 THR A C 1
ATOM 3019 O O . THR A 1 382 ? 8.374 4.272 -12.398 1.00 97.25 382 THR A O 1
ATOM 3022 N N . ASP A 1 383 ? 8.653 2.042 -12.501 1.00 98.56 383 ASP A N 1
ATOM 3023 C CA . ASP A 1 383 ? 8.888 1.850 -11.066 1.00 98.56 383 ASP A CA 1
ATOM 3024 C C . ASP A 1 383 ? 10.176 2.542 -10.587 1.00 98.56 383 ASP A C 1
ATOM 3026 O O . ASP A 1 383 ? 11.231 2.417 -11.218 1.00 98.56 383 ASP A O 1
ATOM 3030 N N . SER A 1 384 ? 10.118 3.230 -9.438 1.00 98.56 384 SER A N 1
ATOM 3031 C CA . SER A 1 384 ? 11.271 3.926 -8.844 1.00 98.56 384 SER A CA 1
ATOM 3032 C C . SER A 1 384 ? 12.507 3.029 -8.665 1.00 98.56 384 SER A C 1
ATOM 3034 O O . SER A 1 384 ? 13.625 3.538 -8.727 1.00 98.56 384 SER A O 1
ATOM 3036 N N . ARG A 1 385 ? 12.361 1.703 -8.498 1.00 98.38 385 ARG A N 1
ATOM 3037 C CA . ARG A 1 385 ? 13.509 0.776 -8.388 1.00 98.38 385 ARG A CA 1
ATOM 3038 C C . ARG A 1 385 ? 14.365 0.707 -9.651 1.00 98.38 385 ARG A C 1
ATOM 3040 O O . ARG A 1 385 ? 15.554 0.394 -9.558 1.00 98.38 385 ARG A O 1
ATOM 3047 N N . LEU A 1 386 ? 13.769 0.991 -10.811 1.00 98.00 386 LEU A N 1
ATOM 3048 C CA . LEU A 1 386 ? 14.441 1.018 -12.113 1.00 98.00 386 LEU A CA 1
ATOM 3049 C C . LEU A 1 386 ? 15.060 2.386 -12.425 1.00 98.00 386 LEU A C 1
ATOM 3051 O O . LEU A 1 386 ? 15.684 2.559 -13.474 1.00 98.00 386 LEU A O 1
ATOM 3055 N N . ARG A 1 387 ? 14.908 3.366 -11.528 1.00 97.88 387 ARG A N 1
ATOM 3056 C CA . ARG A 1 387 ? 15.406 4.723 -11.719 1.00 97.88 387 ARG A CA 1
ATOM 3057 C C . ARG A 1 387 ? 16.937 4.773 -11.520 1.00 97.88 387 ARG A C 1
ATOM 3059 O O . ARG A 1 387 ? 17.429 4.551 -10.409 1.00 97.88 387 ARG A O 1
ATOM 3066 N N . PRO A 1 388 ? 17.726 5.056 -12.574 1.00 97.81 388 PRO A N 1
ATOM 3067 C CA . PRO A 1 388 ? 19.167 4.796 -12.554 1.00 97.81 388 PRO A CA 1
ATOM 3068 C C . PRO A 1 388 ? 19.981 5.778 -11.697 1.00 97.81 388 PRO A C 1
ATOM 3070 O O . PRO A 1 388 ? 20.942 5.359 -11.056 1.00 97.81 388 PRO A O 1
ATOM 3073 N N . ASP A 1 389 ? 19.603 7.058 -11.621 1.00 97.38 389 ASP A N 1
ATOM 3074 C CA . ASP A 1 389 ? 20.261 8.046 -10.746 1.00 97.38 389 ASP A CA 1
ATOM 3075 C C . ASP A 1 389 ? 20.128 7.670 -9.263 1.00 97.38 389 ASP A C 1
ATOM 3077 O O . ASP A 1 389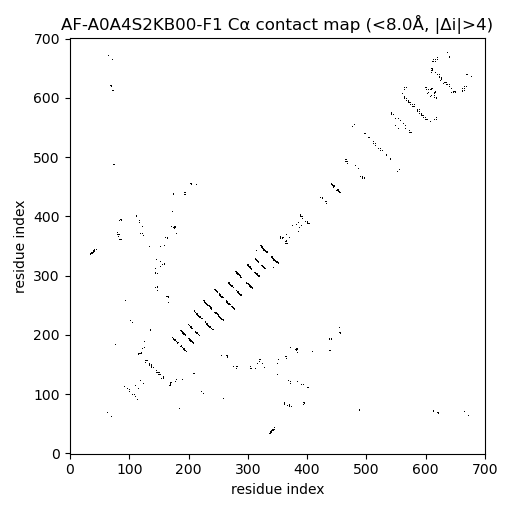 ? 21.089 7.762 -8.497 1.00 97.38 389 ASP A O 1
ATOM 3081 N N . GLN A 1 390 ? 18.953 7.178 -8.872 1.00 97.12 390 GLN A N 1
ATOM 3082 C CA . GLN A 1 390 ? 18.686 6.698 -7.524 1.00 97.12 390 GLN A CA 1
ATOM 3083 C C . GLN A 1 390 ? 19.475 5.420 -7.195 1.00 97.12 390 GLN A C 1
ATOM 3085 O O . GLN A 1 390 ? 20.065 5.333 -6.116 1.00 97.12 390 GLN A O 1
ATOM 3090 N N . ARG A 1 391 ? 19.544 4.455 -8.126 1.00 97.56 391 ARG A N 1
ATOM 3091 C CA . ARG A 1 391 ? 20.358 3.232 -7.980 1.00 97.56 391 ARG A CA 1
ATOM 3092 C C . ARG A 1 391 ? 21.840 3.558 -7.800 1.00 97.56 391 ARG A C 1
ATOM 3094 O O . ARG A 1 391 ? 22.446 3.114 -6.831 1.00 97.56 391 ARG A O 1
ATOM 3101 N N . LEU A 1 392 ? 22.397 4.392 -8.680 1.00 97.31 392 LEU A N 1
ATOM 3102 C CA . LEU A 1 392 ? 23.796 4.821 -8.605 1.00 97.31 392 LEU A CA 1
ATOM 3103 C C . LEU A 1 392 ? 24.107 5.522 -7.278 1.00 97.31 392 LEU A C 1
ATOM 3105 O O . LEU A 1 392 ? 25.191 5.340 -6.722 1.00 97.31 392 LEU A O 1
ATOM 3109 N N . MET A 1 393 ? 23.161 6.304 -6.746 1.00 95.69 393 MET A N 1
ATOM 3110 C CA . MET A 1 393 ? 23.324 6.923 -5.435 1.00 95.69 393 MET A CA 1
ATOM 3111 C C . MET A 1 393 ? 23.384 5.884 -4.308 1.00 95.69 393 MET A C 1
ATOM 3113 O O . MET A 1 393 ? 24.244 6.014 -3.433 1.00 95.69 393 MET A O 1
ATOM 3117 N N . GLU A 1 394 ? 22.484 4.894 -4.317 1.00 96.44 394 GLU A N 1
ATOM 3118 C CA . GLU A 1 394 ? 22.457 3.808 -3.325 1.00 96.44 394 GLU A CA 1
ATOM 3119 C C . GLU A 1 394 ? 23.773 3.019 -3.320 1.00 96.44 394 GLU A C 1
ATOM 3121 O O . GLU A 1 394 ? 24.294 2.697 -2.256 1.00 96.44 394 GLU A O 1
ATOM 3126 N N . ASP A 1 395 ? 24.355 2.809 -4.503 1.00 95.62 395 ASP A N 1
ATOM 3127 C CA . ASP A 1 395 ? 25.633 2.118 -4.697 1.00 95.62 395 ASP A CA 1
ATOM 3128 C C . ASP A 1 395 ? 26.862 2.999 -4.369 1.00 95.62 395 ASP A C 1
ATOM 3130 O O . ASP A 1 395 ? 28.006 2.594 -4.573 1.00 95.62 395 ASP A O 1
ATOM 3134 N N . GLY A 1 396 ? 26.655 4.232 -3.888 1.00 93.44 396 GLY A N 1
ATOM 3135 C CA . GLY A 1 396 ? 27.721 5.168 -3.514 1.00 93.44 396 GLY A CA 1
ATOM 3136 C C . GLY A 1 396 ? 28.402 5.886 -4.689 1.00 93.44 396 GLY A C 1
ATOM 3137 O O . GLY A 1 396 ? 29.346 6.649 -4.477 1.00 93.44 396 GLY A O 1
ATOM 3138 N N . ARG A 1 397 ? 27.915 5.712 -5.924 1.00 94.25 397 ARG A N 1
ATOM 3139 C CA . ARG A 1 397 ? 28.458 6.310 -7.161 1.00 94.25 397 ARG A CA 1
ATOM 3140 C C . ARG A 1 397 ? 27.857 7.696 -7.422 1.00 94.25 397 ARG A C 1
ATOM 3142 O O . ARG A 1 397 ? 27.149 7.923 -8.401 1.00 94.25 397 ARG A O 1
ATOM 3149 N N . TRP A 1 398 ? 28.112 8.640 -6.516 1.00 91.50 398 TRP A N 1
ATOM 3150 C CA . TRP A 1 398 ? 27.409 9.934 -6.480 1.00 91.50 398 TRP A CA 1
ATOM 3151 C C . TRP A 1 398 ? 27.656 10.849 -7.688 1.00 91.50 398 TRP A C 1
ATOM 3153 O O . TRP A 1 398 ? 26.745 11.572 -8.088 1.00 91.50 398 TRP A O 1
ATOM 3163 N N . ASP A 1 399 ? 28.846 10.829 -8.289 1.00 90.94 399 ASP A N 1
ATOM 3164 C CA . ASP A 1 399 ? 29.132 11.649 -9.476 1.00 90.94 399 ASP A CA 1
ATOM 3165 C C . ASP A 1 399 ? 28.329 11.169 -10.692 1.00 90.94 399 ASP A C 1
ATOM 3167 O O . ASP A 1 399 ? 27.703 11.964 -11.395 1.00 90.94 399 ASP A O 1
ATOM 3171 N N . GLU A 1 400 ? 28.263 9.853 -10.884 1.00 95.44 400 GLU A N 1
ATOM 3172 C CA . GLU A 1 400 ? 27.469 9.233 -11.945 1.00 95.44 400 GLU A CA 1
ATOM 3173 C C . GLU A 1 400 ? 25.971 9.415 -11.698 1.00 95.44 400 GLU A C 1
ATOM 3175 O O . GLU A 1 400 ? 25.228 9.739 -12.623 1.00 95.44 400 GLU A O 1
ATOM 3180 N N . ALA A 1 401 ? 25.535 9.312 -10.439 1.00 95.31 401 ALA A N 1
ATOM 3181 C CA . ALA A 1 401 ? 24.166 9.624 -10.046 1.00 95.31 401 ALA A CA 1
ATOM 3182 C C . ALA A 1 401 ? 23.785 11.077 -10.383 1.00 95.31 401 ALA A C 1
ATOM 3184 O O . ALA A 1 401 ? 22.690 11.323 -10.885 1.00 95.31 401 ALA A O 1
ATOM 3185 N N . ASN A 1 402 ? 24.677 12.050 -10.152 1.00 92.00 402 ASN A N 1
ATOM 3186 C CA . ASN A 1 402 ? 24.434 13.450 -10.520 1.00 92.00 402 ASN A CA 1
ATOM 3187 C C . ASN A 1 402 ? 24.324 13.631 -12.046 1.00 92.00 402 ASN A C 1
ATOM 3189 O O . ASN A 1 402 ? 23.437 14.355 -12.505 1.00 92.00 402 ASN A O 1
ATOM 3193 N N . ALA A 1 403 ? 25.194 12.981 -12.828 1.00 94.56 403 ALA A N 1
ATOM 3194 C CA . ALA A 1 403 ? 25.145 13.038 -14.290 1.00 94.56 403 ALA A CA 1
ATOM 3195 C C . ALA A 1 403 ? 23.841 12.436 -14.839 1.00 94.56 403 ALA A C 1
ATOM 3197 O O . ALA A 1 403 ? 23.173 13.036 -15.684 1.00 94.56 403 ALA A O 1
ATOM 3198 N N . GLU A 1 404 ? 23.438 11.286 -14.303 1.00 96.94 404 GLU A N 1
ATOM 3199 C CA . GLU A 1 404 ? 22.220 10.596 -14.716 1.00 96.94 404 GLU A CA 1
ATOM 3200 C C . GLU A 1 404 ? 20.956 11.357 -14.296 1.00 96.94 404 GLU A C 1
ATOM 3202 O O . GLU A 1 404 ? 20.017 11.497 -15.082 1.00 96.94 404 GLU A O 1
ATOM 3207 N N . LYS A 1 405 ? 20.965 11.956 -13.100 1.00 94.31 405 LYS A N 1
ATOM 3208 C CA . LYS A 1 405 ? 19.899 12.848 -12.634 1.00 94.31 405 LYS A CA 1
ATOM 3209 C C . LYS A 1 405 ? 19.705 14.023 -13.587 1.00 94.31 405 LYS A C 1
ATOM 3211 O O . LYS A 1 405 ? 18.574 14.327 -13.963 1.00 94.31 405 LYS A O 1
ATOM 3216 N N . LEU A 1 406 ? 20.797 14.669 -14.005 1.00 92.75 406 LEU A N 1
ATOM 3217 C CA . LEU A 1 406 ? 20.738 15.778 -14.955 1.00 92.75 406 LEU A CA 1
ATOM 3218 C C . LEU A 1 406 ? 20.128 15.328 -16.289 1.00 92.75 406 LEU A C 1
ATOM 3220 O O . LEU A 1 406 ? 19.207 15.977 -16.785 1.00 92.75 406 LEU A O 1
ATOM 3224 N N . ARG A 1 407 ? 20.574 14.183 -16.820 1.00 96.62 407 ARG A N 1
ATOM 3225 C CA . ARG A 1 407 ? 20.056 13.595 -18.064 1.00 96.62 407 ARG A CA 1
ATOM 3226 C C . ARG A 1 407 ? 18.545 13.335 -17.997 1.00 96.62 407 ARG A C 1
ATOM 3228 O O . ARG A 1 407 ? 17.820 13.669 -18.937 1.00 96.62 407 ARG A O 1
ATOM 3235 N N . LEU A 1 408 ? 18.060 12.754 -16.897 1.00 95.62 408 LEU A N 1
ATOM 3236 C CA . LEU A 1 408 ? 16.635 12.471 -16.681 1.00 95.62 408 LEU A CA 1
ATOM 3237 C C . LEU A 1 408 ? 15.805 13.756 -16.554 1.00 95.62 408 LEU A C 1
ATOM 3239 O O . LEU A 1 408 ? 14.766 13.889 -17.207 1.00 95.62 408 LEU A O 1
ATOM 3243 N N . GLU A 1 409 ? 16.274 14.726 -15.766 1.00 92.12 409 GLU A N 1
ATOM 3244 C CA . GLU A 1 409 ? 15.595 16.012 -15.598 1.00 92.12 409 GLU A CA 1
ATOM 3245 C C . GLU A 1 409 ? 15.544 16.811 -16.912 1.00 92.12 409 GLU A C 1
ATOM 3247 O O . GLU A 1 409 ? 14.518 17.414 -17.230 1.00 92.12 409 GLU A O 1
ATOM 3252 N N . GLU A 1 410 ? 16.616 16.807 -17.707 1.00 94.00 410 GLU A N 1
ATOM 3253 C CA . GLU A 1 410 ? 16.649 17.449 -19.025 1.00 94.00 410 GLU A CA 1
ATOM 3254 C C . GLU A 1 410 ? 15.703 16.780 -20.020 1.00 94.00 410 GLU A C 1
ATOM 3256 O O . GLU A 1 410 ? 14.956 17.484 -20.709 1.00 94.00 410 GLU A O 1
ATOM 3261 N N . LYS A 1 411 ? 15.659 15.440 -20.047 1.00 95.31 411 LYS A N 1
ATOM 3262 C CA . LYS A 1 411 ? 14.694 14.686 -20.860 1.00 95.31 411 LYS A CA 1
ATOM 3263 C C . LYS A 1 411 ? 13.259 15.073 -20.496 1.00 95.31 411 LYS A C 1
ATOM 3265 O O . LYS A 1 411 ? 12.463 15.377 -21.385 1.00 95.31 411 LYS A O 1
ATOM 3270 N N . GLN A 1 412 ? 12.937 15.139 -19.205 1.00 93.94 412 GLN A N 1
ATOM 3271 C CA . GLN A 1 412 ? 11.617 15.564 -18.739 1.00 93.94 412 GLN A CA 1
ATOM 3272 C C . GLN A 1 412 ? 11.299 17.017 -19.126 1.00 93.94 412 GLN A C 1
ATOM 3274 O O . GLN A 1 412 ? 10.207 17.294 -19.624 1.00 93.94 412 GLN A O 1
ATOM 3279 N N . ARG A 1 413 ? 12.248 17.951 -18.958 1.00 92.44 413 ARG A N 1
ATOM 3280 C CA . ARG A 1 413 ? 12.081 19.358 -19.379 1.00 92.44 413 ARG A CA 1
ATOM 3281 C C . ARG A 1 413 ? 11.861 19.483 -20.887 1.00 92.44 413 ARG A C 1
ATOM 3283 O O . ARG A 1 413 ? 11.104 20.350 -21.315 1.00 92.44 413 ARG A O 1
ATOM 3290 N N . ALA A 1 414 ? 12.527 18.663 -21.700 1.00 94.25 414 ALA A N 1
ATOM 3291 C CA . ALA A 1 414 ? 12.344 18.650 -23.149 1.00 94.25 414 ALA A CA 1
ATOM 3292 C C . ALA A 1 414 ? 10.937 18.171 -23.538 1.00 94.25 414 ALA A C 1
ATOM 3294 O O . ALA A 1 414 ? 10.257 18.863 -24.291 1.00 94.25 414 ALA A O 1
ATOM 3295 N N . VAL A 1 415 ? 10.468 17.056 -22.963 1.00 92.56 415 VAL A N 1
ATOM 3296 C CA . VAL A 1 415 ? 9.103 16.542 -23.191 1.00 92.56 415 VAL A CA 1
ATOM 3297 C C . VAL A 1 415 ? 8.046 17.548 -22.735 1.00 92.56 415 VAL A C 1
ATOM 3299 O O . VAL A 1 415 ? 7.066 17.768 -23.440 1.00 92.56 415 VAL A O 1
ATOM 3302 N N . ARG A 1 416 ? 8.252 18.205 -21.587 1.00 91.06 416 ARG A N 1
ATOM 3303 C CA . ARG A 1 416 ? 7.338 19.240 -21.091 1.00 91.06 416 ARG A CA 1
ATOM 3304 C C . ARG A 1 416 ? 7.230 20.418 -22.060 1.00 91.06 416 ARG A C 1
ATOM 3306 O O . ARG A 1 416 ? 6.121 20.786 -22.418 1.00 91.06 416 ARG A O 1
ATOM 3313 N N . ARG A 1 417 ? 8.365 20.955 -22.526 1.00 92.31 417 ARG A N 1
ATOM 3314 C CA . ARG A 1 417 ? 8.389 22.054 -23.509 1.00 92.31 417 ARG A CA 1
ATOM 3315 C C . ARG A 1 417 ? 7.712 21.674 -24.825 1.00 92.31 417 ARG A C 1
ATOM 3317 O O . ARG A 1 417 ? 7.035 22.506 -25.411 1.00 92.31 417 ARG A O 1
ATOM 3324 N N . ALA A 1 418 ? 7.876 20.429 -25.276 1.00 90.06 418 ALA A N 1
ATOM 3325 C CA . ALA A 1 418 ? 7.178 19.932 -26.459 1.00 90.06 418 ALA A CA 1
ATOM 3326 C C . ALA A 1 418 ? 5.654 19.912 -26.248 1.00 90.06 418 ALA A C 1
ATOM 3328 O O . ALA A 1 418 ? 4.926 20.443 -27.076 1.00 90.06 418 ALA A O 1
ATOM 3329 N N . ARG A 1 419 ? 5.179 19.402 -25.102 1.00 89.00 419 ARG A N 1
ATOM 3330 C CA . ARG A 1 419 ? 3.750 19.408 -24.738 1.00 89.00 419 ARG A CA 1
ATOM 3331 C C . ARG A 1 419 ? 3.171 20.821 -24.617 1.00 89.00 419 ARG A C 1
ATOM 3333 O O . ARG A 1 419 ? 2.076 21.067 -25.102 1.00 89.00 419 ARG A O 1
ATOM 3340 N N . GLU A 1 420 ? 3.902 21.744 -23.991 1.00 89.75 420 GLU A N 1
ATOM 3341 C CA . GLU A 1 420 ? 3.520 23.163 -23.893 1.00 89.75 420 GLU A CA 1
ATOM 3342 C C . GLU A 1 420 ? 3.369 23.782 -25.294 1.00 89.75 420 GLU A C 1
ATOM 3344 O O . GLU A 1 420 ? 2.335 24.368 -25.602 1.00 89.75 420 GLU A O 1
ATOM 3349 N N . HIS A 1 421 ? 4.344 23.555 -26.180 1.00 89.81 421 HIS A N 1
ATOM 3350 C CA . HIS A 1 421 ? 4.289 24.016 -27.567 1.00 89.81 421 HIS A CA 1
ATOM 3351 C C . HIS A 1 421 ? 3.128 2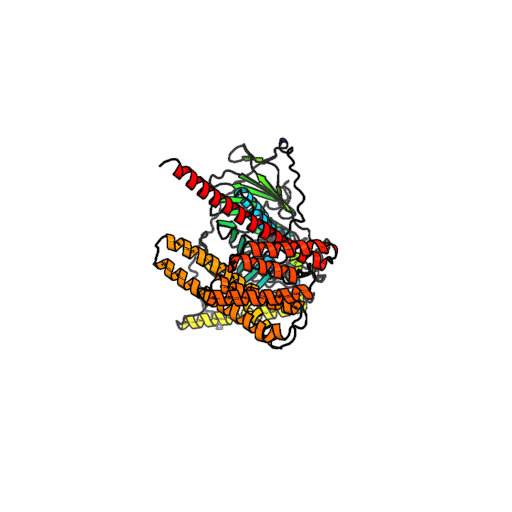3.392 -28.361 1.00 89.81 421 HIS A C 1
ATOM 3353 O O . HIS A 1 421 ? 2.464 24.075 -29.140 1.00 89.81 421 HIS A O 1
ATOM 3359 N N . ASP A 1 422 ? 2.855 22.100 -28.174 1.00 89.12 422 ASP A N 1
ATOM 3360 C CA . ASP A 1 422 ? 1.733 21.410 -28.817 1.00 89.12 422 ASP A CA 1
ATOM 3361 C C . ASP A 1 422 ? 0.382 21.961 -28.348 1.00 89.12 422 ASP A C 1
ATOM 3363 O O . ASP A 1 422 ? -0.504 22.190 -29.174 1.00 89.12 422 ASP A O 1
ATOM 3367 N N . ALA A 1 423 ? 0.249 22.249 -27.050 1.00 89.56 423 ALA A N 1
ATOM 3368 C CA . ALA A 1 423 ? -0.938 22.872 -26.474 1.00 89.56 423 ALA A CA 1
ATOM 3369 C C . ALA A 1 423 ? -1.168 24.288 -27.023 1.00 89.56 423 ALA A C 1
ATOM 3371 O O . ALA A 1 423 ? -2.286 24.620 -27.416 1.00 89.56 423 ALA A O 1
ATOM 3372 N N . GLU A 1 424 ? -0.114 25.107 -27.109 1.00 91.56 424 GLU A N 1
ATOM 3373 C CA . GLU A 1 424 ? -0.171 26.453 -27.694 1.00 91.56 424 GLU A CA 1
ATOM 3374 C C . GLU A 1 424 ? -0.576 26.414 -29.174 1.00 91.56 424 GLU A C 1
ATOM 3376 O O . GLU A 1 424 ? -1.433 27.188 -29.606 1.00 91.56 424 GLU A O 1
ATOM 3381 N N . ARG A 1 425 ? -0.013 25.482 -29.958 1.00 90.69 425 ARG A N 1
ATOM 3382 C CA . ARG A 1 425 ? -0.381 25.295 -31.371 1.00 90.69 425 ARG A CA 1
ATOM 3383 C C . ARG A 1 425 ? -1.834 24.861 -31.536 1.00 90.69 425 ARG A C 1
ATOM 3385 O O . ARG A 1 425 ? -2.525 25.411 -32.391 1.00 90.69 425 ARG A O 1
ATOM 3392 N N . ALA A 1 426 ? -2.295 23.903 -30.734 1.00 90.38 426 ALA A N 1
ATOM 3393 C CA . ALA A 1 426 ? -3.680 23.445 -30.760 1.00 90.38 426 ALA A CA 1
ATOM 3394 C C . ALA A 1 426 ? -4.646 24.583 -30.398 1.00 90.38 426 ALA A C 1
ATOM 3396 O O . ALA A 1 426 ? -5.604 24.824 -31.133 1.00 90.38 426 ALA A O 1
ATOM 3397 N N . ALA A 1 427 ? -4.338 25.355 -29.349 1.00 90.94 427 ALA A N 1
ATOM 3398 C CA . ALA A 1 427 ? -5.117 26.525 -28.951 1.00 90.94 427 ALA A CA 1
ATOM 3399 C C . ALA A 1 427 ? -5.174 27.593 -30.058 1.00 90.94 427 ALA A C 1
ATOM 3401 O O . ALA A 1 427 ? -6.254 28.085 -30.379 1.00 90.94 427 ALA A O 1
ATOM 3402 N N . ALA A 1 428 ? -4.040 27.901 -30.699 1.00 92.75 428 ALA A N 1
ATOM 3403 C CA . ALA A 1 428 ? -3.976 28.861 -31.803 1.00 92.75 428 ALA A CA 1
ATOM 3404 C C . ALA A 1 428 ? -4.775 28.415 -33.044 1.00 92.75 428 ALA A C 1
ATOM 3406 O O . ALA A 1 428 ? -5.255 29.254 -33.804 1.00 92.75 428 ALA A O 1
ATOM 3407 N N . GLN A 1 429 ? -4.923 27.105 -33.252 1.00 93.12 429 GLN A N 1
ATOM 3408 C CA . GLN A 1 429 ? -5.670 26.519 -34.370 1.00 93.12 429 GLN A CA 1
ATOM 3409 C C . GLN A 1 429 ? -7.128 26.179 -34.017 1.00 93.12 429 GLN A C 1
ATOM 3411 O O . GLN A 1 429 ? -7.857 25.684 -34.875 1.00 93.12 429 GLN A O 1
ATOM 3416 N N . GLY A 1 430 ? -7.565 26.423 -32.775 1.00 88.94 430 GLY A N 1
ATOM 3417 C CA . GLY A 1 430 ? -8.891 26.021 -32.293 1.00 88.94 430 GLY A CA 1
ATOM 3418 C C . GLY A 1 430 ? -9.106 24.502 -32.272 1.00 88.94 430 GLY A C 1
ATOM 3419 O O . GLY A 1 430 ? -10.246 24.044 -32.341 1.00 88.94 430 GLY A O 1
ATOM 3420 N N . LEU A 1 431 ? -8.025 23.718 -32.216 1.00 86.06 431 LEU A N 1
ATOM 3421 C CA . LEU A 1 431 ? -8.062 22.259 -32.166 1.00 86.06 431 LEU A CA 1
ATOM 3422 C C . LEU A 1 431 ? -8.109 21.761 -30.713 1.00 86.06 431 LEU A C 1
ATOM 3424 O O . LEU A 1 431 ? -7.543 22.399 -29.821 1.00 86.06 431 LEU A O 1
ATOM 3428 N N . PRO A 1 432 ? -8.746 20.606 -30.454 1.00 82.31 432 PRO A N 1
ATOM 3429 C CA . PRO A 1 432 ? -8.686 19.973 -29.143 1.00 82.31 432 PRO A CA 1
ATOM 3430 C C . PRO A 1 432 ? -7.246 19.540 -28.815 1.00 82.31 432 PRO A C 1
ATOM 3432 O O . PRO A 1 432 ? -6.544 19.004 -29.671 1.00 82.31 432 PRO A O 1
ATOM 3435 N N . TYR A 1 433 ? -6.822 19.753 -27.567 1.00 84.44 433 TYR A N 1
ATOM 3436 C CA . TYR A 1 433 ? -5.539 19.291 -27.031 1.00 84.44 433 TYR A CA 1
ATOM 3437 C C . TYR A 1 433 ? -5.778 18.269 -25.921 1.00 84.44 433 TYR A C 1
ATOM 3439 O O . TYR A 1 433 ? -6.512 18.538 -24.968 1.00 84.44 433 TYR A O 1
ATOM 3447 N N . GLU A 1 434 ? -5.140 17.109 -26.035 1.00 81.94 434 GLU A N 1
ATOM 3448 C CA . GLU A 1 434 ? -5.195 16.065 -25.019 1.00 81.94 434 GLU A CA 1
ATOM 3449 C C . GLU A 1 434 ? -4.111 16.323 -23.965 1.00 81.94 434 GLU A C 1
ATOM 3451 O O . GLU A 1 434 ? -2.911 16.197 -24.218 1.00 81.94 434 GLU A O 1
ATOM 3456 N N . ALA A 1 435 ? -4.537 16.750 -22.775 1.00 85.00 435 ALA A N 1
ATOM 3457 C CA . ALA A 1 435 ? -3.630 16.962 -21.657 1.00 85.00 435 ALA A CA 1
ATOM 3458 C C . ALA A 1 435 ? -3.097 15.627 -21.117 1.00 85.00 435 ALA A C 1
ATOM 3460 O O . ALA A 1 435 ? -3.724 14.582 -21.260 1.00 85.00 435 ALA A O 1
ATOM 3461 N N . TYR A 1 436 ? -1.940 15.670 -20.449 1.00 88.25 436 TYR A N 1
ATOM 3462 C CA . TYR A 1 436 ? -1.414 14.493 -19.761 1.00 88.25 436 TYR A CA 1
ATOM 3463 C C . TYR A 1 436 ? -2.407 14.009 -18.698 1.00 88.25 436 TYR A C 1
ATOM 3465 O O . TYR A 1 436 ? -2.726 14.754 -17.768 1.00 88.25 436 TYR A O 1
ATOM 3473 N N . GLU A 1 437 ? -2.823 12.750 -18.805 1.00 91.44 437 GLU A N 1
ATOM 3474 C CA . GLU A 1 437 ? -3.566 12.050 -17.766 1.00 91.44 437 GLU A CA 1
ATOM 3475 C C . GLU A 1 437 ? -2.687 10.967 -17.122 1.00 91.44 437 GLU A C 1
ATOM 3477 O O . GLU A 1 437 ? -2.021 10.221 -17.845 1.00 91.44 437 GLU A O 1
ATOM 3482 N N . PRO A 1 438 ? -2.683 10.853 -15.782 1.00 95.00 438 PRO A N 1
ATOM 3483 C CA . PRO A 1 438 ? -2.063 9.722 -15.099 1.00 95.00 438 PRO A CA 1
ATOM 3484 C C . PRO A 1 438 ? -2.701 8.392 -15.511 1.00 95.00 438 PRO A C 1
ATOM 3486 O O . PRO A 1 438 ? -3.899 8.338 -15.820 1.00 95.00 438 PRO A O 1
ATOM 3489 N N . LEU A 1 439 ? -1.908 7.319 -15.491 1.00 95.50 439 LEU A N 1
ATOM 3490 C CA . LEU A 1 439 ? -2.370 6.005 -15.946 1.00 95.50 439 LEU A CA 1
ATOM 3491 C C . LEU A 1 439 ? -3.236 5.303 -14.899 1.00 95.50 439 LEU A C 1
ATOM 3493 O O . LEU A 1 439 ? -4.281 4.757 -15.242 1.00 95.50 439 LEU A O 1
ATOM 3497 N N . TRP A 1 440 ? -2.816 5.320 -13.633 1.00 97.00 440 TRP A N 1
ATOM 3498 C CA . TRP A 1 440 ? -3.404 4.473 -12.585 1.00 97.00 440 TRP A CA 1
ATOM 3499 C C . TRP A 1 440 ? -4.352 5.232 -11.660 1.00 97.00 440 TRP A C 1
ATOM 3501 O O . TRP A 1 440 ? -5.047 4.640 -10.832 1.00 97.00 440 TRP A O 1
ATOM 3511 N N . PHE A 1 441 ? -4.407 6.554 -11.801 1.00 97.06 441 PHE A N 1
ATOM 3512 C CA . PHE A 1 441 ? -5.224 7.427 -10.973 1.00 97.06 441 PHE A CA 1
ATOM 3513 C C . PHE A 1 441 ? -6.091 8.338 -11.831 1.00 97.06 441 PHE A C 1
ATOM 3515 O O . PHE A 1 441 ? -5.636 8.950 -12.795 1.00 97.06 441 PHE A O 1
ATOM 3522 N N . LYS A 1 442 ? -7.355 8.491 -11.435 1.00 94.50 442 LYS A N 1
ATOM 3523 C CA . LYS A 1 442 ? -8.299 9.411 -12.072 1.00 94.50 442 LYS A CA 1
ATOM 3524 C C . LYS A 1 442 ? -8.740 10.478 -11.089 1.00 94.50 442 LYS A C 1
ATOM 3526 O O . LYS A 1 442 ? -9.005 10.208 -9.920 1.00 94.50 442 LYS A O 1
ATOM 3531 N N . LYS A 1 443 ? -8.845 11.707 -11.585 1.00 92.50 443 LYS A N 1
ATOM 3532 C CA . LYS A 1 443 ? -9.308 12.844 -10.796 1.00 92.50 443 LYS A CA 1
ATOM 3533 C C . LYS A 1 443 ? -10.822 12.739 -10.595 1.00 92.50 443 LYS A C 1
ATOM 3535 O O . LYS A 1 443 ? -11.572 12.721 -11.569 1.00 92.50 443 LYS A O 1
ATOM 3540 N N . LYS A 1 444 ? -11.273 12.669 -9.344 1.00 92.75 444 LYS A N 1
ATOM 3541 C CA . LYS A 1 444 ? -12.691 12.589 -8.958 1.00 92.75 444 LYS A CA 1
ATOM 3542 C C . LYS A 1 444 ? -13.037 13.712 -7.984 1.00 92.75 444 LYS A C 1
ATOM 3544 O O . LYS A 1 444 ? -12.155 14.262 -7.332 1.00 92.75 444 LYS A O 1
ATOM 3549 N N . GLN A 1 445 ? -14.315 14.085 -7.927 1.00 93.50 445 GLN A N 1
ATOM 3550 C CA . GLN A 1 445 ? -14.799 14.973 -6.872 1.00 93.50 445 GLN A CA 1
ATOM 3551 C C . GLN A 1 445 ? -14.742 14.213 -5.551 1.00 93.50 445 GLN A C 1
ATOM 3553 O O . GLN A 1 445 ? -15.265 13.099 -5.468 1.00 93.50 445 GLN A O 1
ATOM 3558 N N . ASP A 1 446 ? -14.102 14.801 -4.549 1.00 88.94 446 ASP A N 1
ATOM 3559 C CA . ASP A 1 446 ? -14.088 14.216 -3.223 1.00 88.94 446 ASP A CA 1
ATOM 3560 C C . ASP A 1 446 ? -15.478 14.353 -2.569 1.00 88.94 446 ASP A C 1
ATOM 3562 O O . ASP A 1 446 ? -16.087 15.420 -2.654 1.00 88.94 446 ASP A O 1
ATOM 3566 N N . PRO A 1 447 ? -16.025 13.295 -1.947 1.00 87.75 447 PRO A N 1
ATOM 3567 C CA . PRO A 1 447 ? -17.365 13.350 -1.365 1.00 87.75 447 PRO A CA 1
ATOM 3568 C C . PRO A 1 447 ? -17.447 14.113 -0.033 1.00 87.75 447 PRO A C 1
ATOM 3570 O O . PRO A 1 447 ? -18.556 14.431 0.392 1.00 87.75 447 PRO A O 1
ATOM 3573 N N . TYR A 1 448 ? -16.319 14.395 0.632 1.00 88.31 448 TYR A N 1
ATOM 3574 C CA . TYR A 1 448 ? -16.290 15.046 1.953 1.00 88.31 448 TYR A CA 1
ATOM 3575 C C . TYR A 1 448 ? -15.561 16.391 1.959 1.00 88.31 448 TYR A C 1
ATOM 3577 O O . TYR A 1 448 ? -15.575 17.108 2.960 1.00 88.31 448 TYR A O 1
ATOM 3585 N N . THR A 1 449 ? -14.902 16.739 0.859 1.00 81.06 449 THR A N 1
ATOM 3586 C CA . THR A 1 449 ? -14.198 18.002 0.676 1.00 81.06 449 THR A CA 1
ATOM 3587 C C . THR A 1 449 ? -14.590 18.619 -0.663 1.00 81.06 449 THR A C 1
ATOM 3589 O O . THR A 1 449 ? -14.901 17.918 -1.619 1.00 81.06 449 THR A O 1
ATOM 3592 N N . ASP A 1 450 ? -14.525 19.945 -0.775 1.00 80.25 450 ASP A N 1
ATOM 3593 C CA . ASP A 1 450 ? -14.837 20.638 -2.037 1.00 80.25 450 ASP A CA 1
ATOM 3594 C C . ASP A 1 450 ? -13.759 20.437 -3.123 1.00 80.25 450 ASP A C 1
ATOM 3596 O O . ASP A 1 450 ? -13.879 20.924 -4.248 1.00 80.25 450 ASP A O 1
ATOM 3600 N N . SER A 1 451 ? -12.699 19.692 -2.811 1.00 85.38 451 SER A N 1
ATOM 3601 C CA . SER A 1 451 ? -11.561 19.465 -3.691 1.00 85.38 451 SER A CA 1
ATOM 3602 C C . SER A 1 451 ? -11.777 18.278 -4.628 1.00 85.38 451 SER A C 1
ATOM 3604 O O . SER A 1 451 ? -12.431 17.290 -4.308 1.00 85.38 451 SER A O 1
ATOM 3606 N N . ARG A 1 452 ? -11.139 18.334 -5.797 1.00 89.12 452 ARG A N 1
ATOM 3607 C CA . ARG A 1 452 ? -10.959 17.157 -6.650 1.00 89.12 452 ARG A CA 1
ATOM 3608 C C . ARG A 1 452 ? -9.674 16.430 -6.262 1.00 89.12 452 ARG A C 1
ATOM 3610 O O . ARG A 1 452 ? -8.622 17.060 -6.308 1.00 89.12 452 ARG A O 1
ATOM 3617 N N . CYS A 1 453 ? -9.753 15.137 -5.968 1.00 90.88 453 CYS A N 1
ATOM 3618 C CA . CYS A 1 453 ? -8.618 14.298 -5.579 1.00 90.88 453 CYS A CA 1
ATOM 3619 C C . CYS A 1 453 ? -8.348 13.198 -6.617 1.00 90.88 453 CYS A C 1
ATOM 3621 O O . CYS A 1 453 ? -9.243 12.767 -7.351 1.00 90.88 453 CYS A O 1
ATOM 3623 N N . PHE A 1 454 ? -7.097 12.752 -6.712 1.00 94.00 454 PHE A N 1
ATOM 3624 C CA . PHE A 1 454 ? -6.733 11.588 -7.520 1.00 94.00 454 PHE A CA 1
ATOM 3625 C C . PHE A 1 454 ? -7.057 10.289 -6.776 1.00 94.00 454 PHE A C 1
ATOM 3627 O O . PHE A 1 454 ? -6.561 10.047 -5.679 1.00 94.00 454 PHE A O 1
ATOM 3634 N N . VAL A 1 455 ? -7.880 9.442 -7.394 1.00 94.38 455 VAL A N 1
ATOM 3635 C CA . VAL A 1 455 ? -8.331 8.158 -6.844 1.00 94.38 455 VAL A CA 1
ATOM 3636 C C . VAL A 1 455 ? -7.857 7.032 -7.753 1.00 94.38 455 VAL A C 1
ATOM 3638 O O . VAL A 1 455 ? -7.969 7.135 -8.977 1.00 94.38 455 VAL A O 1
ATOM 3641 N N . TYR A 1 456 ? -7.340 5.961 -7.154 1.00 96.44 456 TYR A N 1
ATOM 3642 C CA . TYR A 1 456 ? -6.902 4.765 -7.871 1.00 96.44 456 TYR A CA 1
ATOM 3643 C C . TYR A 1 456 ? -8.039 4.176 -8.715 1.00 96.44 456 TYR A C 1
ATOM 3645 O O . TYR A 1 456 ? -9.189 4.098 -8.269 1.00 96.44 456 TYR A O 1
ATOM 3653 N N . ASN A 1 457 ? -7.732 3.791 -9.952 1.00 93.44 457 ASN A N 1
ATOM 3654 C CA . ASN A 1 457 ? -8.720 3.256 -10.889 1.00 93.44 457 ASN A CA 1
ATOM 3655 C C . ASN A 1 457 ? -8.989 1.750 -10.718 1.00 93.44 457 ASN A C 1
ATOM 3657 O O . ASN A 1 457 ? -9.973 1.265 -11.268 1.00 93.44 457 ASN A O 1
ATOM 3661 N N . GLY A 1 458 ? -8.178 1.029 -9.935 1.00 90.44 458 GLY A N 1
ATOM 3662 C CA . GLY A 1 458 ? -8.337 -0.414 -9.720 1.00 90.44 458 GLY A CA 1
ATOM 3663 C C . GLY A 1 458 ? -7.511 -1.297 -10.659 1.00 90.44 458 GLY A C 1
ATOM 3664 O O . GLY A 1 458 ? -7.496 -2.509 -10.473 1.00 90.44 458 GLY A O 1
ATOM 3665 N N . GLU A 1 459 ? -6.808 -0.725 -11.638 1.00 90.25 459 GLU A N 1
ATOM 3666 C CA . GLU A 1 459 ? -6.334 -1.483 -12.803 1.00 90.25 459 GLU A CA 1
ATOM 3667 C C . GLU A 1 459 ? -4.880 -1.970 -12.693 1.00 90.25 459 GLU A C 1
ATOM 3669 O O . GLU A 1 459 ? -4.537 -2.979 -13.302 1.00 90.25 459 GLU A O 1
ATOM 3674 N N . TYR A 1 460 ? -4.022 -1.319 -11.902 1.00 94.12 460 TYR A N 1
ATOM 3675 C CA . TYR A 1 460 ? -2.582 -1.620 -11.854 1.00 94.12 460 TYR A CA 1
ATOM 3676 C C . TYR A 1 460 ? -2.280 -3.093 -11.533 1.00 94.12 460 TYR A C 1
ATOM 3678 O O . TYR A 1 460 ? -1.599 -3.782 -12.295 1.00 94.12 460 TYR A O 1
ATOM 3686 N N . TRP A 1 461 ? -2.825 -3.601 -10.424 1.00 89.56 461 TRP A N 1
ATOM 3687 C CA . TRP A 1 461 ? -2.580 -4.978 -9.979 1.00 89.56 461 TRP A CA 1
ATOM 3688 C C . TRP A 1 461 ? -3.193 -6.025 -10.920 1.00 89.56 461 TRP A C 1
ATOM 3690 O O . TRP A 1 461 ? -2.611 -7.098 -11.115 1.00 89.56 461 TRP A O 1
ATOM 3700 N N . ASP A 1 462 ? -4.338 -5.705 -11.531 1.00 85.81 462 ASP A N 1
ATOM 3701 C CA . ASP A 1 462 ? -4.987 -6.541 -12.546 1.00 85.81 462 ASP A CA 1
ATOM 3702 C C . ASP A 1 462 ? -4.105 -6.638 -13.801 1.00 85.81 462 ASP A C 1
ATOM 3704 O O . ASP A 1 462 ? -3.865 -7.736 -14.307 1.00 85.81 462 ASP A O 1
ATOM 3708 N N . HIS A 1 463 ? -3.571 -5.506 -14.272 1.00 88.19 463 HIS A N 1
ATOM 3709 C CA . HIS A 1 463 ? -2.650 -5.449 -15.408 1.00 88.19 463 HIS A CA 1
ATOM 3710 C C . HIS A 1 463 ? -1.363 -6.229 -15.141 1.00 88.19 463 HIS A C 1
ATOM 3712 O O . HIS A 1 463 ? -0.990 -7.073 -15.957 1.00 88.19 463 HIS A O 1
ATOM 3718 N N . LYS A 1 464 ? -0.735 -6.021 -13.978 1.00 87.00 464 LYS A N 1
ATOM 3719 C CA . LYS A 1 464 ? 0.476 -6.750 -13.576 1.00 87.00 464 LYS A CA 1
ATOM 3720 C C . LYS A 1 464 ? 0.250 -8.263 -13.556 1.00 87.00 464 LYS A C 1
ATOM 3722 O O . LYS A 1 464 ? 1.065 -9.030 -14.064 1.00 87.00 464 LYS A O 1
ATOM 3727 N N . SER A 1 465 ? -0.883 -8.703 -13.006 1.00 85.31 465 SER A N 1
ATOM 3728 C CA . SER A 1 465 ? -1.216 -10.130 -12.936 1.00 85.31 465 SER A CA 1
ATOM 3729 C C . SER A 1 465 ? -1.447 -10.730 -14.328 1.00 85.31 465 SER A C 1
ATOM 3731 O O . SER A 1 465 ? -0.981 -11.835 -14.599 1.00 85.31 465 SER A O 1
ATOM 3733 N N . ARG A 1 466 ? -2.107 -9.999 -15.238 1.00 85.81 466 ARG A N 1
ATOM 3734 C CA . ARG A 1 466 ? -2.302 -10.432 -16.634 1.00 85.81 466 ARG A CA 1
ATOM 3735 C C . ARG A 1 466 ? -0.989 -10.514 -17.412 1.00 85.81 466 ARG A C 1
ATOM 3737 O O . ARG A 1 466 ? -0.782 -11.482 -18.134 1.00 85.81 466 ARG A O 1
ATOM 3744 N N . GLU A 1 467 ? -0.093 -9.541 -17.256 1.00 87.31 467 GLU A N 1
ATOM 3745 C CA . GLU A 1 467 ? 1.225 -9.574 -17.903 1.00 87.31 467 GLU A CA 1
ATOM 3746 C C . GLU A 1 467 ? 2.052 -10.778 -17.428 1.00 87.31 467 GLU A C 1
ATOM 3748 O O . GLU A 1 467 ? 2.657 -11.478 -18.242 1.00 87.31 467 GLU A O 1
ATOM 3753 N N . MET A 1 468 ? 2.002 -11.079 -16.127 1.00 85.62 468 MET A N 1
ATOM 3754 C CA . MET A 1 468 ? 2.640 -12.264 -15.552 1.00 85.62 468 MET A CA 1
ATOM 3755 C C . MET A 1 468 ? 2.061 -13.565 -16.122 1.00 85.62 468 MET A C 1
ATOM 3757 O O . MET A 1 468 ? 2.824 -14.465 -16.466 1.00 85.62 468 MET A O 1
ATOM 3761 N N . VAL A 1 469 ? 0.734 -13.657 -16.283 1.00 88.69 469 VAL A N 1
ATOM 3762 C CA . VAL A 1 469 ? 0.087 -14.798 -16.956 1.00 88.69 469 VAL A CA 1
ATOM 3763 C C . VAL A 1 469 ? 0.628 -14.965 -18.378 1.00 88.69 469 VAL A C 1
ATOM 3765 O O . VAL A 1 469 ? 1.050 -16.060 -18.745 1.00 88.69 469 VAL A O 1
ATOM 3768 N N . GLU A 1 470 ? 0.686 -13.892 -19.166 1.00 90.56 470 GLU A N 1
ATOM 3769 C CA . GLU A 1 470 ? 1.175 -13.950 -20.549 1.00 90.56 470 GLU A CA 1
ATOM 3770 C C . GLU A 1 470 ? 2.665 -14.312 -20.647 1.00 90.56 470 GLU A C 1
ATOM 3772 O O . GLU A 1 470 ? 3.064 -15.067 -21.539 1.00 90.56 470 GLU A O 1
ATOM 3777 N N . ALA A 1 471 ? 3.502 -13.831 -19.725 1.00 88.25 471 ALA A N 1
ATOM 3778 C CA . ALA A 1 471 ? 4.905 -14.229 -19.646 1.00 88.25 471 ALA A CA 1
ATOM 3779 C C . ALA A 1 471 ? 5.047 -15.719 -19.294 1.00 88.25 471 ALA A C 1
ATOM 3781 O O . ALA A 1 471 ? 5.739 -16.456 -19.998 1.00 88.25 471 ALA A O 1
ATOM 3782 N N . MET A 1 472 ? 4.333 -16.187 -18.267 1.00 91.06 472 MET A N 1
ATOM 3783 C CA . MET A 1 472 ? 4.401 -17.581 -17.829 1.00 91.06 472 MET A CA 1
ATOM 3784 C C . MET A 1 472 ? 3.792 -18.556 -18.840 1.00 91.06 472 MET A C 1
ATOM 3786 O O . MET A 1 472 ? 4.254 -19.689 -18.941 1.00 91.06 472 MET A O 1
ATOM 3790 N N . LYS A 1 473 ? 2.823 -18.125 -19.657 1.00 92.62 473 LYS A N 1
ATOM 3791 C CA . LYS A 1 473 ? 2.327 -18.906 -20.803 1.00 92.62 473 LYS A CA 1
ATOM 3792 C C . LYS A 1 473 ? 3.419 -19.164 -21.836 1.00 92.62 473 LYS A C 1
ATOM 3794 O O . LYS A 1 473 ? 3.508 -20.274 -22.353 1.00 92.62 473 LYS A O 1
ATOM 3799 N N . LYS A 1 474 ? 4.280 -18.176 -22.105 1.00 92.19 474 LYS A N 1
ATOM 3800 C CA . LYS A 1 474 ? 5.427 -18.357 -23.009 1.00 92.19 474 LYS A CA 1
ATOM 3801 C C . LYS A 1 474 ? 6.424 -19.363 -22.440 1.00 92.19 474 LYS A C 1
ATOM 3803 O O . LYS A 1 474 ? 6.872 -20.228 -23.182 1.00 92.19 474 LYS A O 1
ATOM 3808 N N . VAL A 1 475 ? 6.715 -19.289 -21.139 1.00 91.56 475 VAL A N 1
ATOM 3809 C CA . VAL A 1 475 ? 7.585 -20.267 -20.459 1.00 91.56 475 VAL A CA 1
ATOM 3810 C C . VAL A 1 475 ? 6.976 -21.671 -20.513 1.00 91.56 475 VAL A C 1
ATOM 3812 O O . VAL A 1 475 ? 7.649 -22.605 -20.933 1.00 91.56 475 VAL A O 1
ATOM 3815 N N . ALA A 1 476 ? 5.685 -21.815 -20.194 1.00 92.38 476 ALA A N 1
ATOM 3816 C CA . ALA A 1 476 ? 4.979 -23.094 -20.275 1.00 92.38 476 ALA A CA 1
ATOM 3817 C C . ALA A 1 476 ? 5.014 -23.688 -21.694 1.00 92.38 476 ALA A C 1
ATOM 3819 O O . ALA A 1 476 ? 5.207 -24.887 -21.850 1.00 92.38 476 ALA A O 1
ATOM 3820 N N . SER A 1 477 ? 4.902 -22.850 -22.731 1.00 92.56 477 SER A N 1
ATOM 3821 C CA . SER A 1 477 ? 4.956 -23.286 -24.135 1.00 92.56 477 SER A CA 1
ATOM 3822 C C . SER A 1 477 ? 6.334 -23.753 -24.622 1.00 92.56 477 SER A C 1
ATOM 3824 O O . SER A 1 477 ? 6.456 -24.161 -25.774 1.00 92.56 477 SER A O 1
ATOM 3826 N N . LEU A 1 478 ? 7.372 -23.693 -23.778 1.00 93.19 478 LEU A N 1
ATOM 3827 C CA . LEU A 1 478 ? 8.664 -24.322 -24.068 1.00 93.19 478 LEU A CA 1
ATOM 3828 C C . LEU A 1 478 ? 8.617 -25.851 -23.907 1.00 93.19 478 LEU A C 1
ATOM 3830 O O . LEU A 1 478 ? 9.580 -26.514 -24.285 1.00 93.19 478 LEU A O 1
ATOM 3834 N N . ASP A 1 479 ? 7.521 -26.397 -23.364 1.00 92.00 479 ASP A N 1
ATOM 3835 C CA . ASP A 1 479 ? 7.286 -27.833 -23.168 1.00 92.00 479 ASP A CA 1
ATOM 3836 C C . ASP A 1 479 ? 8.385 -28.520 -22.336 1.00 92.00 479 ASP A C 1
ATOM 3838 O O . ASP A 1 479 ? 8.725 -29.689 -22.534 1.00 92.00 479 ASP A O 1
ATOM 3842 N N . VAL A 1 480 ? 8.923 -27.789 -21.357 1.00 91.25 480 VAL A N 1
ATOM 3843 C CA . VAL A 1 480 ? 9.876 -28.287 -20.356 1.00 91.25 480 VAL A CA 1
ATOM 3844 C C . VAL A 1 480 ? 9.214 -28.253 -18.979 1.00 91.25 480 VAL A C 1
ATOM 3846 O O . VAL A 1 480 ? 8.358 -27.407 -18.717 1.00 91.25 480 VAL A O 1
ATOM 3849 N N . GLU A 1 481 ? 9.585 -29.178 -18.091 1.00 91.44 481 GLU A N 1
ATOM 3850 C CA . GLU A 1 481 ? 9.107 -29.146 -16.707 1.00 91.44 481 GLU A CA 1
ATOM 3851 C C . GLU A 1 481 ? 9.541 -27.841 -16.027 1.00 91.44 481 GLU A C 1
ATOM 3853 O O . GLU A 1 481 ? 10.731 -27.536 -15.958 1.00 91.44 481 GLU A O 1
ATOM 3858 N N . LEU A 1 482 ? 8.556 -27.082 -15.538 1.00 90.81 482 LEU A N 1
ATOM 3859 C CA . LEU A 1 482 ? 8.791 -25.836 -14.812 1.00 90.81 482 LEU A CA 1
ATOM 3860 C C . LEU A 1 482 ? 9.511 -26.100 -13.490 1.00 90.81 482 LEU A C 1
ATOM 3862 O O . LEU A 1 482 ? 9.213 -27.083 -12.801 1.00 90.81 482 LEU A O 1
ATOM 3866 N N . THR A 1 483 ? 10.385 -25.176 -13.085 1.00 88.38 483 THR A N 1
ATOM 3867 C CA . THR A 1 483 ? 10.933 -25.202 -11.723 1.00 88.38 483 THR A CA 1
ATOM 3868 C C . THR A 1 483 ? 9.833 -24.955 -10.687 1.00 88.38 483 THR A C 1
ATOM 3870 O O . THR A 1 483 ? 8.726 -24.504 -11.003 1.00 88.38 483 THR A O 1
ATOM 3873 N N . VAL A 1 484 ? 10.128 -25.233 -9.415 1.00 82.75 484 VAL A N 1
ATOM 3874 C CA . VAL A 1 484 ? 9.191 -24.975 -8.311 1.00 82.75 484 VAL A CA 1
ATOM 3875 C C . VAL A 1 484 ? 8.797 -23.494 -8.273 1.00 82.75 484 VAL A C 1
ATOM 3877 O O . VAL A 1 484 ? 7.617 -23.176 -8.119 1.00 82.75 484 VAL A O 1
ATOM 3880 N N . GLU A 1 485 ? 9.755 -22.591 -8.481 1.00 76.56 485 GLU A N 1
ATOM 3881 C CA . GLU A 1 485 ? 9.547 -21.142 -8.516 1.00 76.56 485 GLU A CA 1
ATOM 3882 C C . GLU A 1 485 ? 8.662 -20.726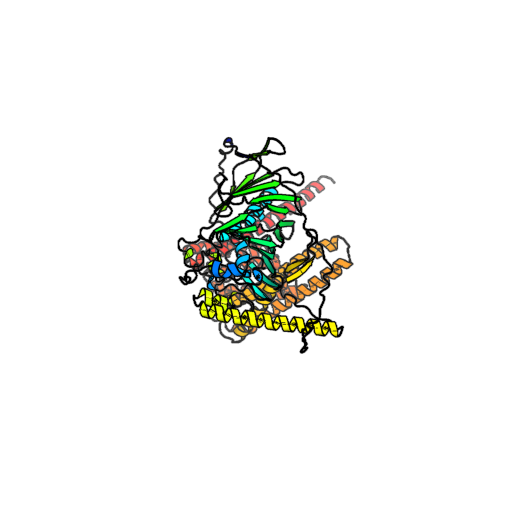 -9.695 1.00 76.56 485 GLU A C 1
ATOM 3884 O O . GLU A 1 485 ? 7.675 -20.018 -9.496 1.00 76.56 485 GLU A O 1
ATOM 3889 N N . GLU A 1 486 ? 8.953 -21.208 -10.906 1.00 85.75 486 GLU A N 1
ATOM 3890 C CA . GLU A 1 486 ? 8.168 -20.923 -12.115 1.00 85.75 486 GLU A CA 1
ATOM 3891 C C . GLU A 1 486 ? 6.727 -21.438 -11.993 1.00 85.75 486 GLU A C 1
ATOM 3893 O O . GLU A 1 486 ? 5.764 -20.718 -12.278 1.00 85.75 486 GLU A O 1
ATOM 3898 N N . ARG A 1 487 ? 6.557 -22.668 -11.496 1.00 88.38 487 ARG A N 1
ATOM 3899 C CA . ARG A 1 487 ? 5.250 -23.273 -11.209 1.00 88.38 487 ARG A CA 1
ATOM 3900 C C . ARG A 1 487 ? 4.453 -22.427 -10.213 1.00 88.38 487 ARG A C 1
ATOM 3902 O O . ARG A 1 487 ? 3.257 -22.189 -10.413 1.00 88.38 487 ARG A O 1
ATOM 3909 N N . ASN A 1 488 ? 5.103 -21.960 -9.147 1.00 81.94 488 ASN A N 1
ATOM 3910 C CA . ASN A 1 488 ? 4.467 -21.123 -8.134 1.00 81.94 488 ASN A CA 1
ATOM 3911 C C . ASN A 1 488 ? 4.095 -19.742 -8.699 1.00 81.94 488 ASN A C 1
ATOM 3913 O O . ASN A 1 488 ? 2.976 -19.287 -8.458 1.00 81.94 488 ASN A O 1
ATOM 3917 N N . LEU A 1 489 ? 4.962 -19.116 -9.504 1.00 81.69 489 LEU A N 1
ATOM 3918 C CA . LEU A 1 489 ? 4.684 -17.844 -10.184 1.00 81.69 489 LEU A CA 1
ATOM 3919 C C . LEU A 1 489 ? 3.458 -17.942 -11.095 1.00 81.69 489 LEU A C 1
ATOM 3921 O O . LEU A 1 489 ? 2.546 -17.122 -10.985 1.00 81.69 489 LEU A O 1
ATOM 3925 N N . LEU A 1 490 ? 3.379 -18.982 -11.933 1.00 86.25 490 LEU A N 1
ATOM 3926 C CA . LEU A 1 490 ? 2.214 -19.239 -12.784 1.00 86.25 490 LEU A CA 1
ATOM 3927 C C . LEU A 1 490 ? 0.930 -19.378 -11.948 1.00 86.25 490 LEU A C 1
ATOM 3929 O O . LEU A 1 490 ? -0.096 -18.767 -12.259 1.00 86.25 490 LEU A O 1
ATOM 3933 N N . SER A 1 491 ? 0.984 -20.176 -10.880 1.00 86.25 491 SER A N 1
ATOM 3934 C CA . SER A 1 491 ? -0.167 -20.399 -10.006 1.00 86.25 491 SER A CA 1
ATOM 3935 C C . SER A 1 491 ? -0.630 -19.109 -9.327 1.00 86.25 491 SER A C 1
ATOM 3937 O O . SER A 1 491 ? -1.833 -18.855 -9.254 1.00 86.25 491 SER A O 1
ATOM 3939 N N . VAL A 1 492 ? 0.301 -18.282 -8.843 1.00 82.00 492 VAL A N 1
ATOM 3940 C CA . VAL A 1 492 ? -0.003 -16.981 -8.230 1.00 82.00 492 VAL A CA 1
ATOM 3941 C C . VAL A 1 492 ? -0.602 -16.019 -9.256 1.00 82.00 492 VAL A C 1
ATOM 3943 O O . VAL A 1 492 ? -1.616 -15.386 -8.960 1.00 82.00 492 VAL A O 1
ATOM 3946 N N . ALA A 1 493 ? -0.050 -15.961 -10.472 1.00 83.50 493 ALA A N 1
ATOM 3947 C CA . ALA A 1 493 ? -0.538 -15.095 -11.542 1.00 83.50 493 ALA A CA 1
ATOM 3948 C C . ALA A 1 493 ? -2.018 -15.365 -11.855 1.00 83.50 493 ALA A C 1
ATOM 3950 O O . ALA A 1 493 ? -2.860 -14.470 -11.746 1.00 83.50 493 ALA A O 1
ATOM 3951 N N . TYR A 1 494 ? -2.364 -16.622 -12.149 1.00 87.88 494 TYR A N 1
ATOM 3952 C CA . TYR A 1 494 ? -3.747 -16.990 -12.452 1.00 87.88 494 TYR A CA 1
ATOM 3953 C C . TYR A 1 494 ? -4.673 -16.866 -11.236 1.00 87.88 494 TYR A C 1
ATOM 3955 O O . TYR A 1 494 ? -5.813 -16.423 -11.387 1.00 87.88 494 TYR A O 1
ATOM 3963 N N . LYS A 1 495 ? -4.187 -17.177 -10.023 1.00 85.31 495 LYS A N 1
ATOM 3964 C CA . LYS A 1 495 ? -4.944 -16.976 -8.776 1.00 85.31 495 LYS A CA 1
ATOM 3965 C C . LYS A 1 495 ? -5.342 -15.510 -8.590 1.00 85.31 495 LYS A C 1
ATOM 3967 O O . LYS A 1 495 ? -6.482 -15.241 -8.210 1.00 85.31 495 LYS A O 1
ATOM 3972 N N . ASN A 1 496 ? -4.432 -14.578 -8.865 1.00 80.69 496 ASN A N 1
ATOM 3973 C CA . ASN A 1 496 ? -4.696 -13.147 -8.729 1.00 80.69 496 ASN A CA 1
ATOM 3974 C C . ASN A 1 496 ? -5.730 -12.666 -9.754 1.00 80.69 496 ASN A C 1
ATOM 3976 O O . ASN A 1 496 ? -6.672 -11.966 -9.382 1.00 80.69 496 ASN A O 1
ATOM 3980 N N . VAL A 1 497 ? -5.616 -13.107 -11.013 1.00 84.62 497 VAL A N 1
ATOM 3981 C CA . VAL A 1 497 ? -6.567 -12.739 -12.076 1.00 84.62 497 VAL A CA 1
ATOM 3982 C C . VAL A 1 497 ? -7.970 -13.299 -11.799 1.00 84.62 497 VAL A C 1
ATOM 3984 O O . VAL A 1 497 ? -8.959 -12.577 -11.942 1.00 84.62 497 VAL A O 1
ATOM 3987 N N . ILE A 1 498 ? -8.087 -14.559 -11.357 1.00 87.56 498 ILE A N 1
ATOM 3988 C CA . ILE A 1 498 ? -9.401 -15.179 -11.126 1.00 87.56 498 ILE A CA 1
ATOM 3989 C C . ILE A 1 498 ? -10.046 -14.769 -9.796 1.00 87.56 498 ILE A C 1
ATOM 3991 O O . ILE A 1 498 ? -11.269 -14.636 -9.716 1.00 87.56 498 ILE A O 1
ATOM 3995 N N . GLY A 1 499 ? -9.247 -14.553 -8.746 1.00 83.38 499 GLY A N 1
ATOM 3996 C CA . GLY A 1 499 ? -9.740 -14.272 -7.397 1.00 83.38 499 GLY A CA 1
ATOM 3997 C C . GLY A 1 499 ? -10.583 -12.999 -7.327 1.00 83.38 499 GLY A C 1
ATOM 3998 O O . GLY A 1 499 ? -11.671 -13.017 -6.745 1.00 83.38 499 GLY A O 1
ATOM 3999 N N . ALA A 1 500 ? -10.125 -11.926 -7.980 1.00 77.44 500 ALA A N 1
ATOM 4000 C CA . ALA A 1 500 ? -10.852 -10.659 -8.047 1.00 77.44 500 ALA A CA 1
ATOM 4001 C C . ALA A 1 500 ? -12.209 -10.822 -8.749 1.00 77.44 500 ALA A C 1
ATOM 4003 O O . ALA A 1 500 ? -13.237 -10.388 -8.231 1.00 77.44 500 ALA A O 1
ATOM 4004 N N . ARG A 1 501 ? -12.236 -11.521 -9.891 1.00 86.06 501 ARG A N 1
ATOM 4005 C CA . ARG A 1 501 ? -13.464 -11.739 -10.670 1.00 86.06 501 ARG A CA 1
ATOM 4006 C C . ARG A 1 501 ? -14.469 -12.635 -9.947 1.00 86.06 501 ARG A C 1
ATOM 4008 O O . ARG A 1 501 ? -15.658 -12.325 -9.957 1.00 86.06 501 ARG A O 1
ATOM 4015 N N . ARG A 1 502 ? -14.011 -13.676 -9.237 1.00 90.06 502 ARG A N 1
ATOM 4016 C CA . ARG A 1 502 ? -14.886 -14.529 -8.406 1.00 90.06 502 ARG A CA 1
ATOM 4017 C C . ARG A 1 502 ? -15.523 -13.740 -7.264 1.00 90.06 502 ARG A C 1
ATOM 4019 O O . ARG A 1 502 ? -16.720 -13.879 -7.021 1.00 90.06 502 ARG A O 1
ATOM 4026 N N . ALA A 1 503 ? -14.753 -12.884 -6.590 1.00 83.19 503 ALA A N 1
ATOM 4027 C CA . ALA A 1 503 ? -15.278 -12.021 -5.533 1.00 83.19 503 ALA A CA 1
ATOM 4028 C C . ALA A 1 503 ? -16.323 -11.031 -6.076 1.00 83.19 503 ALA A C 1
ATOM 4030 O O . ALA A 1 503 ? -17.410 -10.918 -5.506 1.00 83.19 503 ALA A O 1
ATOM 4031 N N . SER A 1 504 ? -16.041 -10.378 -7.211 1.00 85.00 504 SER A N 1
ATOM 4032 C CA . SER A 1 504 ? -17.009 -9.510 -7.891 1.00 85.00 504 SER A CA 1
ATOM 4033 C C . SER A 1 504 ? -18.292 -10.261 -8.240 1.00 85.00 504 SER A C 1
ATOM 4035 O O . SER A 1 504 ? -19.375 -9.769 -7.934 1.00 85.00 504 SER A O 1
ATOM 4037 N N . TRP A 1 505 ? -18.188 -11.468 -8.803 1.00 90.38 505 TRP A N 1
ATOM 4038 C CA . TRP A 1 505 ? -19.353 -12.280 -9.158 1.00 90.38 505 TRP A CA 1
ATOM 4039 C C . TRP A 1 505 ? -20.230 -12.617 -7.944 1.00 90.38 505 TRP A C 1
ATOM 4041 O O . TRP A 1 505 ? -21.447 -12.440 -8.010 1.00 90.38 505 TRP A O 1
ATOM 4051 N N . ARG A 1 506 ? -19.637 -13.020 -6.810 1.00 86.94 506 ARG A N 1
ATOM 4052 C CA . ARG A 1 506 ? -20.394 -13.296 -5.572 1.00 86.94 506 ARG A CA 1
ATOM 4053 C C . ARG A 1 506 ? -21.124 -12.060 -5.047 1.00 86.94 506 ARG A C 1
ATOM 4055 O O . ARG A 1 506 ? -22.291 -12.149 -4.669 1.00 86.94 506 ARG A O 1
ATOM 4062 N N . ILE A 1 507 ? -20.457 -10.903 -5.048 1.00 85.38 507 ILE A N 1
ATOM 4063 C CA . ILE A 1 507 ? -21.051 -9.635 -4.601 1.00 85.38 507 ILE A CA 1
ATOM 4064 C C . ILE A 1 507 ? -22.216 -9.243 -5.513 1.00 85.38 507 ILE A C 1
ATOM 4066 O O . ILE A 1 507 ? -23.300 -8.946 -5.017 1.00 85.38 507 ILE A O 1
ATOM 4070 N N . ILE A 1 508 ? -22.015 -9.276 -6.833 1.00 88.94 508 ILE A N 1
ATOM 4071 C CA . ILE A 1 508 ? -23.045 -8.918 -7.817 1.00 88.94 508 ILE A CA 1
ATOM 4072 C C . ILE A 1 508 ? -24.242 -9.861 -7.700 1.00 88.94 508 ILE A C 1
ATOM 4074 O O . ILE A 1 508 ? -25.371 -9.386 -7.649 1.00 88.94 508 ILE A O 1
ATOM 4078 N N . SER A 1 509 ? -24.004 -11.167 -7.566 1.00 87.38 509 SER A N 1
ATOM 4079 C CA . SER A 1 509 ? -25.068 -12.164 -7.391 1.00 87.38 509 SER A CA 1
ATOM 4080 C C . SER A 1 509 ? -25.871 -11.923 -6.106 1.00 87.38 509 SER A C 1
ATOM 4082 O O . SER A 1 509 ? -27.096 -12.014 -6.112 1.00 87.38 509 SER A O 1
ATOM 4084 N N . SER A 1 510 ? -25.208 -11.537 -5.007 1.00 86.69 510 SER A N 1
ATOM 4085 C CA . SER A 1 510 ? -25.891 -11.159 -3.761 1.00 86.69 510 SER A CA 1
ATOM 4086 C C . SER A 1 510 ? -26.704 -9.866 -3.904 1.00 86.69 510 SER A C 1
ATOM 4088 O O . SER A 1 510 ? -27.799 -9.757 -3.350 1.00 86.69 510 SER A O 1
ATOM 4090 N N . ILE A 1 511 ? -26.188 -8.874 -4.638 1.00 86.25 511 ILE A N 1
ATOM 4091 C CA . ILE A 1 511 ? -26.908 -7.623 -4.917 1.00 86.25 511 ILE A CA 1
ATOM 4092 C C . ILE A 1 511 ? -28.138 -7.902 -5.781 1.00 86.25 511 ILE A C 1
ATOM 4094 O O . ILE A 1 511 ? -29.210 -7.391 -5.473 1.00 86.25 511 ILE A O 1
ATOM 4098 N N . GLU A 1 512 ? -28.006 -8.731 -6.814 1.00 86.75 512 GLU A N 1
ATOM 4099 C CA . GLU A 1 512 ? -29.116 -9.125 -7.679 1.00 86.75 512 GLU A CA 1
ATOM 4100 C C . GLU A 1 512 ? -30.250 -9.752 -6.872 1.00 86.75 512 GLU A C 1
ATOM 4102 O O . GLU A 1 512 ? -31.363 -9.239 -6.912 1.00 86.75 512 GLU A O 1
ATOM 4107 N N . GLN A 1 513 ? -29.952 -10.756 -6.038 1.00 85.06 513 GLN A N 1
ATOM 4108 C CA . GLN A 1 513 ? -30.948 -11.385 -5.160 1.00 85.06 513 GLN A CA 1
ATOM 4109 C C . GLN A 1 513 ? -31.645 -10.370 -4.239 1.00 85.06 513 GLN A C 1
ATOM 4111 O O . GLN A 1 513 ? -32.852 -10.440 -4.015 1.00 85.06 513 GLN A O 1
ATOM 4116 N N . LYS A 1 514 ? -30.902 -9.396 -3.697 1.00 85.19 514 LYS A N 1
ATOM 4117 C CA . LYS A 1 514 ? -31.471 -8.350 -2.830 1.00 85.19 514 LYS A CA 1
ATOM 4118 C C . LYS A 1 514 ? -32.361 -7.365 -3.586 1.00 85.19 514 LYS A C 1
ATOM 4120 O O . LYS A 1 514 ? -33.314 -6.860 -2.995 1.00 85.19 514 LYS A O 1
ATOM 4125 N N . GLU A 1 515 ? -32.038 -7.050 -4.836 1.00 83.94 515 GLU A N 1
ATOM 4126 C CA . GLU A 1 515 ? -32.792 -6.092 -5.651 1.00 83.94 515 GLU A CA 1
ATOM 4127 C C . GLU A 1 515 ? -33.995 -6.735 -6.358 1.00 83.94 515 GLU A C 1
ATOM 4129 O O . GLU A 1 515 ? -35.018 -6.063 -6.506 1.00 83.94 515 GLU A O 1
ATOM 4134 N N . GLU A 1 516 ? -33.943 -8.031 -6.697 1.00 81.62 516 GLU A N 1
ATOM 4135 C CA . GLU A 1 516 ? -35.113 -8.796 -7.170 1.00 81.62 516 GLU A CA 1
ATOM 4136 C C . GLU A 1 516 ? -36.272 -8.708 -6.171 1.00 81.62 516 GLU A C 1
ATOM 4138 O O . GLU A 1 516 ? -37.411 -8.447 -6.555 1.00 81.62 516 GLU A O 1
ATOM 4143 N N . ASN A 1 517 ? -35.964 -8.773 -4.874 1.00 74.62 517 ASN A N 1
ATOM 4144 C CA . ASN A 1 517 ? -36.947 -8.659 -3.795 1.00 74.62 517 ASN A CA 1
ATOM 4145 C C . ASN A 1 517 ? -37.563 -7.252 -3.636 1.00 74.62 517 ASN A C 1
ATOM 4147 O O . ASN A 1 517 ? -38.529 -7.091 -2.892 1.00 74.62 517 ASN A O 1
ATOM 4151 N N . LYS A 1 518 ? -37.021 -6.220 -4.302 1.00 78.19 518 LYS A N 1
ATOM 4152 C CA . LYS A 1 518 ? -37.468 -4.816 -4.180 1.00 78.19 518 LYS A CA 1
ATOM 4153 C C . LYS A 1 518 ? -38.233 -4.292 -5.401 1.00 78.19 518 LYS A C 1
ATOM 4155 O O . LYS A 1 518 ? -38.717 -3.163 -5.356 1.00 78.19 518 LYS A O 1
ATOM 4160 N N . GLY A 1 519 ? -38.343 -5.072 -6.481 1.00 66.25 519 GLY A N 1
ATOM 4161 C CA . GLY A 1 519 ? -39.191 -4.749 -7.640 1.00 66.25 519 GLY A CA 1
ATOM 4162 C C . GLY A 1 519 ? -38.702 -3.610 -8.554 1.00 66.25 519 GLY A C 1
ATOM 4163 O O . GLY A 1 519 ? -39.508 -3.020 -9.269 1.00 66.25 519 GLY A O 1
ATOM 4164 N N . ALA A 1 520 ? -37.407 -3.269 -8.554 1.00 69.19 520 ALA A N 1
ATOM 4165 C CA . ALA A 1 520 ? -36.847 -2.209 -9.406 1.00 69.19 520 ALA A CA 1
ATOM 4166 C C . ALA A 1 520 ? -36.277 -2.754 -10.740 1.00 69.19 520 ALA A C 1
ATOM 4168 O O . ALA A 1 520 ? -35.064 -2.925 -10.881 1.00 69.19 520 ALA A O 1
ATOM 4169 N N . GLU A 1 521 ? -37.136 -2.984 -11.741 1.00 71.50 521 GLU A N 1
ATOM 4170 C CA . GLU A 1 521 ? -36.793 -3.675 -13.007 1.00 71.50 521 GLU A CA 1
ATOM 4171 C C . GLU A 1 521 ? -35.594 -3.082 -13.779 1.00 71.50 521 GLU A C 1
ATOM 4173 O O . GLU A 1 521 ? -34.727 -3.820 -14.241 1.00 71.50 521 GLU A O 1
ATOM 4178 N N . GLY A 1 522 ? -35.484 -1.751 -13.886 1.00 71.94 522 GLY A N 1
ATOM 4179 C CA . GLY A 1 522 ? -34.412 -1.116 -14.672 1.00 71.94 522 GLY A CA 1
ATOM 4180 C C . GLY A 1 522 ? -33.004 -1.278 -14.079 1.00 71.94 522 GLY A C 1
ATOM 4181 O O . GLY A 1 522 ? -32.025 -1.381 -14.815 1.00 71.94 522 GLY A O 1
ATOM 4182 N N . LYS A 1 523 ? -32.884 -1.334 -12.745 1.00 78.38 523 LYS A N 1
ATOM 4183 C CA . LYS A 1 523 ? -31.597 -1.598 -12.075 1.00 78.38 523 LYS A CA 1
ATOM 4184 C C . LYS A 1 523 ? -31.199 -3.062 -12.209 1.00 78.38 523 LYS A C 1
ATOM 4186 O O . LYS A 1 523 ? -30.016 -3.362 -12.346 1.00 78.38 523 LYS A O 1
ATOM 4191 N N . LEU A 1 524 ? -32.190 -3.949 -12.187 1.00 85.12 524 LEU A N 1
ATOM 4192 C CA . LEU A 1 524 ? -31.988 -5.386 -12.270 1.00 85.12 524 LEU A CA 1
ATOM 4193 C C . LEU A 1 524 ? -31.387 -5.804 -13.617 1.00 85.12 524 LEU A C 1
ATOM 4195 O O . LEU A 1 524 ? -30.464 -6.613 -13.647 1.00 85.12 524 LEU A O 1
ATOM 4199 N N . GLU A 1 525 ? -31.840 -5.197 -14.716 1.00 87.50 525 GLU A N 1
ATOM 4200 C CA . GLU A 1 525 ? -31.277 -5.450 -16.048 1.00 87.50 525 GLU A CA 1
ATOM 4201 C C . GLU A 1 525 ? -29.789 -5.073 -16.125 1.00 87.50 525 GLU A C 1
ATOM 4203 O O . GLU A 1 525 ? -28.964 -5.858 -16.588 1.00 87.50 525 GLU A O 1
ATOM 4208 N N . MET A 1 526 ? -29.411 -3.908 -15.587 1.00 86.56 526 MET A N 1
ATOM 4209 C CA . MET A 1 526 ? -28.008 -3.480 -15.543 1.00 86.56 526 MET A CA 1
ATOM 4210 C C . MET A 1 526 ? -27.143 -4.425 -14.690 1.00 86.56 526 MET A C 1
ATOM 4212 O O . MET A 1 526 ? -26.015 -4.744 -15.069 1.00 86.56 526 MET A O 1
ATOM 4216 N N . ILE A 1 527 ? -27.675 -4.903 -13.558 1.00 88.50 527 ILE A N 1
ATOM 4217 C CA . ILE A 1 527 ? -26.996 -5.877 -12.690 1.00 88.50 527 ILE A CA 1
ATOM 4218 C C . ILE A 1 527 ? -26.773 -7.199 -13.436 1.00 88.50 527 ILE A C 1
ATOM 4220 O O . ILE A 1 527 ? -25.659 -7.721 -13.418 1.00 88.50 527 ILE A O 1
ATOM 4224 N N . ARG A 1 528 ? -27.792 -7.708 -14.140 1.00 90.56 528 ARG A N 1
ATOM 4225 C CA . ARG A 1 528 ? -27.708 -8.946 -14.932 1.00 90.56 528 ARG A CA 1
ATOM 4226 C C . ARG A 1 528 ? -26.700 -8.847 -16.069 1.00 90.56 528 ARG A C 1
ATOM 4228 O O . ARG A 1 528 ? -25.910 -9.771 -16.261 1.00 90.56 528 ARG A O 1
ATOM 4235 N N . GLN A 1 529 ? -26.682 -7.726 -16.790 1.00 91.12 529 GLN A N 1
ATOM 4236 C CA . GLN A 1 529 ? -25.694 -7.478 -17.844 1.00 91.12 529 GLN A CA 1
ATOM 4237 C C . GLN A 1 529 ? -24.271 -7.483 -17.282 1.00 91.12 529 GLN A C 1
ATOM 4239 O O . GLN A 1 529 ? -23.392 -8.154 -17.827 1.00 91.12 529 GLN A O 1
ATOM 4244 N N . TYR A 1 530 ? -24.054 -6.806 -16.151 1.00 90.00 530 TYR A N 1
ATOM 4245 C CA . TYR A 1 530 ? -22.745 -6.784 -15.506 1.00 90.00 530 TYR A CA 1
ATOM 4246 C C . TYR A 1 530 ? -22.342 -8.165 -14.966 1.00 90.00 530 TYR A C 1
ATOM 4248 O O . TYR A 1 530 ? -21.203 -8.588 -15.163 1.00 90.00 530 TYR A O 1
ATOM 4256 N N . ARG A 1 531 ? -23.278 -8.923 -14.374 1.00 92.38 531 ARG A N 1
ATOM 4257 C CA . ARG A 1 531 ? -23.040 -10.315 -13.957 1.00 92.38 531 ARG A CA 1
ATOM 4258 C C . ARG A 1 531 ? -22.612 -11.181 -15.140 1.00 92.38 531 ARG A C 1
ATOM 4260 O O . ARG A 1 531 ? -21.609 -11.879 -15.039 1.00 92.38 531 ARG A O 1
ATOM 4267 N N . SER A 1 532 ? -23.321 -11.091 -16.267 1.00 92.69 532 SER A N 1
ATOM 4268 C CA . SER A 1 532 ? -23.012 -11.857 -17.481 1.00 92.69 532 SER A CA 1
ATOM 4269 C C . SER A 1 532 ? -21.627 -11.525 -18.045 1.00 92.69 532 SER A C 1
ATOM 4271 O O . SER A 1 532 ? -20.897 -12.425 -18.467 1.00 92.69 532 SER A O 1
ATOM 4273 N N . GLN A 1 533 ? -21.220 -10.252 -17.996 1.00 92.88 533 GLN A N 1
ATOM 4274 C CA . GLN A 1 533 ? -19.863 -9.853 -18.364 1.00 92.88 533 GLN A CA 1
ATOM 4275 C C . GLN A 1 533 ? -18.819 -10.512 -17.451 1.00 92.88 533 GLN A C 1
ATOM 4277 O O . GLN A 1 533 ? -17.859 -11.099 -17.951 1.00 92.88 533 GLN A O 1
ATOM 4282 N N . VAL A 1 534 ? -19.020 -10.470 -16.130 1.00 91.44 534 VAL A N 1
ATOM 4283 C CA . VAL A 1 534 ? -18.100 -11.098 -15.168 1.00 91.44 534 VAL A CA 1
ATOM 4284 C C . VAL A 1 534 ? -18.044 -12.620 -15.352 1.00 91.44 534 VAL A C 1
ATOM 4286 O O . VAL A 1 534 ? -16.959 -13.195 -15.323 1.00 91.44 534 VAL A O 1
ATOM 4289 N N . GLU A 1 535 ? -19.178 -13.283 -15.596 1.00 94.56 535 GLU A N 1
ATOM 4290 C CA . GLU A 1 535 ? -19.237 -14.724 -15.891 1.00 94.56 535 GLU A CA 1
ATOM 4291 C C . GLU A 1 535 ? -18.464 -15.088 -17.162 1.00 94.56 535 GLU A C 1
ATOM 4293 O O . GLU A 1 535 ? -17.777 -16.111 -17.198 1.00 94.56 535 GLU A O 1
ATOM 4298 N N . LYS A 1 536 ? -18.544 -14.253 -18.207 1.00 94.88 536 LYS A N 1
ATOM 4299 C CA . LYS A 1 536 ? -17.752 -14.438 -19.426 1.00 94.88 536 LYS A CA 1
ATOM 4300 C C . LYS A 1 536 ? -16.257 -14.324 -19.131 1.00 94.88 536 LYS A C 1
ATOM 4302 O O . LYS A 1 536 ? -15.511 -15.219 -19.508 1.00 94.88 536 LYS A O 1
ATOM 4307 N N . GLU A 1 537 ? -15.834 -13.281 -18.416 1.00 92.75 537 GLU A N 1
ATOM 4308 C CA . GLU A 1 537 ? -14.428 -13.102 -18.032 1.00 92.75 537 GLU A CA 1
ATOM 4309 C C . GLU A 1 537 ? -13.912 -14.284 -17.195 1.00 92.75 537 GLU A C 1
ATOM 4311 O O . GLU A 1 537 ? -12.824 -14.795 -17.454 1.00 92.75 537 GLU A O 1
ATOM 4316 N N . LEU A 1 538 ? -14.708 -14.775 -16.237 1.00 93.25 538 LEU A N 1
ATOM 4317 C CA . LEU A 1 538 ? -14.380 -15.968 -15.449 1.00 93.25 538 LEU A CA 1
ATOM 4318 C C . LEU A 1 538 ? -14.224 -17.216 -16.318 1.00 93.25 538 LEU A C 1
ATOM 4320 O O . LEU A 1 538 ? -13.274 -17.980 -16.126 1.00 93.25 538 LEU A O 1
ATOM 4324 N N . ARG A 1 539 ? -15.140 -17.424 -17.271 1.00 95.69 539 ARG A N 1
ATOM 4325 C CA . ARG A 1 539 ? -15.086 -18.554 -18.204 1.00 95.69 539 ARG A CA 1
ATOM 4326 C C . ARG A 1 539 ? -13.832 -18.492 -19.072 1.00 95.69 539 ARG A C 1
ATOM 4328 O O . ARG A 1 539 ? -13.159 -19.511 -19.203 1.00 95.69 539 ARG A O 1
ATOM 4335 N N . ASP A 1 540 ? -13.501 -17.316 -19.599 1.00 95.44 540 ASP A N 1
ATOM 4336 C CA . ASP A 1 540 ? -12.325 -17.106 -20.446 1.00 95.44 540 ASP A CA 1
ATOM 4337 C C . ASP A 1 540 ? -11.025 -17.386 -19.667 1.00 95.44 540 ASP A C 1
ATOM 4339 O O . ASP A 1 540 ? -10.164 -18.116 -20.158 1.00 95.44 540 ASP A O 1
ATOM 4343 N N . ILE A 1 541 ? -10.912 -16.909 -18.417 1.00 93.94 541 ILE A N 1
ATOM 4344 C CA . ILE A 1 541 ? -9.752 -17.188 -17.547 1.00 93.94 541 ILE A CA 1
ATOM 4345 C C . ILE A 1 541 ? -9.616 -18.691 -17.268 1.00 93.94 541 ILE A C 1
ATOM 4347 O O . ILE A 1 541 ? -8.514 -19.232 -17.348 1.00 93.94 541 ILE A O 1
ATOM 4351 N N . CYS A 1 542 ? -10.721 -19.372 -16.937 1.00 95.81 542 CYS A N 1
ATOM 4352 C CA . CYS A 1 542 ? -10.700 -20.813 -16.676 1.00 95.81 542 CYS A CA 1
ATOM 4353 C C . CYS A 1 542 ? -10.308 -21.604 -17.928 1.00 95.81 542 CYS A C 1
ATOM 4355 O O . CYS A 1 542 ? -9.487 -22.513 -17.841 1.00 95.81 542 CYS A O 1
ATOM 4357 N N . ALA A 1 543 ? -10.865 -21.259 -19.090 1.00 96.44 543 ALA A N 1
ATOM 4358 C CA . ALA A 1 543 ? -10.535 -21.920 -20.348 1.00 96.44 543 ALA A CA 1
ATOM 4359 C C . ALA A 1 543 ? -9.050 -21.755 -20.715 1.00 96.44 543 ALA A C 1
ATOM 4361 O O . ALA A 1 543 ? -8.433 -22.712 -21.184 1.00 96.44 543 ALA A O 1
ATOM 4362 N N . ASP A 1 544 ? -8.469 -20.578 -20.460 1.00 96.00 544 ASP A N 1
ATOM 4363 C CA . ASP A 1 544 ? -7.059 -20.293 -20.737 1.00 96.00 544 ASP A CA 1
ATOM 4364 C C . ASP A 1 544 ? -6.121 -21.199 -19.921 1.00 96.00 544 ASP A C 1
ATOM 4366 O O . ASP A 1 544 ? -5.347 -21.966 -20.497 1.00 96.00 544 ASP A O 1
ATOM 4370 N N . ILE A 1 545 ? -6.246 -21.215 -18.586 1.00 95.94 545 ILE A N 1
ATOM 4371 C CA . ILE A 1 545 ? -5.393 -22.063 -17.732 1.00 95.94 545 ILE A CA 1
ATOM 4372 C C . ILE A 1 545 ? -5.628 -23.555 -17.950 1.00 95.94 545 ILE A C 1
ATOM 4374 O O . ILE A 1 545 ? -4.663 -24.315 -17.974 1.00 95.94 545 ILE A O 1
ATOM 4378 N N . LEU A 1 546 ? -6.877 -23.993 -18.135 1.00 97.50 546 LEU A N 1
ATOM 4379 C CA . LEU A 1 546 ? -7.171 -25.397 -18.435 1.00 97.50 546 LEU A CA 1
ATOM 4380 C C . LEU A 1 546 ? -6.499 -25.814 -19.750 1.00 97.50 546 LEU A C 1
ATOM 4382 O O . LEU A 1 546 ? -5.909 -26.890 -19.825 1.00 97.50 546 LEU A O 1
ATOM 4386 N N . GLY A 1 547 ? -6.495 -24.925 -20.749 1.00 97.12 547 GLY A N 1
ATOM 4387 C CA . GLY A 1 547 ? -5.760 -25.118 -21.993 1.00 97.12 547 GLY A CA 1
ATOM 4388 C C . GLY A 1 547 ? -4.247 -25.233 -21.788 1.00 97.12 547 GLY A C 1
ATOM 4389 O O . GLY A 1 547 ? -3.627 -26.109 -22.386 1.00 97.12 547 GLY A O 1
ATOM 4390 N N . VAL A 1 548 ? -3.652 -24.388 -20.941 1.00 96.62 548 VAL A N 1
ATOM 4391 C CA . VAL A 1 548 ? -2.212 -24.443 -20.620 1.00 96.62 548 VAL A CA 1
ATOM 4392 C C . VAL A 1 548 ? -1.856 -25.726 -19.859 1.00 96.62 548 VAL A C 1
ATOM 4394 O O . VAL A 1 548 ? -0.855 -26.372 -20.175 1.00 96.62 548 VAL A O 1
ATOM 4397 N N . LEU A 1 549 ? -2.685 -26.126 -18.890 1.00 97.12 549 LEU A N 1
ATOM 4398 C CA . LEU A 1 549 ? -2.497 -27.347 -18.105 1.00 97.12 549 LEU A CA 1
ATOM 4399 C C . LEU A 1 549 ? -2.514 -28.591 -18.994 1.00 97.12 549 LEU A C 1
ATOM 4401 O O . LEU A 1 549 ? -1.603 -29.410 -18.908 1.00 97.12 549 LEU A O 1
ATOM 4405 N N . ASP A 1 550 ? -3.516 -28.703 -19.865 1.00 97.06 550 ASP A N 1
ATOM 4406 C CA . ASP A 1 550 ? -3.721 -29.899 -20.684 1.00 97.06 550 ASP A CA 1
ATOM 4407 C C . ASP A 1 550 ? -2.733 -30.012 -21.845 1.00 97.06 550 ASP A C 1
ATOM 4409 O O . ASP A 1 550 ? -2.341 -31.122 -22.203 1.00 97.06 550 ASP A O 1
ATOM 4413 N N . LYS A 1 551 ? -2.322 -28.883 -22.435 1.00 96.56 551 LYS A N 1
ATOM 4414 C CA . LYS A 1 551 ? -1.412 -28.883 -23.590 1.00 96.56 551 LYS A CA 1
ATOM 4415 C C . LYS A 1 551 ? 0.059 -28.966 -23.203 1.00 96.56 551 LYS A C 1
ATOM 4417 O O . LYS A 1 551 ? 0.805 -29.621 -23.920 1.00 96.56 551 LYS A O 1
ATOM 4422 N N . HIS A 1 552 ? 0.456 -28.306 -22.114 1.00 96.44 552 HIS A N 1
ATOM 4423 C CA . HIS A 1 552 ? 1.868 -28.063 -21.808 1.00 96.44 552 HIS A CA 1
ATOM 4424 C C . HIS A 1 552 ? 2.285 -28.647 -20.452 1.00 96.44 552 HIS A C 1
ATOM 4426 O O . HIS A 1 552 ? 3.228 -29.425 -20.367 1.00 96.44 552 HIS A O 1
ATOM 4432 N N . LEU A 1 553 ? 1.572 -28.326 -19.367 1.00 95.81 553 LEU A N 1
ATOM 4433 C CA . LEU A 1 553 ? 2.101 -28.568 -18.014 1.00 95.81 553 LEU A CA 1
ATOM 4434 C C . LEU A 1 553 ? 1.929 -30.006 -17.517 1.00 95.81 553 LEU A C 1
ATOM 4436 O O . LEU A 1 553 ? 2.882 -30.598 -17.015 1.00 95.81 553 LEU A O 1
ATOM 4440 N N . ILE A 1 554 ? 0.729 -30.580 -17.645 1.00 96.12 554 ILE A N 1
ATOM 4441 C CA . ILE A 1 554 ? 0.459 -31.960 -17.216 1.00 96.12 554 ILE A CA 1
ATOM 4442 C C . ILE A 1 554 ? 1.287 -32.966 -18.036 1.00 96.12 554 ILE A C 1
ATOM 4444 O O . ILE A 1 554 ? 1.872 -33.858 -17.417 1.00 96.12 554 ILE A O 1
ATOM 4448 N N . PRO A 1 555 ? 1.397 -32.844 -19.378 1.00 95.94 555 PRO A N 1
ATOM 4449 C CA . PRO A 1 555 ? 2.237 -33.742 -20.173 1.00 95.94 555 PRO A CA 1
ATOM 4450 C C . PRO A 1 555 ? 3.728 -33.695 -19.810 1.00 95.94 555 PRO A C 1
ATOM 4452 O O . PRO A 1 555 ? 4.392 -34.728 -19.868 1.00 95.94 555 PRO A O 1
ATOM 4455 N N . CYS A 1 556 ? 4.247 -32.526 -19.419 1.00 93.31 556 CYS A N 1
ATOM 4456 C CA . CYS A 1 556 ? 5.664 -32.343 -19.090 1.00 93.31 556 CYS A CA 1
ATOM 4457 C C . CYS A 1 556 ? 6.010 -32.631 -17.619 1.00 93.31 556 CYS A C 1
ATOM 4459 O O . CYS A 1 556 ? 7.188 -32.673 -17.271 1.00 93.31 556 CYS A O 1
ATOM 4461 N N . ALA A 1 557 ? 5.023 -32.841 -16.745 1.00 93.62 557 ALA A N 1
ATOM 4462 C CA . ALA A 1 557 ? 5.255 -33.108 -15.328 1.00 93.62 557 ALA A CA 1
ATOM 4463 C C . ALA A 1 557 ? 5.870 -34.500 -15.104 1.00 93.62 557 ALA A C 1
ATOM 4465 O O . ALA A 1 557 ? 5.225 -35.525 -15.354 1.00 93.62 557 ALA A O 1
ATOM 4466 N N . SER A 1 558 ? 7.095 -34.554 -14.573 1.00 91.56 558 SER A N 1
ATOM 4467 C CA . SER A 1 558 ? 7.794 -35.824 -14.344 1.00 91.56 558 SER A CA 1
ATOM 4468 C C . SER A 1 558 ? 7.599 -36.354 -12.921 1.00 91.56 558 SER A C 1
ATOM 4470 O O . SER A 1 558 ? 7.425 -37.562 -12.734 1.00 91.56 558 SER A O 1
ATOM 4472 N N . THR A 1 559 ? 7.531 -35.459 -11.932 1.00 92.44 559 THR A N 1
ATOM 4473 C CA . THR A 1 559 ? 7.417 -35.807 -10.506 1.00 92.44 559 THR A CA 1
ATOM 4474 C C . THR A 1 559 ? 5.963 -35.943 -10.039 1.00 92.44 559 THR A C 1
ATOM 4476 O O . THR A 1 559 ? 5.063 -35.273 -10.559 1.00 92.44 559 THR A O 1
ATOM 4479 N N . GLY A 1 560 ? 5.716 -36.776 -9.020 1.00 92.25 560 GLY A N 1
ATOM 4480 C CA . GLY A 1 560 ? 4.416 -36.851 -8.344 1.00 92.25 560 GLY A CA 1
ATOM 4481 C C . GLY A 1 560 ? 3.966 -35.508 -7.795 1.00 92.25 560 GLY A C 1
ATOM 4482 O O . GLY A 1 560 ? 2.802 -35.145 -7.930 1.00 92.25 560 GLY A O 1
ATOM 4483 N N . GLU A 1 561 ? 4.900 -34.720 -7.265 1.00 91.44 561 GLU A N 1
ATOM 4484 C CA . GLU A 1 561 ? 4.616 -33.381 -6.763 1.00 91.44 561 GLU A CA 1
ATOM 4485 C C . GLU A 1 561 ? 4.058 -32.459 -7.862 1.00 91.44 561 GLU A C 1
ATOM 4487 O O . GLU A 1 561 ? 2.974 -31.894 -7.695 1.00 91.44 561 GLU A O 1
ATOM 4492 N N . SER A 1 562 ? 4.746 -32.355 -9.007 1.00 92.31 562 SER A N 1
ATOM 4493 C CA . SER A 1 562 ? 4.296 -31.569 -10.164 1.00 92.31 562 SER A CA 1
ATOM 4494 C C . SER A 1 562 ? 2.939 -32.052 -10.682 1.00 92.31 562 SER A C 1
ATOM 4496 O O . SER A 1 562 ? 2.039 -31.244 -10.917 1.00 92.31 562 SER A O 1
ATOM 4498 N N . LYS A 1 563 ? 2.747 -33.372 -10.815 1.00 95.75 563 LYS A N 1
ATOM 4499 C CA . LYS A 1 563 ? 1.481 -33.950 -11.294 1.00 95.75 563 LYS A CA 1
ATOM 4500 C C . LYS A 1 563 ? 0.324 -33.635 -10.355 1.00 95.75 563 LYS A C 1
ATOM 4502 O O . LYS A 1 563 ? -0.705 -33.136 -10.809 1.00 95.75 563 LYS A O 1
ATOM 4507 N N . VAL A 1 564 ? 0.487 -33.889 -9.055 1.00 95.81 564 VAL A N 1
ATOM 4508 C CA . VAL A 1 564 ? -0.543 -33.596 -8.048 1.00 95.81 564 VAL A CA 1
ATOM 4509 C C . VAL A 1 564 ? -0.860 -32.105 -8.050 1.00 95.81 564 VAL A C 1
ATOM 4511 O O . VAL A 1 564 ? -2.034 -31.744 -8.041 1.00 95.81 564 VAL A O 1
ATOM 4514 N N . PHE A 1 565 ? 0.156 -31.242 -8.136 1.00 94.00 565 PHE A N 1
ATOM 4515 C CA . PHE A 1 565 ? -0.028 -29.795 -8.214 1.00 94.00 565 PHE A CA 1
ATOM 4516 C C . PHE A 1 565 ? -0.901 -29.385 -9.411 1.00 94.00 565 PHE A C 1
ATOM 4518 O O . PHE A 1 565 ? -1.900 -28.682 -9.229 1.00 94.00 565 PHE A O 1
ATOM 4525 N N . TYR A 1 566 ? -0.580 -29.851 -10.622 1.00 96.75 566 TYR A N 1
ATOM 4526 C CA . TYR A 1 566 ? -1.314 -29.474 -11.834 1.00 96.75 566 TYR A CA 1
ATOM 4527 C C . TYR A 1 566 ? -2.711 -30.096 -11.916 1.00 96.75 566 TYR A C 1
ATOM 4529 O O . TYR A 1 566 ? -3.657 -29.396 -12.276 1.00 96.75 566 TYR A O 1
ATOM 4537 N N . TYR A 1 567 ? -2.894 -31.363 -11.529 1.00 97.94 567 TYR A N 1
ATOM 4538 C CA . TYR A 1 567 ? -4.229 -31.973 -11.487 1.00 97.94 567 TYR A CA 1
ATOM 4539 C C . TYR A 1 567 ? -5.119 -31.338 -10.421 1.00 97.94 567 TYR A C 1
ATOM 4541 O O . TYR A 1 567 ? -6.302 -31.098 -10.664 1.00 97.94 567 TYR A O 1
ATOM 4549 N N . LYS A 1 568 ? -4.552 -30.998 -9.260 1.00 96.12 568 LYS A N 1
ATOM 4550 C CA . LYS A 1 568 ? -5.256 -30.225 -8.238 1.00 96.12 568 LYS A CA 1
ATOM 4551 C C . LYS A 1 568 ? -5.684 -28.864 -8.793 1.00 96.12 568 LYS A C 1
ATOM 4553 O O . LYS A 1 568 ? -6.844 -28.492 -8.635 1.00 96.12 568 LYS A O 1
ATOM 4558 N N . MET A 1 569 ? -4.779 -28.145 -9.462 1.00 95.25 569 MET A N 1
ATOM 4559 C CA . MET A 1 569 ? -5.089 -26.863 -10.100 1.00 95.25 569 MET A CA 1
ATOM 4560 C C . MET A 1 569 ? -6.198 -27.027 -11.148 1.00 95.25 569 MET A C 1
ATOM 4562 O O . MET A 1 569 ? -7.173 -26.283 -11.125 1.00 95.25 569 MET A O 1
ATOM 4566 N N . LYS A 1 570 ? -6.130 -28.056 -11.999 1.00 97.88 570 LYS A N 1
ATOM 4567 C CA . LYS A 1 570 ? -7.190 -28.395 -12.960 1.00 97.88 570 LYS A CA 1
ATOM 4568 C C . LYS A 1 570 ? -8.546 -28.603 -12.271 1.00 97.88 570 LYS A C 1
ATOM 4570 O O . LYS A 1 570 ? -9.551 -28.039 -12.706 1.00 97.88 570 LYS A O 1
ATOM 4575 N N . GLY A 1 571 ? -8.565 -29.358 -11.171 1.00 96.81 571 GLY A N 1
ATOM 4576 C CA . GLY A 1 571 ? -9.755 -29.566 -10.341 1.00 96.81 571 GLY A CA 1
ATOM 4577 C C . GLY A 1 571 ? -10.320 -28.259 -9.787 1.00 96.81 571 GLY A C 1
ATOM 4578 O O . GLY A 1 571 ? -11.528 -28.036 -9.877 1.00 96.81 571 GLY A O 1
ATOM 4579 N N . ASP A 1 572 ? -9.446 -27.369 -9.307 1.00 95.19 572 ASP A N 1
ATOM 4580 C CA . ASP A 1 572 ? -9.809 -26.046 -8.792 1.00 95.19 572 ASP A CA 1
ATOM 4581 C C . ASP A 1 572 ? -10.483 -25.175 -9.869 1.00 95.19 572 ASP A C 1
ATOM 4583 O O . ASP A 1 572 ? -11.535 -24.595 -9.607 1.00 95.19 572 ASP A O 1
ATOM 4587 N N . TYR A 1 573 ? -9.944 -25.116 -11.092 1.00 96.00 573 TYR A N 1
ATOM 4588 C CA . TYR A 1 573 ? -10.522 -24.282 -12.159 1.00 96.00 573 TYR A CA 1
ATOM 4589 C C . TYR A 1 573 ? -11.830 -24.831 -12.728 1.00 96.00 573 TYR A C 1
ATOM 4591 O O . TYR A 1 573 ? -12.755 -24.060 -12.985 1.00 96.00 573 TYR A O 1
ATOM 4599 N N . HIS A 1 574 ? -11.973 -26.152 -12.839 1.00 97.69 574 HIS A N 1
ATOM 4600 C CA . HIS A 1 574 ? -13.278 -26.741 -13.146 1.00 97.69 574 HIS A CA 1
ATOM 4601 C C . HIS A 1 574 ? -14.293 -26.518 -12.022 1.00 97.69 574 HIS A C 1
ATOM 4603 O O . HIS A 1 574 ? -15.468 -26.274 -12.296 1.00 97.69 574 HIS A O 1
ATOM 4609 N N . ARG A 1 575 ? -13.848 -26.531 -10.760 1.00 95.81 575 ARG A N 1
ATOM 4610 C CA . ARG A 1 575 ? -14.709 -26.192 -9.628 1.00 95.81 575 ARG A CA 1
ATOM 4611 C C . ARG A 1 575 ? -15.221 -24.760 -9.734 1.00 95.81 575 ARG A C 1
ATOM 4613 O O . ARG A 1 575 ? -16.416 -24.548 -9.573 1.00 95.81 575 ARG A O 1
ATOM 4620 N N . TYR A 1 576 ? -14.351 -23.801 -10.058 1.00 94.31 576 TYR A N 1
ATOM 4621 C CA . TYR A 1 576 ? -14.757 -22.408 -10.260 1.00 94.31 576 TYR A CA 1
ATOM 4622 C C . TYR A 1 576 ? -15.778 -22.261 -11.389 1.00 94.31 576 TYR A C 1
ATOM 4624 O O . TYR A 1 576 ? -16.741 -21.522 -11.224 1.00 94.31 576 TYR A O 1
ATOM 4632 N N . LEU A 1 577 ? -15.620 -22.988 -12.501 1.00 94.75 577 LEU A N 1
ATOM 4633 C CA . LEU A 1 577 ? -16.632 -23.029 -13.564 1.00 94.75 577 LEU A CA 1
ATOM 4634 C C . LEU A 1 577 ? -17.983 -23.544 -13.045 1.00 94.75 577 LEU A C 1
ATOM 4636 O O . LEU A 1 577 ? -19.025 -22.975 -13.366 1.00 94.75 577 LEU A O 1
ATOM 4640 N N . ALA A 1 578 ? -17.975 -24.586 -12.209 1.00 95.25 578 ALA A N 1
ATOM 4641 C CA . ALA A 1 578 ? -19.190 -25.162 -11.636 1.00 95.25 578 ALA A CA 1
ATOM 4642 C C . ALA A 1 578 ? -19.912 -24.229 -10.640 1.00 95.25 578 ALA A C 1
ATOM 4644 O O . ALA A 1 578 ? -21.109 -24.412 -10.417 1.00 95.25 578 ALA A O 1
ATOM 4645 N N . GLU A 1 579 ? -19.223 -23.236 -10.058 1.00 91.31 579 GLU A N 1
ATOM 4646 C CA . GLU A 1 579 ? -19.818 -22.270 -9.116 1.00 91.31 579 GLU A CA 1
ATOM 4647 C C . GLU A 1 579 ? -20.894 -21.397 -9.777 1.00 91.31 579 GLU A C 1
ATOM 4649 O O . GLU A 1 579 ? -21.915 -21.117 -9.150 1.00 91.31 579 GLU A O 1
ATOM 4654 N N . PHE A 1 580 ? -20.685 -20.991 -11.033 1.00 90.62 580 PHE A N 1
ATOM 4655 C CA . PHE A 1 580 ? -21.560 -20.045 -11.737 1.00 90.62 580 PHE A CA 1
ATOM 4656 C C . PHE A 1 580 ? -22.227 -20.615 -12.995 1.00 90.62 580 PHE A C 1
ATOM 4658 O O . PHE A 1 580 ? -23.152 -20.007 -13.531 1.00 90.62 580 PHE A O 1
ATOM 4665 N N . ALA A 1 581 ? -21.785 -21.774 -13.489 1.00 92.19 581 ALA A N 1
ATOM 4666 C CA . ALA A 1 581 ? -22.450 -22.448 -14.597 1.00 92.19 581 ALA A CA 1
ATOM 4667 C C . ALA A 1 581 ? -23.853 -22.954 -14.205 1.00 92.19 581 ALA A C 1
ATOM 4669 O O . ALA A 1 581 ? -24.160 -23.199 -13.035 1.00 92.19 581 ALA A O 1
ATOM 4670 N N . ILE A 1 582 ? -24.709 -23.163 -15.210 1.00 89.62 582 ILE A N 1
ATOM 4671 C CA . ILE A 1 582 ? -26.102 -23.603 -15.042 1.00 89.62 582 ILE A CA 1
ATOM 4672 C C . ILE A 1 582 ? -26.361 -24.816 -15.945 1.00 89.62 582 ILE A C 1
ATOM 4674 O O . ILE A 1 582 ? -25.734 -24.976 -16.990 1.00 89.62 582 ILE A O 1
ATOM 4678 N N . GLY A 1 583 ? -27.292 -25.688 -15.551 1.00 92.75 583 GLY A N 1
ATOM 4679 C CA . GLY A 1 583 ? -27.758 -26.786 -16.399 1.00 92.75 583 GLY A CA 1
ATOM 4680 C C . GLY A 1 583 ? -26.673 -27.827 -16.683 1.00 92.75 583 GLY A C 1
ATOM 4681 O O . GLY A 1 583 ? -26.051 -28.346 -15.754 1.00 92.75 583 GLY A O 1
ATOM 4682 N N . ASN A 1 584 ? -26.479 -28.165 -17.960 1.00 93.06 584 ASN A N 1
ATOM 4683 C CA . ASN A 1 584 ? -25.515 -29.187 -18.378 1.00 93.06 584 ASN A CA 1
ATOM 4684 C C . ASN A 1 584 ? -24.064 -28.736 -18.181 1.00 93.06 584 ASN A C 1
ATOM 4686 O O . ASN A 1 584 ? -23.267 -29.526 -17.685 1.00 93.06 584 ASN A O 1
ATOM 4690 N N . ASP A 1 585 ? -23.755 -27.465 -18.444 1.00 91.94 585 ASP A N 1
ATOM 4691 C CA . ASP A 1 585 ? -22.409 -26.906 -18.268 1.00 91.94 585 ASP A CA 1
ATOM 4692 C C . ASP A 1 585 ? -21.928 -27.047 -16.815 1.00 91.94 585 ASP A C 1
ATOM 4694 O O . ASP A 1 585 ? -20.768 -27.365 -16.558 1.00 91.94 585 ASP A O 1
ATOM 4698 N N . ARG A 1 586 ? -22.836 -26.871 -15.840 1.00 94.38 586 ARG A N 1
ATOM 4699 C CA . ARG A 1 586 ? -22.525 -27.086 -14.418 1.00 94.38 586 ARG A CA 1
ATOM 4700 C C . ARG A 1 586 ? -22.190 -28.542 -14.121 1.00 94.38 586 ARG A C 1
ATOM 4702 O O . ARG A 1 586 ? -21.257 -28.803 -13.364 1.00 94.38 586 ARG A O 1
ATOM 4709 N N . LYS A 1 587 ? -22.963 -29.480 -14.678 1.00 94.56 587 LYS A N 1
ATOM 4710 C CA . LYS A 1 587 ? -22.740 -30.919 -14.477 1.00 94.56 587 LYS A CA 1
ATOM 4711 C C . LYS A 1 587 ? -21.397 -31.338 -15.058 1.00 94.56 587 LYS A C 1
ATOM 4713 O O . LYS A 1 587 ? -20.610 -31.951 -14.350 1.00 94.56 587 LYS A O 1
ATOM 4718 N N . GLU A 1 588 ? -21.105 -30.917 -16.285 1.00 96.50 588 GLU A N 1
ATOM 4719 C CA . GLU A 1 588 ? -19.832 -31.195 -16.949 1.00 96.50 588 GLU A CA 1
ATOM 4720 C C . GLU A 1 588 ? -18.644 -30.600 -16.175 1.00 96.50 588 GLU A C 1
ATOM 4722 O O . GLU A 1 588 ? -17.652 -31.285 -15.925 1.00 96.50 588 GLU A O 1
ATOM 4727 N N . ALA A 1 589 ? -18.747 -29.346 -15.723 1.00 96.06 589 ALA A N 1
ATOM 4728 C CA . ALA A 1 589 ? -17.708 -28.720 -14.911 1.00 96.06 589 ALA A CA 1
ATOM 4729 C C . ALA A 1 589 ? -17.487 -29.460 -13.576 1.00 96.06 589 ALA A C 1
ATOM 4731 O O . ALA A 1 589 ? -16.343 -29.702 -13.187 1.00 96.06 589 ALA A O 1
ATOM 4732 N N . ALA A 1 590 ? -18.560 -29.870 -12.893 1.00 96.75 590 ALA A N 1
ATOM 4733 C CA . ALA A 1 590 ? -18.467 -30.633 -11.650 1.00 96.75 590 ALA A CA 1
ATOM 4734 C C . ALA A 1 590 ? -17.857 -32.031 -11.866 1.00 96.75 590 ALA A C 1
ATOM 4736 O O . ALA A 1 590 ? -17.013 -32.461 -11.079 1.00 96.75 590 ALA A O 1
ATOM 4737 N N . GLU A 1 591 ? -18.232 -32.727 -12.941 1.00 97.75 591 GLU A N 1
ATOM 4738 C CA . GLU A 1 591 ? -17.665 -34.028 -13.310 1.00 97.75 591 GLU A CA 1
ATOM 4739 C C . GLU A 1 591 ? -16.170 -33.918 -13.627 1.00 97.75 591 GLU A C 1
ATOM 4741 O O . GLU A 1 591 ? -15.367 -34.661 -13.061 1.00 97.75 591 GLU A O 1
ATOM 4746 N N . ASN A 1 592 ? -15.774 -32.941 -14.446 1.00 97.75 592 ASN A N 1
ATOM 4747 C CA . ASN A 1 592 ? -14.370 -32.695 -14.776 1.00 97.75 592 ASN A CA 1
ATOM 4748 C C . ASN A 1 592 ? -13.538 -32.316 -13.539 1.00 97.75 592 ASN A C 1
ATOM 4750 O O . ASN A 1 592 ? -12.408 -32.786 -13.385 1.00 97.75 592 ASN A O 1
ATOM 4754 N N . SER A 1 593 ? -14.105 -31.524 -12.620 1.00 97.38 593 SER A N 1
ATOM 4755 C CA . SER A 1 593 ? -13.471 -31.204 -11.336 1.00 97.38 593 SER A CA 1
ATOM 4756 C C . SER A 1 593 ? -13.248 -32.462 -10.489 1.00 97.38 593 SER A C 1
ATOM 4758 O O . SER A 1 593 ? -12.135 -32.705 -10.018 1.00 97.38 593 SER A O 1
ATOM 4760 N N . LEU A 1 594 ? -14.271 -33.318 -10.369 1.00 97.75 594 LEU A N 1
ATOM 4761 C CA . LEU A 1 594 ? -14.190 -34.581 -9.633 1.00 97.75 594 LEU A CA 1
ATOM 4762 C C . LEU A 1 594 ? -13.139 -35.529 -10.226 1.00 97.75 594 LEU A C 1
ATOM 4764 O O . LEU A 1 594 ? -12.386 -36.148 -9.473 1.00 97.75 594 LEU A O 1
ATOM 4768 N N . VAL A 1 595 ? -13.083 -35.654 -11.556 1.00 98.19 595 VAL A N 1
ATOM 4769 C CA . VAL A 1 595 ? -12.093 -36.490 -12.253 1.00 98.19 595 VAL A CA 1
ATOM 4770 C C . VAL A 1 595 ? -10.675 -35.996 -11.967 1.00 98.19 595 VAL A C 1
ATOM 4772 O O . VAL A 1 595 ? -9.817 -36.797 -11.595 1.00 98.19 595 VAL A O 1
ATOM 4775 N N . ALA A 1 596 ? -10.433 -34.688 -12.070 1.00 98.00 596 ALA A N 1
ATOM 4776 C CA . ALA A 1 596 ? -9.118 -34.106 -11.818 1.00 98.00 596 ALA A CA 1
ATOM 4777 C C . ALA A 1 596 ? -8.673 -34.266 -10.351 1.00 98.00 596 ALA A C 1
ATOM 4779 O O . ALA A 1 596 ? -7.540 -34.678 -10.098 1.00 98.00 596 ALA A O 1
ATOM 4780 N N . TYR A 1 597 ? -9.560 -34.021 -9.378 1.00 98.06 597 TYR A N 1
ATOM 4781 C CA . TYR A 1 597 ? -9.232 -34.219 -7.961 1.00 98.06 597 TYR A CA 1
ATOM 4782 C C . TYR A 1 597 ? -8.983 -35.684 -7.597 1.00 98.06 597 TYR A C 1
ATOM 4784 O O . TYR A 1 597 ? -8.109 -35.960 -6.772 1.00 98.06 597 TYR A O 1
ATOM 4792 N N . LYS A 1 598 ? -9.712 -36.627 -8.207 1.00 97.62 598 LYS A N 1
ATOM 4793 C CA . LYS A 1 598 ? -9.449 -38.063 -8.037 1.00 97.62 598 LYS A CA 1
ATOM 4794 C C . LYS A 1 598 ? -8.083 -38.448 -8.592 1.00 97.62 598 LYS A C 1
ATOM 4796 O O . LYS A 1 598 ? -7.298 -39.025 -7.854 1.00 97.62 598 LYS A O 1
ATOM 4801 N N . ALA A 1 599 ? -7.760 -38.030 -9.818 1.00 97.19 599 ALA A N 1
ATOM 4802 C CA . ALA A 1 599 ? -6.445 -38.276 -10.411 1.00 97.19 599 ALA A CA 1
ATOM 4803 C C . ALA A 1 599 ? -5.305 -37.710 -9.542 1.00 97.19 599 ALA A C 1
ATOM 4805 O O . ALA A 1 599 ? -4.304 -38.384 -9.315 1.00 97.19 599 ALA A O 1
ATOM 4806 N N . ALA A 1 600 ? -5.477 -36.500 -8.996 1.00 96.88 600 ALA A N 1
ATOM 4807 C CA . ALA A 1 600 ? -4.521 -35.924 -8.054 1.00 96.88 600 ALA A CA 1
ATOM 4808 C C . ALA A 1 600 ? -4.421 -36.743 -6.755 1.00 96.88 600 ALA A C 1
ATOM 4810 O O . ALA A 1 600 ? -3.325 -36.928 -6.235 1.00 96.88 600 ALA A O 1
ATOM 4811 N N . SER A 1 601 ? -5.549 -37.228 -6.228 1.00 97.00 601 SER A N 1
ATOM 4812 C CA . SER A 1 601 ? -5.605 -37.974 -4.963 1.00 97.00 601 SER A CA 1
ATOM 4813 C C . SER A 1 601 ? -4.942 -39.340 -5.085 1.00 97.00 601 SER A C 1
ATOM 4815 O O . SER A 1 601 ? -4.174 -39.709 -4.200 1.00 97.00 601 SER A O 1
ATOM 4817 N N . ASP A 1 602 ? -5.172 -40.042 -6.195 1.00 96.81 602 ASP A N 1
ATOM 4818 C CA . ASP A 1 602 ? -4.572 -41.348 -6.470 1.00 96.81 602 ASP A CA 1
ATOM 4819 C C . ASP A 1 602 ? -3.038 -41.251 -6.491 1.00 96.81 602 ASP A C 1
ATOM 4821 O O . ASP A 1 602 ? -2.363 -42.045 -5.839 1.00 96.81 602 ASP A O 1
ATOM 4825 N N . ILE A 1 603 ? -2.486 -40.224 -7.153 1.00 96.62 603 ILE A N 1
ATOM 4826 C CA . ILE A 1 603 ? -1.035 -39.969 -7.192 1.00 96.62 603 ILE A CA 1
ATOM 4827 C C . ILE A 1 603 ? -0.521 -39.510 -5.818 1.00 96.62 603 ILE A C 1
ATOM 4829 O O . ILE A 1 603 ? 0.519 -39.972 -5.348 1.00 96.62 603 ILE A O 1
ATOM 4833 N N . ALA A 1 604 ? -1.240 -38.608 -5.141 1.00 96.25 604 ALA A N 1
ATOM 4834 C CA . ALA A 1 604 ? -0.811 -38.059 -3.855 1.00 96.25 604 ALA A CA 1
ATOM 4835 C C . ALA A 1 604 ? -0.747 -39.124 -2.753 1.00 96.25 604 ALA A C 1
ATOM 4837 O O . ALA A 1 604 ? 0.147 -39.072 -1.913 1.00 96.25 604 ALA A O 1
ATOM 4838 N N . MET A 1 605 ? -1.671 -40.090 -2.753 1.00 93.75 605 MET A N 1
ATOM 4839 C CA . MET A 1 605 ? -1.676 -41.187 -1.783 1.00 93.75 605 MET A CA 1
ATOM 4840 C C . MET A 1 605 ? -0.481 -42.129 -1.950 1.00 93.75 605 MET A C 1
ATOM 4842 O O . MET A 1 605 ? -0.054 -42.723 -0.962 1.00 93.75 605 MET A O 1
ATOM 4846 N N . THR A 1 606 ? 0.061 -42.256 -3.165 1.00 94.00 606 THR A N 1
ATOM 4847 C CA . THR A 1 606 ? 1.194 -43.144 -3.458 1.00 94.00 606 THR A CA 1
ATOM 4848 C C . THR A 1 606 ? 2.551 -42.450 -3.406 1.00 94.00 606 THR A C 1
ATOM 4850 O O . THR A 1 606 ? 3.533 -43.090 -3.041 1.00 94.00 606 THR A O 1
ATOM 4853 N N . GLU A 1 607 ? 2.630 -41.171 -3.786 1.00 95.06 607 GLU A N 1
ATOM 4854 C CA . GLU A 1 607 ? 3.911 -40.480 -4.006 1.00 95.06 607 GLU A CA 1
ATOM 4855 C C . GLU A 1 607 ? 4.239 -39.401 -2.964 1.00 95.06 607 GLU A C 1
ATOM 4857 O O . GLU A 1 607 ? 5.394 -38.988 -2.881 1.00 95.06 607 GLU A O 1
ATOM 4862 N N . LEU A 1 608 ? 3.271 -38.938 -2.160 1.00 93.25 608 LEU A N 1
ATOM 4863 C CA . LEU A 1 608 ? 3.476 -37.850 -1.194 1.00 93.25 608 LEU A CA 1
ATOM 4864 C C . LEU A 1 608 ? 3.125 -38.289 0.239 1.00 93.25 608 LEU A C 1
ATOM 4866 O O . LEU A 1 608 ? 2.070 -38.901 0.441 1.00 93.25 608 LEU A O 1
ATOM 4870 N N . PRO A 1 609 ? 3.933 -37.938 1.258 1.00 92.31 609 PRO A N 1
ATOM 4871 C CA . PRO A 1 609 ? 3.593 -38.242 2.646 1.00 92.31 609 PRO A CA 1
ATOM 4872 C C . PRO A 1 609 ? 2.324 -37.487 3.087 1.00 92.31 609 PRO A C 1
ATOM 4874 O O . PRO A 1 609 ? 2.043 -36.410 2.550 1.00 92.31 609 PRO A O 1
ATOM 4877 N N . PRO A 1 610 ? 1.549 -38.007 4.059 1.00 93.12 610 PRO A N 1
ATOM 4878 C CA . PRO A 1 610 ? 0.340 -37.355 4.579 1.00 93.12 610 PRO A CA 1
ATOM 4879 C C . PRO A 1 610 ? 0.545 -35.910 5.037 1.00 93.12 610 PRO A C 1
ATOM 4881 O O . PRO A 1 610 ? -0.344 -35.077 4.883 1.00 93.12 610 PRO A O 1
ATOM 4884 N N . THR A 1 611 ? 1.737 -35.601 5.543 1.00 90.94 611 THR A N 1
ATOM 4885 C CA . THR A 1 611 ? 2.132 -34.269 6.007 1.00 90.94 611 THR A CA 1
ATOM 4886 C C . THR A 1 611 ? 2.543 -33.320 4.882 1.00 90.94 611 THR A C 1
ATOM 4888 O O . THR A 1 611 ? 2.759 -32.143 5.137 1.00 90.94 611 THR A O 1
ATOM 4891 N N . HIS A 1 612 ? 2.646 -33.780 3.630 1.00 89.62 612 HIS A N 1
ATOM 4892 C CA . HIS A 1 612 ? 3.107 -32.943 2.526 1.00 89.62 612 HIS A CA 1
ATOM 4893 C C . HIS A 1 612 ? 2.120 -31.793 2.231 1.00 89.62 612 HIS A C 1
ATOM 4895 O O . HIS A 1 612 ? 0.943 -32.068 1.958 1.00 89.62 612 HIS A O 1
ATOM 4901 N N . PRO A 1 613 ? 2.565 -30.520 2.146 1.00 89.50 613 PRO A N 1
ATOM 4902 C CA . PRO A 1 613 ? 1.678 -29.372 1.930 1.00 89.50 613 PRO A CA 1
ATOM 4903 C C . PRO A 1 613 ? 0.775 -29.489 0.695 1.00 89.50 613 PRO A C 1
ATOM 4905 O O . PRO A 1 613 ? -0.406 -29.154 0.746 1.00 89.50 613 PRO A O 1
ATOM 4908 N N . ILE A 1 614 ? 1.291 -30.022 -0.418 1.00 90.50 614 ILE A N 1
ATOM 4909 C CA . ILE A 1 614 ? 0.499 -30.212 -1.648 1.00 90.50 614 ILE A CA 1
ATOM 4910 C C . ILE A 1 614 ? -0.605 -31.270 -1.470 1.00 90.50 614 ILE A C 1
ATOM 4912 O O . ILE A 1 614 ? -1.714 -31.074 -1.971 1.00 90.50 614 ILE A O 1
ATOM 4916 N N . ARG A 1 615 ? -0.348 -32.352 -0.718 1.00 94.50 615 ARG A N 1
ATOM 4917 C CA . ARG A 1 615 ? -1.347 -33.395 -0.426 1.00 94.50 615 ARG A CA 1
ATOM 4918 C C . ARG A 1 615 ? -2.422 -32.869 0.525 1.00 94.50 615 ARG A C 1
ATOM 4920 O O . ARG A 1 615 ? -3.611 -33.041 0.256 1.00 94.50 615 ARG A O 1
ATOM 4927 N N . LEU A 1 616 ? -2.018 -32.162 1.579 1.00 92.62 616 LEU A N 1
ATOM 4928 C CA . LEU A 1 616 ? -2.936 -31.486 2.497 1.00 92.62 616 LEU A CA 1
ATOM 4929 C C . LEU A 1 616 ? -3.794 -30.439 1.776 1.00 92.62 616 LEU A C 1
ATOM 4931 O O . LEU A 1 616 ? -5.014 -30.406 1.935 1.00 92.62 616 LEU A O 1
ATOM 4935 N N . GLY A 1 617 ? -3.175 -29.620 0.923 1.00 91.44 617 GLY A N 1
ATOM 4936 C CA . GLY A 1 617 ? -3.867 -28.610 0.125 1.00 91.44 617 GLY A CA 1
ATOM 4937 C C . GLY A 1 617 ? -4.842 -29.213 -0.891 1.00 91.44 617 GLY A C 1
ATOM 4938 O O . GLY A 1 617 ? -5.887 -28.623 -1.169 1.00 91.44 617 GLY A O 1
ATOM 4939 N N . LEU A 1 618 ? -4.535 -30.391 -1.445 1.00 95.00 618 LEU A N 1
ATOM 4940 C CA . LEU A 1 618 ? -5.468 -31.155 -2.274 1.00 95.00 618 LEU A CA 1
ATOM 4941 C C . LEU A 1 618 ? -6.686 -31.611 -1.463 1.00 95.00 618 LEU A C 1
ATOM 4943 O O . LEU A 1 618 ? -7.811 -31.368 -1.894 1.00 95.00 618 LEU A O 1
ATOM 4947 N N . ALA A 1 619 ? -6.481 -32.226 -0.295 1.00 95.25 619 ALA A N 1
ATOM 4948 C CA . ALA A 1 619 ? -7.578 -32.680 0.562 1.00 95.25 619 ALA A CA 1
ATOM 4949 C C . ALA A 1 619 ? -8.482 -31.517 1.001 1.00 95.25 619 ALA A C 1
ATOM 4951 O O . ALA A 1 619 ? -9.711 -31.628 0.967 1.00 95.25 619 ALA A O 1
ATOM 4952 N N . LEU A 1 620 ? -7.882 -30.371 1.332 1.00 92.62 620 LEU A N 1
ATOM 4953 C CA . LEU A 1 620 ? -8.605 -29.145 1.648 1.00 92.62 620 LEU A CA 1
ATOM 4954 C C . LEU A 1 620 ? -9.503 -28.703 0.487 1.00 92.62 620 LEU A C 1
ATOM 4956 O O . LEU A 1 620 ? -10.710 -28.574 0.662 1.00 92.62 620 LEU A O 1
ATOM 4960 N N . ASN A 1 621 ? -8.956 -28.530 -0.715 1.00 92.88 621 ASN A N 1
ATOM 4961 C CA . ASN A 1 621 ? -9.760 -28.070 -1.849 1.00 92.88 621 ASN A CA 1
ATOM 4962 C C . ASN A 1 621 ? -10.808 -29.102 -2.291 1.00 92.88 621 ASN A C 1
ATOM 4964 O O . ASN A 1 621 ? -11.919 -28.733 -2.675 1.00 92.88 621 ASN A O 1
ATOM 4968 N N . PHE A 1 622 ? -10.490 -30.392 -2.197 1.00 97.31 622 PHE A N 1
ATOM 4969 C CA . PHE A 1 622 ? -11.412 -31.454 -2.578 1.00 97.31 622 PHE A CA 1
ATOM 4970 C C . PHE A 1 622 ? -12.556 -31.622 -1.561 1.00 97.31 622 PHE A C 1
ATOM 4972 O O . PHE A 1 622 ? -13.694 -31.888 -1.945 1.00 97.31 622 PHE A O 1
ATOM 4979 N N . SER A 1 623 ? -12.307 -31.397 -0.268 1.00 95.44 623 SER A N 1
ATOM 4980 C CA . SER A 1 623 ? -13.386 -31.357 0.732 1.00 95.44 623 SER A CA 1
ATOM 4981 C C . SER A 1 623 ? -14.326 -30.170 0.500 1.00 95.44 623 SER A C 1
ATOM 4983 O O . SER A 1 623 ? -15.540 -30.363 0.481 1.00 95.44 623 SER A O 1
ATOM 4985 N N . VAL A 1 624 ? -13.787 -28.983 0.190 1.00 93.31 624 VAL A N 1
ATOM 4986 C CA . VAL A 1 624 ? -14.584 -27.805 -0.203 1.00 93.31 624 VAL A CA 1
ATOM 4987 C C . VAL A 1 624 ? -15.428 -28.096 -1.448 1.00 93.31 624 VAL A C 1
ATOM 4989 O O . VAL A 1 624 ? -16.598 -27.737 -1.489 1.00 93.31 624 VAL A O 1
ATOM 4992 N N . PHE A 1 625 ? -14.886 -28.802 -2.445 1.00 95.81 625 PHE A N 1
ATOM 4993 C CA . PHE A 1 625 ? -15.657 -29.246 -3.611 1.00 95.81 625 PHE A CA 1
ATOM 4994 C C . PHE A 1 625 ? -16.858 -30.123 -3.237 1.00 95.81 625 PHE A C 1
ATOM 4996 O O . PHE A 1 625 ? -17.968 -29.890 -3.726 1.00 95.81 625 PHE A O 1
ATOM 5003 N N . TYR A 1 626 ? -16.652 -31.120 -2.369 1.00 96.06 626 TYR A N 1
ATOM 5004 C CA . TYR A 1 626 ? -17.746 -31.970 -1.901 1.00 96.06 626 TYR A CA 1
ATOM 5005 C C . TYR A 1 626 ? -18.813 -31.170 -1.157 1.00 96.06 626 TYR A C 1
ATOM 5007 O O . TYR A 1 626 ? -19.995 -31.463 -1.327 1.00 96.06 626 TYR A O 1
ATOM 5015 N N . TYR A 1 627 ? -18.403 -30.174 -0.372 1.00 93.12 627 TYR A N 1
ATOM 5016 C CA . TYR A 1 627 ? -19.311 -29.317 0.380 1.00 93.12 627 TYR A CA 1
ATOM 5017 C C . TYR A 1 627 ? -20.088 -28.369 -0.544 1.00 93.12 627 TYR A C 1
ATOM 5019 O O . TYR A 1 627 ? -21.302 -28.479 -0.666 1.00 93.12 627 TYR A O 1
ATOM 5027 N N . GLU A 1 628 ? -19.387 -27.487 -1.259 1.00 91.06 628 GLU A N 1
ATOM 5028 C CA . GLU A 1 628 ? -19.988 -26.359 -1.980 1.00 91.06 628 GLU A CA 1
ATOM 5029 C C . GLU A 1 628 ? -20.622 -26.745 -3.326 1.00 91.06 628 GLU A C 1
ATOM 5031 O O . GLU A 1 628 ? -21.614 -26.142 -3.734 1.00 91.06 628 GLU A O 1
ATOM 5036 N N . ILE A 1 629 ? -20.058 -27.721 -4.052 1.00 93.12 629 ILE A N 1
ATOM 5037 C CA . ILE A 1 629 ? -20.511 -28.043 -5.419 1.00 93.12 629 ILE A CA 1
ATOM 5038 C C . ILE A 1 629 ? -21.395 -29.281 -5.459 1.00 93.12 629 ILE A C 1
ATOM 5040 O O . ILE A 1 629 ? -22.434 -29.263 -6.123 1.00 93.12 629 ILE A O 1
ATOM 5044 N N . LEU A 1 630 ? -20.983 -30.352 -4.774 1.00 93.56 630 LEU A N 1
ATOM 5045 C CA . LEU A 1 630 ? -21.733 -31.612 -4.741 1.00 93.56 630 LEU A CA 1
ATOM 5046 C C . LEU A 1 630 ? -22.755 -31.689 -3.604 1.00 93.56 630 LEU A C 1
ATOM 5048 O O . LEU A 1 630 ? -23.444 -32.706 -3.504 1.00 93.56 630 LEU A O 1
ATOM 5052 N N . ASN A 1 631 ? -22.841 -30.659 -2.755 1.00 92.88 631 ASN A N 1
ATOM 5053 C CA . ASN A 1 631 ? -23.759 -30.595 -1.617 1.00 92.88 631 ASN A CA 1
ATOM 5054 C C . ASN A 1 631 ? -23.747 -31.889 -0.779 1.00 92.88 631 ASN A C 1
ATOM 5056 O O . ASN A 1 631 ? -24.780 -32.484 -0.482 1.00 92.88 631 ASN A O 1
ATOM 5060 N N . SER A 1 632 ? -22.544 -32.397 -0.505 1.00 94.25 632 SER A N 1
ATOM 5061 C CA . SER A 1 632 ? -22.289 -33.681 0.155 1.00 94.25 632 SER A CA 1
ATOM 5062 C C . SER A 1 632 ? -21.443 -33.469 1.421 1.00 94.25 632 SER A C 1
ATOM 5064 O O . SER A 1 632 ? -20.285 -33.912 1.460 1.00 94.25 632 SER A O 1
ATOM 5066 N N . PRO A 1 633 ? -21.989 -32.805 2.460 1.00 92.62 633 PRO A N 1
ATOM 5067 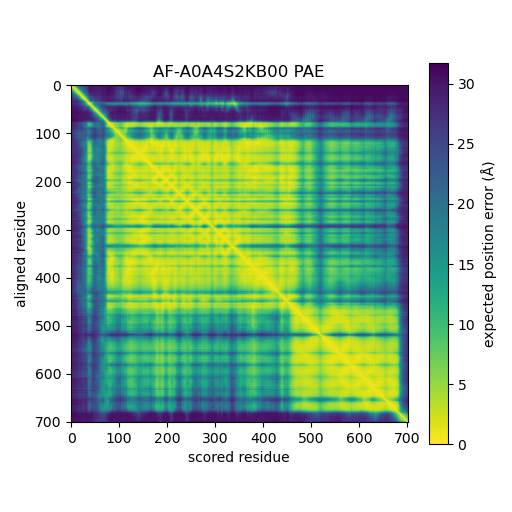C CA . PRO A 1 633 ? -21.240 -32.418 3.659 1.00 92.62 633 PRO A CA 1
ATOM 5068 C C . PRO A 1 633 ? -20.606 -33.616 4.379 1.00 92.62 633 PRO A C 1
ATOM 5070 O O . PRO A 1 633 ? -19.437 -33.559 4.753 1.00 92.62 633 PRO A O 1
ATOM 5073 N N . ASP A 1 634 ? -21.282 -34.768 4.439 1.00 92.62 634 ASP A N 1
ATOM 5074 C CA . ASP A 1 634 ? -20.721 -35.992 5.035 1.00 92.62 634 ASP A CA 1
ATOM 5075 C C . ASP A 1 634 ? -19.450 -36.491 4.337 1.00 92.62 634 ASP A C 1
ATOM 5077 O O . ASP A 1 634 ? -18.573 -37.104 4.951 1.00 92.62 634 ASP A O 1
ATOM 5081 N N . ARG A 1 635 ? -19.354 -36.310 3.014 1.00 93.62 635 ARG A N 1
ATOM 5082 C CA . ARG A 1 635 ? -18.148 -36.683 2.259 1.00 93.62 635 ARG A CA 1
ATOM 5083 C C . ARG A 1 635 ? -17.045 -35.656 2.472 1.00 93.62 635 ARG A C 1
ATOM 5085 O O . ARG A 1 635 ? -15.899 -36.060 2.655 1.00 93.62 635 ARG A O 1
ATOM 5092 N N . ALA A 1 636 ? -17.398 -34.371 2.496 1.00 92.81 636 ALA A N 1
ATOM 5093 C CA . ALA A 1 636 ? -16.465 -33.285 2.774 1.00 92.81 636 ALA A CA 1
ATOM 5094 C C . ALA A 1 636 ? -15.803 -33.454 4.149 1.00 92.81 636 ALA A C 1
ATOM 5096 O O . ALA A 1 636 ? -14.577 -33.528 4.233 1.00 92.81 636 ALA A O 1
ATOM 5097 N N . CYS A 1 637 ? -16.609 -33.622 5.201 1.00 93.31 637 CYS A N 1
ATOM 5098 C CA . CYS A 1 637 ? -16.136 -33.793 6.572 1.00 93.31 637 CYS A CA 1
ATOM 5099 C C . CYS A 1 637 ? -15.298 -35.063 6.738 1.00 93.31 637 CYS A C 1
ATOM 5101 O O . CYS A 1 637 ? -14.246 -35.021 7.372 1.00 93.31 637 CYS A O 1
ATOM 5103 N N . ARG A 1 638 ? -15.700 -36.190 6.131 1.00 95.31 638 ARG A N 1
ATOM 5104 C CA . ARG A 1 638 ? -14.894 -37.423 6.176 1.00 95.31 638 ARG A CA 1
ATOM 5105 C C . ARG A 1 638 ? -13.528 -37.252 5.524 1.00 95.31 638 ARG A C 1
ATOM 5107 O O . ARG A 1 638 ? -12.540 -37.691 6.102 1.00 95.31 638 ARG A O 1
ATOM 5114 N N . LEU A 1 639 ? -13.468 -36.620 4.351 1.00 94.75 639 LEU A N 1
ATOM 5115 C CA . LEU A 1 639 ? -12.208 -36.391 3.647 1.00 94.75 639 LEU A CA 1
ATOM 5116 C C . LEU A 1 639 ? -11.290 -35.445 4.430 1.00 94.75 639 LEU A C 1
ATOM 5118 O O . LEU A 1 639 ? -10.115 -35.753 4.616 1.00 94.75 639 LEU A O 1
ATOM 5122 N N . ALA A 1 640 ? -11.831 -34.321 4.910 1.00 93.25 640 ALA A N 1
ATOM 5123 C CA . ALA A 1 640 ? -11.070 -33.341 5.677 1.00 93.25 640 ALA A CA 1
ATOM 5124 C C . ALA A 1 640 ? -10.553 -33.929 6.997 1.00 93.25 640 ALA A C 1
ATOM 5126 O O . ALA A 1 640 ? -9.384 -33.748 7.330 1.00 93.25 640 ALA A O 1
ATOM 5127 N N . LYS A 1 641 ? -11.400 -34.681 7.713 1.00 93.94 641 LYS A N 1
ATOM 5128 C CA . LYS A 1 641 ? -11.024 -35.341 8.965 1.00 93.94 641 LYS A CA 1
ATOM 5129 C C . LYS A 1 641 ? -9.952 -36.406 8.746 1.00 93.94 641 LYS A C 1
ATOM 5131 O O . LYS A 1 641 ? -8.962 -36.396 9.461 1.00 93.94 641 LYS A O 1
ATOM 5136 N N . ALA A 1 642 ? -10.110 -37.274 7.745 1.00 95.62 642 ALA A N 1
ATOM 5137 C CA . ALA A 1 642 ? -9.114 -38.302 7.445 1.00 95.62 642 ALA A CA 1
ATOM 5138 C C . ALA A 1 642 ? -7.742 -37.687 7.128 1.00 95.62 642 ALA A C 1
ATOM 5140 O O . ALA A 1 642 ? -6.744 -38.087 7.711 1.00 95.62 642 ALA A O 1
ATOM 5141 N N . ALA A 1 643 ? -7.697 -36.655 6.279 1.00 94.38 643 ALA A N 1
ATOM 5142 C CA . ALA A 1 643 ? -6.445 -35.972 5.959 1.00 94.38 643 ALA A CA 1
ATOM 5143 C C . ALA A 1 643 ? -5.804 -35.289 7.180 1.00 94.38 643 ALA A C 1
ATOM 5145 O O . ALA A 1 643 ? -4.582 -35.276 7.307 1.00 94.38 643 ALA A O 1
ATOM 5146 N N . PHE A 1 644 ? -6.622 -34.720 8.071 1.00 93.75 644 PHE A N 1
ATOM 5147 C CA . PHE A 1 644 ? -6.154 -34.100 9.307 1.00 93.75 644 PHE A CA 1
ATOM 5148 C C . PHE A 1 644 ? -5.583 -35.137 10.284 1.00 93.75 644 PHE A C 1
ATOM 5150 O O . PHE A 1 644 ? -4.476 -34.951 10.786 1.00 93.75 644 PHE A O 1
ATOM 5157 N N . ASP A 1 645 ? -6.303 -36.239 10.505 1.00 93.81 645 ASP A N 1
ATOM 5158 C CA . ASP A 1 645 ? -5.898 -37.323 11.403 1.00 93.81 645 ASP A CA 1
ATOM 5159 C C . ASP A 1 645 ? -4.613 -38.013 10.897 1.00 93.81 645 ASP A C 1
ATOM 5161 O O . ASP A 1 645 ? -3.676 -38.209 11.675 1.00 93.81 645 ASP A O 1
ATOM 5165 N N . ASP A 1 646 ? -4.522 -38.298 9.590 1.00 93.06 646 ASP A N 1
ATOM 5166 C CA . ASP A 1 646 ? -3.332 -38.892 8.962 1.00 93.06 646 ASP A CA 1
ATOM 5167 C C . ASP A 1 646 ? -2.096 -37.988 9.116 1.00 93.06 646 ASP A C 1
ATOM 5169 O O . ASP A 1 646 ? -0.995 -38.462 9.393 1.00 93.06 646 ASP A O 1
ATOM 5173 N N . ALA A 1 647 ? -2.259 -36.671 8.955 1.00 92.56 647 ALA A N 1
ATOM 5174 C CA . ALA A 1 647 ? -1.151 -35.728 9.072 1.00 92.56 647 ALA A CA 1
ATOM 5175 C C . ALA A 1 647 ? -0.717 -35.489 10.522 1.00 92.56 647 ALA A C 1
ATOM 5177 O O . ALA A 1 647 ? 0.476 -35.333 10.772 1.00 92.56 647 ALA A O 1
ATOM 5178 N N . ILE A 1 648 ? -1.649 -35.501 11.485 1.00 91.62 648 ILE A N 1
ATOM 5179 C CA . ILE A 1 648 ? -1.312 -35.445 12.916 1.00 91.62 648 ILE A CA 1
ATOM 5180 C C . ILE A 1 648 ? -0.421 -36.622 13.311 1.00 91.62 648 ILE A C 1
ATOM 5182 O O . ILE A 1 648 ? 0.532 -36.425 14.062 1.00 91.62 648 ILE A O 1
ATOM 5186 N N . ALA A 1 649 ? -0.710 -37.824 12.805 1.00 91.50 649 ALA A N 1
ATOM 5187 C CA . ALA A 1 649 ? 0.019 -39.036 13.170 1.00 91.50 649 ALA A CA 1
ATOM 5188 C C . ALA A 1 649 ? 1.516 -38.988 12.808 1.00 91.50 649 ALA A C 1
ATOM 5190 O O . ALA A 1 649 ? 2.321 -39.665 13.446 1.00 91.50 649 ALA A O 1
ATOM 5191 N N . GLU A 1 650 ? 1.894 -38.179 11.816 1.00 89.31 650 GLU A N 1
ATOM 5192 C CA . GLU A 1 650 ? 3.268 -38.067 11.313 1.00 89.31 650 GLU A CA 1
ATOM 5193 C C . GLU A 1 650 ? 3.865 -36.656 11.490 1.00 89.31 650 GLU A C 1
ATOM 5195 O O . GLU A 1 650 ? 4.970 -36.385 11.014 1.00 89.31 650 GLU A O 1
ATOM 5200 N N . LEU A 1 651 ? 3.174 -35.745 12.189 1.00 86.56 651 LEU A N 1
ATOM 5201 C CA . LEU A 1 651 ? 3.545 -34.326 12.264 1.00 86.56 651 LEU A CA 1
ATOM 5202 C C . LEU A 1 651 ? 4.926 -34.088 12.895 1.00 86.56 651 LEU A C 1
ATOM 5204 O O . LEU A 1 651 ? 5.675 -33.222 12.441 1.00 86.56 651 LEU A O 1
ATOM 5208 N N . ASP A 1 652 ? 5.283 -34.896 13.894 1.00 83.50 652 ASP A N 1
ATOM 5209 C CA . ASP A 1 652 ? 6.550 -34.800 14.634 1.00 83.50 652 ASP A CA 1
ATOM 5210 C C . ASP A 1 652 ? 7.788 -35.147 13.781 1.00 83.50 652 ASP A C 1
ATOM 5212 O O . ASP A 1 652 ? 8.923 -34.977 14.224 1.00 83.50 652 ASP A O 1
ATOM 5216 N N . THR A 1 653 ? 7.587 -35.633 12.552 1.00 80.00 653 THR A N 1
ATOM 5217 C CA . THR A 1 653 ? 8.665 -36.026 11.629 1.00 80.00 653 THR A CA 1
ATOM 5218 C C . THR A 1 653 ? 9.082 -34.922 10.649 1.00 80.00 653 THR A C 1
ATOM 5220 O O . THR A 1 653 ? 10.035 -35.103 9.890 1.00 80.00 653 THR A O 1
ATOM 5223 N N . LEU A 1 654 ? 8.393 -33.774 10.651 1.00 81.06 654 LEU A N 1
ATOM 5224 C CA . LEU A 1 654 ? 8.627 -32.686 9.700 1.00 81.06 654 LEU A CA 1
ATOM 5225 C C . LEU A 1 654 ? 9.879 -31.851 10.011 1.00 81.06 654 LEU A C 1
ATOM 5227 O O . LEU A 1 654 ? 10.211 -31.577 11.163 1.00 81.06 654 LEU A O 1
ATOM 5231 N N . SER A 1 655 ? 10.533 -31.360 8.954 1.00 75.69 655 SER A N 1
ATOM 5232 C CA . SER A 1 655 ? 11.545 -30.303 9.057 1.00 75.69 655 SER A CA 1
ATOM 5233 C C . SER A 1 655 ? 10.904 -28.952 9.406 1.00 75.69 655 SER A C 1
ATOM 5235 O O . SER A 1 655 ? 9.744 -28.712 9.065 1.00 75.69 655 SER A O 1
ATOM 5237 N N . GLU A 1 656 ? 11.660 -28.030 10.018 1.00 71.00 656 GLU A N 1
ATOM 5238 C CA . GLU A 1 656 ? 11.150 -26.685 10.363 1.00 71.00 656 GLU A CA 1
ATOM 5239 C C . GLU A 1 656 ? 10.564 -25.930 9.157 1.00 71.00 656 GLU A C 1
ATOM 5241 O O . GLU A 1 656 ? 9.597 -25.180 9.305 1.00 71.00 656 GLU A O 1
ATOM 5246 N N . GLU A 1 657 ? 11.123 -26.144 7.961 1.00 65.62 657 GLU A N 1
ATOM 5247 C CA . GLU A 1 657 ? 10.672 -25.512 6.719 1.00 65.62 657 GLU A CA 1
ATOM 5248 C C . GLU A 1 657 ? 9.283 -26.011 6.289 1.00 65.62 657 GLU A C 1
ATOM 5250 O O . GLU A 1 657 ? 8.410 -25.207 5.976 1.00 65.62 657 GLU A O 1
ATOM 5255 N N . SER A 1 658 ? 9.034 -27.325 6.350 1.00 71.88 658 SER A N 1
ATOM 5256 C CA . SER A 1 658 ? 7.738 -27.918 5.976 1.00 71.88 658 SER A CA 1
ATOM 5257 C C . SER A 1 658 ? 6.693 -27.859 7.095 1.00 71.88 658 SER A C 1
ATOM 5259 O O . SER A 1 658 ? 5.491 -27.928 6.824 1.00 71.88 658 SER A O 1
ATOM 5261 N N . TYR A 1 659 ? 7.126 -27.717 8.351 1.00 78.25 659 TYR A N 1
ATOM 5262 C CA . TYR A 1 659 ? 6.246 -27.683 9.518 1.00 78.25 659 TYR A CA 1
ATOM 5263 C C . TYR A 1 659 ? 5.271 -26.503 9.466 1.00 78.25 659 TYR A C 1
ATOM 5265 O O . TYR A 1 659 ? 4.069 -26.677 9.676 1.00 78.25 659 TYR A O 1
ATOM 5273 N N . LYS A 1 660 ? 5.764 -25.304 9.132 1.00 76.31 660 LYS A N 1
ATOM 5274 C CA . LYS A 1 660 ? 4.941 -24.083 9.095 1.00 76.31 660 LYS A CA 1
ATOM 5275 C C . LYS A 1 660 ? 3.821 -24.164 8.060 1.00 76.31 660 LYS A C 1
ATOM 5277 O O . LYS A 1 660 ? 2.675 -23.858 8.376 1.00 76.31 660 LYS A O 1
ATOM 5282 N N . ASP A 1 661 ? 4.131 -24.618 6.851 1.00 75.19 661 ASP A N 1
ATOM 5283 C CA . ASP A 1 661 ? 3.141 -24.694 5.774 1.00 75.19 661 ASP A CA 1
ATOM 5284 C C . ASP A 1 661 ? 2.092 -25.776 6.046 1.00 75.19 661 ASP A C 1
ATOM 5286 O O . ASP A 1 661 ? 0.892 -25.550 5.876 1.00 75.19 661 ASP A O 1
ATOM 5290 N N . SER A 1 662 ? 2.531 -26.937 6.529 1.00 85.19 662 SER A N 1
ATOM 5291 C CA . SER A 1 662 ? 1.650 -28.078 6.800 1.00 85.19 662 SER A CA 1
ATOM 5292 C C . SER A 1 662 ? 0.685 -27.782 7.947 1.00 85.19 662 SER A C 1
ATOM 5294 O O . SER A 1 662 ? -0.525 -27.963 7.798 1.00 85.19 662 SER A O 1
ATOM 5296 N N . THR A 1 663 ? 1.186 -27.231 9.059 1.00 84.81 663 THR A N 1
ATOM 5297 C CA . THR A 1 663 ? 0.352 -26.853 10.216 1.00 84.81 663 THR A CA 1
ATOM 5298 C C . THR A 1 663 ? -0.676 -25.783 9.863 1.00 84.81 663 THR A C 1
ATOM 5300 O O . THR A 1 663 ? -1.826 -25.852 10.296 1.00 84.81 663 THR A O 1
ATOM 5303 N N . LEU A 1 664 ? -0.305 -24.835 9.006 1.00 82.19 664 LEU A N 1
ATOM 5304 C CA . LEU A 1 664 ? -1.193 -23.783 8.536 1.00 82.19 664 LEU A CA 1
ATOM 5305 C C . LEU A 1 664 ? -2.332 -24.314 7.637 1.00 82.19 664 LEU A C 1
ATOM 5307 O O . LEU A 1 664 ? -3.432 -23.757 7.649 1.00 82.19 664 LEU A O 1
ATOM 5311 N N . ILE A 1 665 ? -2.110 -25.387 6.870 1.00 86.00 665 ILE A N 1
ATOM 5312 C CA . ILE A 1 665 ? -3.172 -26.058 6.095 1.00 86.00 665 ILE A CA 1
ATOM 5313 C C . ILE A 1 665 ? -4.038 -26.937 7.000 1.00 86.00 665 ILE A C 1
ATOM 5315 O O . ILE A 1 665 ? -5.262 -26.935 6.871 1.00 86.00 665 ILE A O 1
ATOM 5319 N N . MET A 1 666 ? -3.429 -27.647 7.949 1.00 89.56 666 MET A N 1
ATOM 5320 C CA . MET A 1 666 ? -4.159 -28.432 8.947 1.00 89.56 666 MET A CA 1
ATOM 5321 C C . MET A 1 666 ? -5.092 -27.550 9.780 1.00 89.56 666 MET A C 1
ATOM 5323 O O . MET A 1 666 ? -6.233 -27.933 10.034 1.00 89.56 666 MET A O 1
ATOM 5327 N N . GLN A 1 667 ? -4.652 -26.337 10.127 1.00 87.38 667 GLN A N 1
ATOM 5328 C CA . GLN A 1 667 ? -5.490 -25.346 10.792 1.00 87.38 667 GLN A CA 1
ATOM 5329 C C . GLN A 1 667 ? -6.741 -25.017 9.969 1.00 87.38 667 GLN A C 1
ATOM 5331 O O . GLN A 1 667 ? -7.838 -25.004 10.514 1.00 87.38 667 GLN A O 1
ATOM 5336 N N . LEU A 1 668 ? -6.604 -24.835 8.652 1.00 83.50 668 LEU A N 1
ATOM 5337 C CA . LEU A 1 668 ? -7.752 -24.581 7.778 1.00 83.50 668 LEU A CA 1
ATOM 5338 C C . LEU A 1 668 ? -8.703 -25.767 7.660 1.00 83.50 668 LEU A C 1
ATOM 5340 O O . LEU A 1 668 ? -9.915 -25.576 7.640 1.00 83.50 668 LEU A O 1
ATOM 5344 N N . LEU A 1 669 ? -8.166 -26.986 7.571 1.00 87.69 669 LEU A N 1
ATOM 5345 C CA . LEU A 1 669 ? -8.983 -28.199 7.584 1.00 87.69 669 LEU A CA 1
ATOM 5346 C C . LEU A 1 669 ? -9.814 -28.270 8.871 1.00 87.69 669 LEU A C 1
ATOM 5348 O O . LEU A 1 669 ? -11.013 -28.533 8.808 1.00 87.69 669 LEU A O 1
ATOM 5352 N N . ARG A 1 670 ? -9.201 -27.969 10.022 1.00 90.31 670 ARG A N 1
ATOM 5353 C CA . ARG A 1 670 ? -9.882 -27.911 11.322 1.00 90.31 670 ARG A CA 1
ATOM 5354 C C . ARG A 1 670 ? -10.956 -26.825 11.372 1.00 90.31 670 ARG A C 1
ATOM 5356 O O . ARG A 1 670 ? -12.051 -27.077 11.876 1.00 90.31 670 ARG A O 1
ATOM 5363 N N . ASP A 1 671 ? -10.654 -25.640 10.856 1.00 87.62 671 ASP A N 1
ATOM 5364 C CA . ASP A 1 671 ? -11.584 -24.509 10.863 1.00 87.62 671 ASP A CA 1
ATOM 5365 C C . ASP A 1 671 ? -12.807 -24.808 9.981 1.00 87.62 671 ASP A C 1
ATOM 5367 O O . ASP A 1 671 ? -13.941 -24.617 10.421 1.00 87.62 671 ASP A O 1
ATOM 5371 N N . ASN A 1 672 ? -12.595 -25.394 8.797 1.00 87.56 672 ASN A N 1
ATOM 5372 C CA . ASN A 1 672 ? -13.676 -25.867 7.927 1.00 87.56 672 ASN A CA 1
ATOM 5373 C C . ASN A 1 672 ? -14.509 -26.971 8.588 1.00 87.56 672 ASN A C 1
ATOM 5375 O O . ASN A 1 672 ? -15.733 -26.909 8.562 1.00 87.56 672 ASN A O 1
ATOM 5379 N N . LEU A 1 673 ? -13.866 -27.964 9.214 1.00 88.81 673 LEU A N 1
ATOM 5380 C CA . LEU A 1 673 ? -14.570 -29.021 9.947 1.00 88.81 673 LEU A CA 1
ATOM 5381 C C . LEU A 1 673 ? -15.454 -28.445 11.055 1.00 88.81 673 LEU A C 1
ATOM 5383 O O . LEU A 1 673 ? -16.584 -28.894 11.228 1.00 88.81 673 LEU A O 1
ATOM 5387 N N . THR A 1 674 ? -14.958 -27.447 11.786 1.00 88.50 674 THR A N 1
ATOM 5388 C CA . THR A 1 674 ? -15.713 -26.783 12.856 1.00 88.50 674 THR A CA 1
ATOM 5389 C C . THR A 1 674 ? -16.932 -26.057 12.290 1.00 88.50 674 THR A C 1
ATOM 5391 O O . THR A 1 674 ? -18.037 -26.264 12.779 1.00 88.50 674 THR A O 1
ATOM 5394 N N . LEU A 1 675 ? -16.745 -25.278 11.221 1.00 85.06 675 LEU A N 1
ATOM 5395 C CA . LEU A 1 675 ? -17.822 -24.547 10.552 1.00 85.06 675 LEU A CA 1
ATOM 5396 C C . LEU A 1 675 ? -18.910 -25.491 10.011 1.00 85.06 675 LEU A C 1
ATOM 5398 O O . LEU A 1 675 ? -20.092 -25.322 10.290 1.00 85.06 675 LEU A O 1
ATOM 5402 N N . TRP A 1 676 ? -18.514 -26.530 9.276 1.00 89.75 676 TRP A N 1
ATOM 5403 C CA . TRP A 1 676 ? -19.465 -27.443 8.638 1.00 89.75 676 TRP A CA 1
ATOM 5404 C C . TRP A 1 676 ? -20.203 -28.324 9.646 1.00 89.75 676 TRP A C 1
ATOM 5406 O O . TRP A 1 676 ? -21.362 -28.666 9.437 1.00 89.75 676 TRP A O 1
ATOM 5416 N N . THR A 1 677 ? -19.561 -28.686 10.760 1.00 83.44 677 THR A N 1
ATOM 5417 C CA . THR A 1 677 ? -20.234 -29.448 11.823 1.00 83.44 677 THR A CA 1
ATOM 5418 C C . THR A 1 677 ? -21.200 -28.594 12.638 1.00 83.44 677 THR A C 1
ATOM 5420 O O . THR A 1 677 ? -22.224 -29.126 13.065 1.00 83.44 677 THR A O 1
ATOM 5423 N N . SER A 1 678 ? -20.937 -27.292 12.816 1.00 80.56 678 SER A N 1
ATOM 5424 C CA . SER A 1 678 ? -21.915 -26.381 13.422 1.00 80.56 678 SER A CA 1
ATOM 5425 C C . SER A 1 678 ? -23.129 -26.147 12.524 1.00 80.56 678 SER A C 1
ATOM 5427 O O . SER A 1 678 ? -24.248 -26.160 13.030 1.00 80.56 678 SER A O 1
ATOM 5429 N N . ASP A 1 679 ? -22.928 -26.016 11.208 1.00 73.94 679 ASP A N 1
ATOM 5430 C CA . ASP A 1 679 ? -24.026 -25.850 10.243 1.00 73.94 679 ASP A CA 1
ATOM 5431 C C . ASP A 1 679 ? -24.966 -27.071 10.272 1.00 73.94 679 ASP A C 1
ATOM 5433 O O . ASP A 1 679 ? -26.182 -26.929 10.386 1.00 73.94 679 ASP A O 1
ATOM 5437 N N . MET A 1 680 ? -24.400 -28.286 10.304 1.00 71.94 680 MET A N 1
ATOM 5438 C CA . MET A 1 680 ? -25.175 -29.532 10.403 1.00 71.94 680 MET A CA 1
ATOM 5439 C C . MET A 1 680 ? -25.935 -29.692 11.734 1.00 71.94 680 MET A C 1
ATOM 5441 O O . MET A 1 680 ? -26.949 -30.385 11.775 1.00 71.94 680 MET A O 1
ATOM 5445 N N . GLN A 1 681 ? -25.454 -29.097 12.832 1.00 60.53 681 GLN A N 1
ATOM 5446 C CA . GLN A 1 681 ? -26.151 -29.125 14.127 1.00 60.53 681 GLN A CA 1
ATOM 5447 C C . GLN A 1 681 ? -27.286 -28.091 14.197 1.00 60.53 681 GLN A C 1
ATOM 5449 O O . GLN A 1 681 ? -28.301 -28.363 14.834 1.00 60.53 681 GLN A O 1
ATOM 5454 N N . GLY A 1 682 ? -27.146 -26.949 13.514 1.00 52.66 682 GLY A N 1
ATOM 5455 C CA . GLY A 1 682 ? -28.186 -25.919 13.421 1.00 52.66 682 GLY A CA 1
ATOM 5456 C C . GLY A 1 682 ? -29.413 -26.357 12.613 1.00 52.66 682 GLY A C 1
ATOM 5457 O O . GLY A 1 682 ? -30.540 -26.080 13.025 1.00 52.66 682 GLY A O 1
ATOM 5458 N N . ASP A 1 683 ? -29.213 -27.107 11.525 1.00 51.84 683 ASP A N 1
ATOM 5459 C CA . ASP A 1 683 ? -30.321 -27.660 10.727 1.00 51.84 683 ASP A CA 1
ATOM 5460 C C . ASP A 1 683 ? -31.086 -28.770 11.480 1.00 51.84 683 ASP A C 1
ATOM 5462 O O . ASP A 1 683 ? -32.306 -28.884 11.356 1.00 51.84 683 ASP A O 1
ATOM 5466 N N . GLY A 1 684 ? -30.410 -29.529 12.352 1.00 45.03 684 GLY A N 1
ATOM 5467 C CA . GLY A 1 684 ? -31.045 -30.559 13.187 1.00 45.03 684 GLY A CA 1
ATOM 5468 C C . GLY A 1 684 ? -31.983 -30.011 14.275 1.00 45.03 684 GLY A C 1
ATOM 5469 O O . GLY A 1 684 ? -32.949 -30.678 14.648 1.00 45.03 684 GLY A O 1
ATOM 5470 N N . GLU A 1 685 ? -31.750 -28.789 14.768 1.00 42.91 685 GLU A N 1
ATOM 5471 C CA . GLU A 1 685 ? -32.669 -28.108 15.696 1.00 42.91 685 GLU A CA 1
ATOM 5472 C C . GLU A 1 685 ? -33.894 -27.511 14.980 1.00 42.91 685 GLU A C 1
ATOM 5474 O O . GLU A 1 685 ? -34.959 -27.381 15.591 1.00 42.91 685 GLU A O 1
ATOM 5479 N N . ALA A 1 686 ? -33.771 -27.169 13.692 1.00 42.59 686 ALA A N 1
ATOM 5480 C CA . ALA A 1 686 ? -34.892 -26.725 12.865 1.00 42.59 686 ALA A CA 1
ATOM 5481 C C . ALA A 1 686 ? -35.821 -27.898 12.503 1.00 42.59 686 ALA A C 1
ATOM 5483 O O . ALA A 1 686 ? -37.032 -27.782 12.686 1.00 42.59 686 ALA A O 1
ATOM 5484 N N . GLU A 1 687 ? -35.263 -29.056 12.127 1.00 41.94 687 GLU A N 1
ATOM 5485 C CA . GLU A 1 687 ? -36.046 -30.279 11.880 1.00 41.94 687 GLU A CA 1
ATOM 5486 C C . GLU A 1 687 ? -36.703 -30.828 13.161 1.00 41.94 687 GLU A C 1
ATOM 5488 O O . GLU A 1 687 ? -37.825 -31.334 13.114 1.00 41.94 687 GLU A O 1
ATOM 5493 N N . GLN A 1 688 ? -36.069 -30.684 14.336 1.00 41.97 688 GLN A N 1
ATOM 5494 C CA . GLN A 1 688 ? -36.716 -31.024 15.612 1.00 41.97 688 GLN A CA 1
ATOM 5495 C C . GLN A 1 688 ? -37.840 -30.054 15.988 1.00 41.97 688 GLN A C 1
ATOM 5497 O O . GLN A 1 688 ? -38.816 -30.487 16.597 1.00 41.97 688 GLN A O 1
ATOM 5502 N N . LYS A 1 689 ? -37.751 -28.769 15.621 1.00 44.31 689 LYS A N 1
ATOM 5503 C CA . LYS A 1 689 ? -38.843 -27.804 15.835 1.00 44.31 689 LYS A CA 1
ATOM 5504 C C . LYS A 1 689 ? -40.027 -28.034 14.898 1.00 44.31 689 LYS A C 1
ATOM 5506 O O . LYS A 1 689 ? -41.151 -27.905 15.369 1.00 44.31 689 LYS A O 1
ATOM 5511 N N . GLU A 1 690 ? -39.799 -28.433 13.645 1.00 44.66 690 GLU A N 1
ATOM 5512 C CA . GLU A 1 690 ? -40.883 -28.856 12.741 1.00 44.66 690 GLU A CA 1
ATOM 5513 C C . GLU A 1 690 ? -41.540 -30.161 13.220 1.00 44.66 690 GLU A C 1
ATOM 5515 O O . GLU A 1 690 ? -42.764 -30.241 13.262 1.00 44.66 690 GLU A O 1
ATOM 5520 N N . GLN A 1 691 ? -40.768 -31.140 13.710 1.00 42.94 691 GLN A N 1
ATOM 5521 C CA . GLN A 1 691 ? -41.344 -32.366 14.288 1.00 42.94 691 GLN A CA 1
ATOM 5522 C C . GLN A 1 691 ? -42.056 -32.139 15.632 1.00 42.94 691 GLN A C 1
ATOM 5524 O O . GLN A 1 691 ? -42.978 -32.882 15.957 1.00 42.94 691 GLN A O 1
ATOM 5529 N N . LEU A 1 692 ? -41.662 -31.132 16.421 1.00 43.94 692 LEU A N 1
ATOM 5530 C CA . LEU A 1 692 ? -42.370 -30.747 17.649 1.00 43.94 692 LEU A CA 1
ATOM 5531 C C . LEU A 1 692 ? -43.642 -29.932 17.351 1.00 43.94 692 LEU A C 1
ATOM 5533 O O . LEU A 1 692 ? -44.627 -30.099 18.066 1.00 43.94 692 LEU A O 1
ATOM 5537 N N . GLN A 1 693 ? -43.661 -29.125 16.282 1.00 42.19 693 GLN A N 1
ATOM 5538 C CA . GLN A 1 693 ? -44.870 -28.428 15.818 1.00 42.19 693 GLN A CA 1
ATOM 5539 C C . GLN A 1 693 ? -45.908 -29.383 15.213 1.00 42.19 693 GLN A C 1
ATOM 5541 O O . GLN A 1 693 ? -47.087 -29.263 15.533 1.00 42.19 693 GLN A O 1
ATOM 5546 N N . ASP A 1 694 ? -45.484 -30.394 14.448 1.00 42.94 694 ASP A N 1
ATOM 5547 C CA . ASP A 1 694 ? -46.397 -31.407 13.894 1.00 42.94 694 ASP A CA 1
ATOM 5548 C C . ASP A 1 694 ? -47.017 -32.327 14.968 1.00 42.94 694 ASP A C 1
ATOM 5550 O O . ASP A 1 694 ? -48.058 -32.946 14.731 1.00 42.94 694 ASP A O 1
ATOM 5554 N N . VAL A 1 695 ? -46.402 -32.426 16.155 1.00 48.62 695 VAL A N 1
ATOM 5555 C CA . VAL A 1 695 ? -46.950 -33.175 17.303 1.00 48.62 695 VAL A CA 1
ATOM 5556 C C . VAL A 1 695 ? -47.890 -32.305 18.149 1.00 48.62 695 VAL A C 1
ATOM 5558 O O . VAL A 1 695 ? -48.891 -32.820 18.641 1.00 48.62 695 VAL A O 1
ATOM 5561 N N . GLU A 1 696 ? -47.640 -30.996 18.277 1.00 43.84 696 GLU A N 1
ATOM 5562 C CA . GLU A 1 696 ? -48.559 -30.076 18.974 1.00 43.84 696 GLU A CA 1
ATOM 5563 C C . GLU A 1 696 ? -49.847 -29.790 18.174 1.00 43.84 696 GLU A C 1
ATOM 5565 O O . GLU A 1 696 ? -50.907 -29.623 18.781 1.00 43.84 696 GLU A O 1
ATOM 5570 N N . ASP A 1 697 ? -49.806 -29.829 16.836 1.00 43.50 697 ASP A N 1
ATOM 5571 C CA . ASP A 1 697 ? -50.993 -29.633 15.984 1.00 43.50 697 ASP A CA 1
ATOM 5572 C C . ASP A 1 697 ? -51.893 -30.887 15.856 1.00 43.50 697 ASP A C 1
ATOM 5574 O O . ASP A 1 697 ? -53.024 -30.787 15.375 1.00 43.50 697 ASP A O 1
ATOM 5578 N N . GLN A 1 698 ? -51.458 -32.064 16.332 1.00 42.53 698 GLN A N 1
ATOM 5579 C CA . GLN A 1 698 ? -52.293 -33.283 16.361 1.00 42.53 698 GLN A CA 1
ATOM 5580 C C . GLN A 1 698 ? -53.115 -33.460 17.649 1.00 42.53 698 GLN A C 1
ATOM 5582 O O . GLN A 1 698 ? -54.070 -34.236 17.640 1.00 42.53 698 GLN A O 1
ATOM 5587 N N . ASP A 1 699 ? -52.815 -32.720 18.722 1.00 43.06 699 ASP A N 1
ATOM 5588 C CA . ASP A 1 699 ? -53.579 -32.756 19.985 1.00 43.06 699 ASP A CA 1
ATOM 5589 C C . ASP A 1 699 ? -54.654 -31.648 20.085 1.00 43.06 699 ASP A C 1
ATOM 5591 O O . ASP A 1 699 ? -55.364 -31.536 21.090 1.00 43.06 699 ASP A O 1
ATOM 5595 N N . VAL A 1 700 ? -54.838 -30.856 19.020 1.00 45.09 700 VAL A N 1
ATOM 5596 C CA . VAL A 1 700 ? -55.932 -29.879 18.882 1.00 45.09 700 VAL A CA 1
ATOM 5597 C C . VAL A 1 700 ? -56.664 -30.101 17.554 1.00 45.09 700 VAL A C 1
ATOM 5599 O O . VAL A 1 700 ? -56.613 -29.285 16.636 1.00 45.09 700 VAL A O 1
ATOM 5602 N N . SER A 1 701 ? -57.351 -31.237 17.433 1.00 35.62 701 SER A N 1
ATOM 5603 C CA . SER A 1 701 ? -58.329 -31.522 16.368 1.00 35.62 701 SER A CA 1
ATOM 5604 C C . SER A 1 701 ? -59.488 -32.355 16.894 1.00 35.62 701 SER A C 1
ATOM 5606 O O . SER A 1 701 ? -59.226 -33.462 17.414 1.00 35.62 701 SER A O 1
#

Secondary structure (DSSP, 8-state):
----------PPPP-----------------------EEEE-GGG----------S---S-TTGGGSS-------PPP---S--PPPP-----THHHHGGGTTS-GGGSPPPGGGEEEEEHHHHHHGGGTTTHHHHHHTT-SSHHHHHHHHHHHHHHTTGGGGS--PEEEPPPTT-EEEEEETTTTSEEEEEEEEEETTEEEEEEEE-SSEEEEEEEEEEEEE-SSEEEEEEES-EEEEEGGGTEEEEE-PPEEEEE-SSSS--EEEEEEEEEEEETTT--EEEEEEPPP-TT--SPTTEEEEEEE-TT--EEEEEEEETTTEEEEEEEEEEEEETTEEEEEE---EEEEEPPPPPTTGGGGTT--HHHHHTTS--TT--TTBGGG-HHHHHHHTT-HHHHHHHHHHHHHHHHHHHHHHHHHHHHHHHTT--------SSEEEEE-SSSSSEEEEE-S-HHHHHHHHHHHHHHHHHTT-SPPPHHHHHHHHHHHHHHHHHHHHHHHHHHHHHHHHHTTT-HHHHHHHHHHHHHHHHHHHHHHHHHHHHIIIIIHHH--SHHHHHHHHHHHHHHHHHHHHH--HHHHHHHHHHHHHHHHHHHHHHHHHS-TT-HHHHHHHHHHHHHHHHTT--HHHHHHHHHHHHHHHHHHGGG--HHHHHHHHHHHHHHHHHHHHHHHHHHHHHHHHHHHHHHHHHTTS--

Mean predicted aligned error: 13.04 Å

Solvent-accessible surface area (backbone atoms only — not comparable to full-atom values): 39280 Å² total; per-residue (Å²): 136,91,80,91,88,84,90,89,87,85,88,82,82,88,82,85,80,83,78,80,82,83,83,76,80,76,81,78,79,86,66,96,62,83,80,52,67,48,80,45,73,57,79,81,71,74,80,70,77,73,81,77,72,87,71,93,78,78,73,96,64,92,74,66,84,84,56,98,62,71,73,61,63,84,71,75,73,79,88,72,57,73,66,63,58,63,54,71,95,70,92,80,65,63,35,80,62,49,70,83,43,73,93,49,66,59,90,79,51,88,73,62,59,89,54,35,42,64,40,36,45,62,54,59,59,55,50,49,53,72,58,45,66,35,54,59,54,28,65,67,49,87,48,69,65,59,23,48,53,29,50,52,36,36,63,42,53,44,50,32,67,44,61,69,40,83,52,41,50,40,81,68,52,73,65,28,27,36,77,47,82,32,57,88,80,76,42,30,33,37,45,28,35,25,62,35,66,88,70,53,30,33,31,38,39,34,43,42,86,52,38,39,38,37,28,37,45,30,68,50,62,49,74,66,79,53,31,36,38,40,38,55,43,54,53,38,38,40,27,31,69,92,62,73,37,41,35,36,34,44,67,52,34,38,36,38,36,30,50,66,66,70,78,70,46,57,47,56,29,49,65,31,56,37,37,30,75,72,75,48,35,36,34,47,35,41,30,45,60,86,54,97,86,55,88,67,70,76,52,27,34,44,30,40,29,22,45,74,86,68,49,68,48,30,41,39,38,41,28,44,69,50,35,30,34,34,27,47,45,77,48,80,44,76,47,96,73,42,36,33,38,31,26,49,75,76,41,83,59,38,68,63,82,77,50,62,95,67,21,76,46,39,68,37,36,40,50,65,62,34,37,72,58,53,84,70,85,91,62,61,93,44,22,59,65,72,36,62,28,44,49,30,39,42,73,47,40,48,70,60,14,42,54,42,41,50,54,52,54,49,52,51,53,50,54,48,53,50,52,51,52,51,44,53,52,22,58,77,68,75,44,90,64,88,72,94,71,50,90,56,40,44,80,40,79,40,93,89,48,99,51,73,43,54,40,73,68,76,51,62,68,54,50,54,24,50,53,46,39,57,53,42,49,56,57,42,71,67,59,54,66,68,51,74,66,55,50,40,51,46,52,51,19,51,47,56,56,49,51,57,49,53,53,50,44,54,52,49,54,53,49,45,60,58,43,65,78,66,72,51,66,76,61,49,53,56,48,50,54,51,44,51,52,44,52,48,54,52,48,53,55,40,52,52,54,50,50,47,37,68,71,26,50,55,78,35,38,84,47,57,66,53,39,28,52,49,27,33,48,47,13,51,42,24,40,58,48,29,73,76,42,62,76,67,61,18,52,53,21,44,51,53,12,52,52,26,39,48,58,16,47,61,46,28,72,75,67,44,58,60,55,34,42,65,49,43,28,41,38,45,44,50,18,49,42,27,35,77,74,65,69,32,54,74,58,12,48,50,45,29,47,51,52,45,55,54,18,61,77,53,50,92,74,55,53,81,79,55,40,60,56,26,52,57,47,47,49,49,38,51,52,51,47,52,54,55,53,50,54,59,52,56,54,53,56,51,54,50,48,52,57,50,49,63,54,60,60,65,78,70,120

InterPro domains:
  IPR000308 14-3-3 protein [PR00305] (481-510)
  IPR000308 14-3-3 protein [PR00305] (530-554)
  IPR000308 14-3-3 protein [PR00305] (561-583)
  IPR000308 14-3-3 protein [PR00305] (596-622)
  IPR000308 14-3-3 protein [PR00305] (623-649)
  IPR000308 14-3-3 protein [PR00305] (650-679)
  IPR000648 Oxysterol-binding protein [PF01237] (93-464)
  IPR000648 Oxysterol-binding protein [PTHR10972] (44-463)
  IPR023409 14-3-3 protein, conserved site [PS00796] (487-497)
  IPR023409 14-3-3 protein, conserved site [PS00797] (659-678)
  IPR023410 14-3-3 domain [PF00244] (465-677)
  IPR023410 14-3-3 domain [SM00101] (454-690)
  IPR036815 14-3-3 domain superfamily [G3DSA:1.20.190.20] (411-691)
  IPR036815 14-3-3 domain superfamily [SSF48445] (465-679)
  IPR037239 Oxysterol-binding protein superfamily [SSF144000] (88-486)